Protein AF-A0A9P6KMW4-F1 (afdb_monomer)

Sequence (472 aa):
MKAAFVLGNSFALSAVSATVRAKSVDNGTENAATQVLRESMGWTDMYYDAEVGYLYNLDSKALLNDTRSSAWYAAGLLARNEGNDAEEAAKIVKNIIVGQHKNVKFKAVGYGTMQLALTYLPTSGTGTTRSTRKNPRYRVGGVNDDILYPSYSIPAIMRAFMSGWVGRKLNDSNMTSSGEAYAKDIVTLFDRADILSEFNSGTYAGVSLYALTLWAKYLPPSSLMGQHGADMIGKTWATLGRLSIAHLKNVAGPWDRSYVYDMERYLSIFALHIWTLVGKTDAPINAKPWTMGHKDDFAIGPRIAILAPFHNTLVPKDTLSALRAFPGPHANLTIGAETFSENVIGGPAKNPSSFNPPVVQWSRKDASVGWLTLYAQTEELRAVASDGILALEYPQGNETSTFTFLVGQTRAAGRGTLRAGAMSRASKSVSGSRDICNLLTCCCDFEFWNFTYGMPEGSGGIPQISLSFELE

Secondary structure (DSSP, 8-state):
---------------------------TTS-HHHHHHHHHHHHHGGGEETTTTEEE-TT-SS--EEHHHHHHHHHHHHHH--TTHHHHHHHHHHHHHHTB---TTSTT--TTPBPP------S------------TTT--TTSTT----TTSHHHHHHHHHHHHHHHHHTT-HHHHHHHHHHHHHHHHHHTTTTS-SS-B-HHHHHHHHHHHHHHHHHS-TTSHHHHHHHHHHHHHHHHHHHHEEGGGTEE---BSB-S-S-TTTB--HHHHHHHHHH-TTTSS--SSGGGSBTGGGGGGHHHHHHHHHHHGGGS-HHHHHHHHS--SS-TTEEEEE--EE-SSSSTTTT-GGG-BSEEEEEE-TTSPEEEEEE----SEEEEEEETTEEEEE-TT--TT-EEEEEEE--SSS-----EEEEE-SSEEE---------TTS-SSSS-EEEEEEEPPTT--SPPEEEEEEE--

Solvent-accessi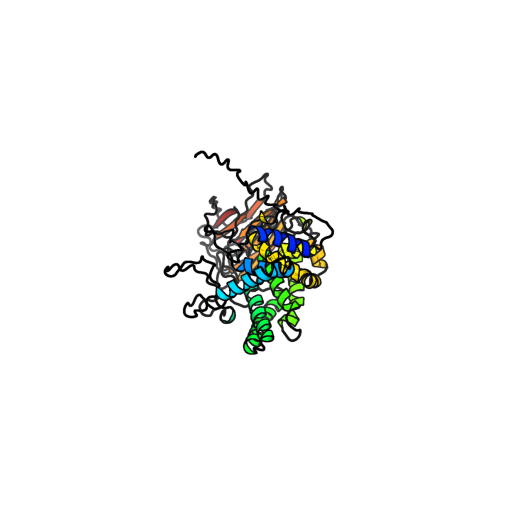ble surface area (backbone atoms only — not comparable to full-atom values): 25986 Å² total; per-residue (Å²): 130,89,85,88,84,86,83,84,79,82,83,77,82,78,79,77,78,78,74,76,71,79,74,86,74,88,58,97,80,61,56,38,28,56,49,41,27,52,55,24,47,63,56,48,61,77,46,49,37,78,89,82,39,34,25,55,33,90,88,47,95,53,100,36,37,30,68,68,47,26,59,29,40,29,55,30,27,57,70,67,58,52,96,61,24,56,58,52,22,50,44,26,55,51,50,52,64,68,36,37,41,81,57,72,85,44,94,53,33,23,51,80,14,53,55,70,57,68,73,97,66,75,88,87,75,96,74,83,79,87,59,76,40,57,22,66,91,76,49,38,47,74,51,94,82,30,63,54,31,57,50,28,38,56,70,34,48,44,42,16,44,55,29,30,50,50,11,58,77,68,72,35,64,67,36,25,52,52,8,47,56,46,37,50,53,36,49,59,52,21,72,74,71,61,35,67,69,45,50,46,26,52,44,53,40,24,51,39,50,53,40,33,42,50,20,39,72,72,38,53,75,90,34,66,42,21,62,43,18,49,58,54,45,24,40,43,41,49,54,53,23,73,36,28,34,21,90,67,24,35,65,56,47,35,18,42,35,42,62,74,85,40,32,56,52,26,50,27,48,29,28,55,57,43,15,47,74,65,25,61,88,57,19,25,51,42,99,56,52,79,80,24,46,61,31,72,56,44,33,45,28,24,60,52,26,74,43,35,82,63,51,59,74,44,52,47,71,69,27,58,49,18,48,73,41,54,88,65,94,63,80,56,53,47,68,19,44,48,62,50,78,52,97,54,52,16,50,65,75,61,34,35,74,29,19,26,43,34,23,36,39,30,68,34,84,79,67,46,64,41,40,38,30,40,56,59,86,54,40,41,37,47,38,47,55,53,93,52,32,43,39,40,34,26,82,86,42,43,49,87,38,68,52,36,33,42,32,56,65,79,95,71,78,74,88,63,56,72,50,70,47,71,66,50,85,48,51,82,50,82,60,84,59,84,64,72,83,65,90,87,79,74,65,43,100,63,58,49,44,54,44,46,38,36,44,36,90,90,42,89,56,70,37,56,44,33,39,38,55,48,86,116

Mean predicted aligned error: 11.12 Å

pLDDT: mean 77.43, std 23.34, range [25.94, 98.56]

Nearest PDB structures (foldseek):
  6f04-assembly1_A-2  TM=3.813E-01  e=1.594E-01  Nostoc sp. KVJ10
  7xkx-assembly1_A  TM=4.480E-01  e=4.338E+00  Kitasatospora sp. CB02891

Organism: NCBI:txid565426

Foldseek 3Di:
DDDDDDDDDDPDPPPPPPPPPPPPPPDVPDQLLVVLLVQLLVVQVVQQDLVQLFGFDPPDPDRWGDLPLSLLNLLSLVVVVPDCSPVSSVSSVVQQVVQFDPDPPPLQHAGVQGDRPDDPDPDDDPDDDDDGDHDLVPQDPPPSPHLPDLLVPLSLLQSLLVQLLVCVVVVNPVSNVSSLVSLVRQVVCCVVPVARSWQAAQQSLLSNLLSLLSLCPRPDCVGSSVVCSLSSLQSSLVVQLLQQLQLLLGGFDDGLFDQAGRLLQAPGSNLLLLCSLPNDVRGSAHPNNCRHHVSSCSSNSNSSSVSNVVSVVSYDPSSSVSSNHPPDDCSFKDKAADWAAAPAPRHSVSDLLGRFRIKMWGQDPVSTIKIKTWRIDDNGKDWDDDDQKIKIFDQPDFQADKTKMKIFDDPDDDDQDWDKDKPDQWDWDADFDQPPPDPDDHGHPTGIGITMTGHDPPDGDTDMIMIGTDGD

Radius of gyration: 25.57 Å; Cα contacts (8 Å, |Δi|>4): 883; chains: 1; bounding box: 63×80×102 Å

Structure (mmCIF, N/CA/C/O backbone):
data_AF-A0A9P6KMW4-F1
#
_entry.id   AF-A0A9P6KMW4-F1
#
loop_
_atom_site.group_PDB
_atom_site.id
_atom_site.type_symbol
_atom_site.label_atom_id
_atom_site.label_alt_id
_atom_site.label_comp_id
_atom_site.label_asym_id
_atom_site.label_entity_id
_atom_site.label_seq_id
_atom_site.pdbx_PDB_ins_code
_atom_site.Cartn_x
_atom_site.Cartn_y
_atom_site.Cartn_z
_atom_site.occupancy
_atom_site.B_iso_or_equiv
_atom_site.auth_seq_id
_atom_site.auth_comp_id
_atom_site.auth_asym_id
_atom_site.auth_atom_id
_atom_site.pdbx_PDB_model_num
ATOM 1 N N . MET A 1 1 ? -0.736 58.648 64.908 1.00 30.64 1 MET A N 1
ATOM 2 C CA . MET A 1 1 ? 0.083 59.329 63.880 1.00 30.64 1 MET A CA 1
ATOM 3 C C . MET A 1 1 ? 1.060 58.313 63.304 1.00 30.64 1 MET A C 1
ATOM 5 O O . MET A 1 1 ? 1.631 57.589 64.100 1.00 30.64 1 MET A O 1
ATOM 9 N N . LYS A 1 2 ? 1.134 58.246 61.961 1.00 28.66 2 LYS A N 1
ATOM 10 C CA . LYS A 1 2 ? 2.174 57.713 61.039 1.00 28.66 2 LYS A CA 1
ATOM 11 C C . LYS A 1 2 ? 3.318 56.880 61.674 1.00 28.66 2 LYS A C 1
ATOM 13 O O . LYS A 1 2 ? 3.938 57.342 62.614 1.00 28.66 2 LYS A O 1
ATOM 18 N N . ALA A 1 3 ? 3.723 55.719 61.158 1.00 26.27 3 ALA A N 1
ATOM 19 C CA . ALA A 1 3 ? 4.037 55.450 59.756 1.00 26.27 3 ALA A CA 1
ATOM 20 C C . ALA A 1 3 ? 4.096 53.940 59.437 1.00 26.27 3 ALA A C 1
ATOM 22 O O . ALA A 1 3 ? 4.269 53.098 60.313 1.00 26.27 3 ALA A O 1
ATOM 23 N N . ALA A 1 4 ? 3.955 53.658 58.144 1.00 28.06 4 ALA A N 1
ATOM 24 C CA . ALA A 1 4 ? 3.987 52.362 57.486 1.00 28.06 4 ALA A CA 1
ATOM 25 C C . ALA A 1 4 ? 5.407 51.797 57.308 1.00 28.06 4 ALA A C 1
ATOM 27 O O . ALA A 1 4 ? 6.342 52.568 57.124 1.00 28.06 4 ALA A O 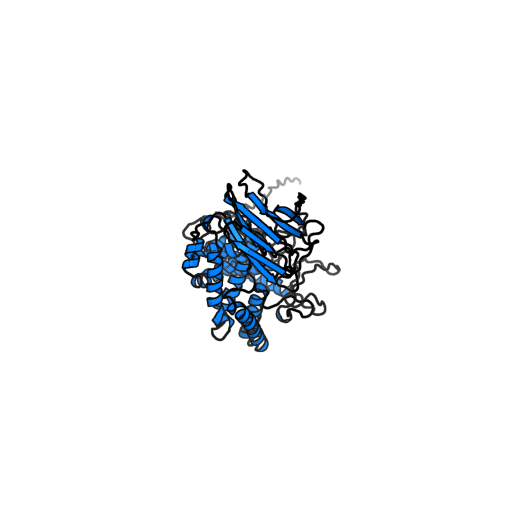1
ATOM 28 N N . PHE A 1 5 ? 5.522 50.467 57.219 1.00 25.94 5 PHE A N 1
ATOM 29 C CA . PHE A 1 5 ? 6.333 49.783 56.202 1.00 25.94 5 PHE A CA 1
ATOM 30 C C . PHE A 1 5 ? 5.788 48.358 56.016 1.00 25.94 5 PHE A C 1
ATOM 32 O O . PHE A 1 5 ? 5.862 47.521 56.912 1.00 25.94 5 PHE A O 1
ATOM 39 N N . VAL A 1 6 ? 5.183 48.115 54.854 1.00 28.28 6 VAL A N 1
ATOM 40 C CA . VAL A 1 6 ? 4.753 46.796 54.380 1.00 28.28 6 VAL A CA 1
ATOM 41 C C . VAL A 1 6 ? 5.935 46.200 53.621 1.00 28.28 6 VAL A C 1
ATOM 43 O O . VAL A 1 6 ? 6.356 46.757 52.610 1.00 28.28 6 VAL A O 1
ATOM 46 N N . LEU A 1 7 ? 6.479 45.088 54.113 1.00 30.48 7 LEU A N 1
ATOM 47 C CA . LEU A 1 7 ? 7.414 44.248 53.369 1.00 30.48 7 LEU A CA 1
ATOM 48 C C . LEU A 1 7 ? 6.604 43.165 52.656 1.00 30.48 7 LEU A C 1
ATOM 50 O O . LEU A 1 7 ? 5.991 42.307 53.290 1.00 30.48 7 LEU A O 1
ATOM 54 N N . GLY A 1 8 ? 6.564 43.263 51.328 1.00 26.56 8 GLY A N 1
ATOM 55 C CA . GLY A 1 8 ? 5.969 42.262 50.457 1.00 26.56 8 GLY A CA 1
ATOM 56 C C . GLY A 1 8 ? 6.810 40.991 50.444 1.00 26.56 8 GLY A C 1
ATOM 57 O O . GLY A 1 8 ? 8.002 41.040 50.156 1.00 26.56 8 GLY A O 1
ATOM 58 N N . ASN A 1 9 ? 6.168 39.857 50.720 1.00 27.56 9 ASN A N 1
ATOM 59 C CA . ASN A 1 9 ? 6.711 38.546 50.400 1.00 27.56 9 ASN A CA 1
ATOM 60 C C . ASN A 1 9 ? 6.092 38.068 49.089 1.00 27.56 9 ASN A C 1
ATOM 62 O O . ASN A 1 9 ? 4.891 37.814 48.989 1.00 27.56 9 ASN A O 1
ATOM 66 N N . SER A 1 10 ? 6.953 37.973 48.084 1.00 26.66 10 SER A N 1
ATOM 67 C CA . SER A 1 10 ? 6.712 37.381 46.780 1.00 26.66 10 SER A CA 1
ATOM 68 C C . SER A 1 10 ? 6.276 35.920 46.926 1.00 26.66 10 SER A C 1
ATOM 70 O O . SER A 1 10 ? 7.068 35.068 47.323 1.00 26.66 10 SER A O 1
ATOM 72 N N . PHE A 1 11 ? 5.033 35.609 46.560 1.00 27.05 11 PHE A N 1
ATOM 73 C CA . PHE A 1 11 ? 4.635 34.237 46.255 1.00 27.05 11 PHE A CA 1
ATOM 74 C C . PHE A 1 11 ? 5.161 33.883 44.861 1.00 27.05 11 PHE A C 1
ATOM 76 O O . PHE A 1 11 ? 4.534 34.176 43.846 1.00 27.05 11 PHE A O 1
ATOM 83 N N . ALA A 1 12 ? 6.337 33.263 44.811 1.00 28.28 12 ALA A N 1
ATOM 84 C CA . ALA A 1 12 ? 6.758 32.504 43.645 1.00 28.28 12 ALA A CA 1
ATOM 85 C C . ALA A 1 12 ? 5.994 31.170 43.651 1.00 28.28 12 ALA A C 1
ATOM 87 O O . ALA A 1 12 ? 6.329 30.261 44.409 1.00 28.28 12 ALA A O 1
ATOM 88 N N . LEU A 1 13 ? 4.951 31.054 42.822 1.00 26.80 13 LEU A N 1
ATOM 89 C CA . LEU A 1 13 ? 4.417 29.751 42.426 1.00 26.80 13 LEU A CA 1
ATOM 90 C C . LEU A 1 13 ? 5.457 29.079 41.521 1.00 26.80 13 LEU A C 1
ATOM 92 O O . LEU A 1 13 ? 5.509 29.326 40.318 1.00 26.80 13 LEU A O 1
ATOM 96 N N . SER A 1 14 ? 6.291 28.215 42.091 1.00 26.83 14 SER A N 1
ATOM 97 C CA . SER A 1 14 ? 7.007 27.206 41.319 1.00 26.83 14 SER A CA 1
ATOM 98 C C . SER A 1 14 ? 6.031 26.075 40.984 1.00 26.83 14 SER A C 1
ATOM 100 O O . SER A 1 14 ? 5.888 25.097 41.714 1.00 26.83 14 SER A O 1
ATOM 102 N N . ALA A 1 15 ? 5.336 26.206 39.854 1.00 29.23 15 ALA A N 1
ATOM 103 C CA . ALA A 1 15 ? 4.707 25.064 39.208 1.00 29.23 15 ALA A CA 1
ATOM 104 C C . ALA A 1 15 ? 5.827 24.144 38.703 1.00 29.23 15 ALA A C 1
ATOM 106 O O . ALA A 1 15 ? 6.406 24.358 37.637 1.00 29.23 15 ALA A O 1
ATOM 107 N N . VAL A 1 16 ? 6.174 23.133 39.500 1.00 28.47 16 VAL A N 1
ATOM 108 C CA . VAL A 1 16 ? 6.976 22.005 39.030 1.00 28.47 16 VAL A CA 1
ATOM 109 C C . VAL A 1 16 ? 6.096 21.243 38.045 1.00 28.47 16 VAL A C 1
ATOM 111 O O . VAL A 1 16 ? 5.277 20.412 38.427 1.00 28.47 16 VAL A O 1
ATOM 114 N N . SER A 1 17 ? 6.234 21.582 36.764 1.00 28.92 17 SER A N 1
ATOM 115 C CA . SER A 1 17 ? 5.723 20.779 35.663 1.00 28.92 17 SER A CA 1
ATOM 116 C C . SER A 1 17 ? 6.480 19.455 35.690 1.00 28.92 17 SER A C 1
ATOM 118 O O . SER A 1 17 ? 7.605 19.346 35.198 1.00 28.92 17 SER A O 1
ATOM 120 N N . ALA A 1 18 ? 5.899 18.459 36.358 1.00 27.41 18 ALA A N 1
ATOM 121 C CA . ALA A 1 18 ? 6.355 17.087 36.279 1.00 27.41 18 ALA A CA 1
ATOM 122 C C . ALA A 1 18 ? 6.052 16.595 34.862 1.00 27.41 18 ALA A C 1
ATOM 124 O O . ALA A 1 18 ? 5.001 16.028 34.577 1.00 27.41 18 ALA A O 1
ATOM 125 N N . THR A 1 19 ? 6.991 16.845 33.954 1.00 28.80 19 THR A N 1
ATOM 126 C CA . THR A 1 19 ? 7.083 16.124 32.693 1.00 28.80 19 THR A CA 1
ATOM 127 C C . THR A 1 19 ? 7.304 14.665 33.068 1.00 28.80 19 THR A C 1
ATOM 129 O O . THR A 1 19 ? 8.416 14.254 33.408 1.00 28.80 19 THR A O 1
ATOM 132 N N . VAL A 1 20 ? 6.234 13.870 33.049 1.00 28.95 20 VAL A N 1
ATOM 133 C CA . VAL A 1 20 ? 6.358 12.416 33.021 1.00 28.95 20 VAL A CA 1
ATOM 134 C C . VAL A 1 20 ? 7.000 12.096 31.681 1.00 28.95 20 VAL A C 1
ATOM 136 O O . VAL A 1 20 ? 6.352 11.965 30.649 1.00 28.95 20 VAL A O 1
ATOM 139 N N . ARG A 1 21 ? 8.331 12.049 31.692 1.00 30.12 21 ARG A N 1
ATOM 140 C CA . ARG A 1 21 ? 9.130 11.460 30.630 1.00 30.12 21 ARG A CA 1
ATOM 141 C C . ARG A 1 21 ? 8.654 10.016 30.535 1.00 30.12 21 ARG A C 1
ATOM 143 O O . ARG A 1 21 ? 8.953 9.221 31.428 1.00 30.12 21 ARG A O 1
ATOM 150 N N . ALA A 1 22 ? 7.882 9.696 29.500 1.00 29.67 22 ALA A N 1
ATOM 151 C CA . ALA A 1 22 ? 7.559 8.321 29.165 1.00 29.67 22 ALA A CA 1
ATOM 152 C C . ALA A 1 22 ? 8.890 7.569 29.030 1.00 29.67 22 ALA A C 1
ATOM 154 O O . ALA A 1 22 ? 9.663 7.788 28.096 1.00 29.67 22 ALA A O 1
ATOM 155 N N . LYS A 1 23 ? 9.219 6.750 30.032 1.00 27.92 23 LYS A N 1
ATOM 156 C CA . LYS A 1 23 ? 10.321 5.802 29.929 1.00 27.92 23 LYS A CA 1
ATOM 157 C C . LYS A 1 23 ? 9.926 4.837 28.819 1.00 27.92 23 LYS A C 1
ATOM 159 O O . LYS A 1 23 ? 8.975 4.080 28.984 1.00 27.92 23 LYS A O 1
ATOM 164 N N . SER A 1 24 ? 10.656 4.857 27.707 1.00 37.69 24 SER A N 1
ATOM 165 C CA . SER A 1 24 ? 10.640 3.774 26.729 1.00 37.69 24 SER A CA 1
ATOM 166 C C . SER A 1 24 ? 11.233 2.534 27.400 1.00 37.69 24 SER A C 1
ATOM 168 O O . SER A 1 24 ? 12.443 2.306 27.363 1.00 37.69 24 SER A O 1
ATOM 170 N N . VAL A 1 25 ? 10.392 1.786 28.109 1.00 35.03 25 VAL A N 1
ATOM 171 C CA . VAL A 1 25 ? 10.736 0.455 28.596 1.00 35.03 25 VAL A CA 1
ATOM 172 C C . VAL A 1 25 ? 10.444 -0.493 27.445 1.00 35.03 25 VAL A C 1
ATOM 174 O O . VAL A 1 25 ? 9.295 -0.849 27.193 1.00 35.03 25 VAL A O 1
ATOM 177 N N . ASP A 1 26 ? 11.494 -0.853 26.716 1.00 43.72 26 ASP A N 1
ATOM 178 C CA . ASP A 1 26 ? 11.479 -2.009 25.829 1.00 43.72 26 ASP A CA 1
ATOM 179 C C . ASP A 1 26 ? 11.418 -3.263 26.711 1.00 43.72 26 ASP A C 1
ATOM 181 O O . ASP A 1 26 ? 12.433 -3.813 27.135 1.00 43.72 26 ASP A O 1
ATOM 185 N N . ASN A 1 27 ? 10.205 -3.633 27.121 1.00 33.88 27 ASN A N 1
ATOM 186 C CA . ASN A 1 27 ? 9.952 -4.883 27.818 1.00 33.88 27 ASN A CA 1
ATOM 187 C C . ASN A 1 27 ? 9.633 -5.921 26.742 1.00 33.88 27 ASN A C 1
ATOM 189 O O . ASN A 1 27 ? 8.539 -5.907 26.178 1.00 33.88 27 ASN A O 1
ATOM 193 N N . GLY A 1 28 ? 10.569 -6.835 26.479 1.00 43.84 28 GLY A N 1
ATOM 194 C CA . GLY A 1 28 ? 10.431 -7.955 25.533 1.00 43.84 28 GLY A CA 1
ATOM 195 C C . GLY A 1 28 ? 9.335 -8.985 25.870 1.00 43.84 28 GLY A C 1
ATOM 196 O O . GLY A 1 28 ? 9.446 -10.143 25.486 1.00 43.84 28 GLY A O 1
ATOM 197 N N . THR A 1 29 ? 8.299 -8.588 26.613 1.00 41.97 29 THR A N 1
ATOM 198 C CA . THR A 1 29 ? 7.107 -9.361 26.991 1.00 41.97 29 THR A CA 1
ATOM 199 C C . THR A 1 29 ? 5.818 -8.833 26.352 1.00 41.97 29 THR A C 1
ATOM 201 O O . THR A 1 29 ? 4.765 -9.456 26.483 1.00 41.97 29 THR A O 1
ATOM 204 N N . GLU A 1 30 ? 5.865 -7.692 25.666 1.00 58.84 30 GLU A N 1
ATOM 205 C CA . GLU A 1 30 ? 4.703 -7.099 25.011 1.00 58.84 30 GLU A CA 1
ATOM 206 C C . GLU A 1 30 ? 4.433 -7.764 23.652 1.00 58.84 30 GLU A C 1
ATOM 208 O O . GLU A 1 30 ? 5.337 -7.925 22.833 1.00 58.84 30 GLU A O 1
ATOM 213 N N . ASN A 1 31 ? 3.178 -8.152 23.392 1.00 84.38 31 ASN A N 1
ATOM 214 C CA . ASN A 1 31 ? 2.774 -8.627 22.067 1.00 84.38 31 ASN A CA 1
ATOM 215 C C . ASN A 1 31 ? 3.076 -7.526 21.033 1.00 84.38 31 ASN A C 1
ATOM 217 O O . ASN A 1 31 ? 2.735 -6.364 21.255 1.00 84.38 31 ASN A O 1
ATOM 221 N N . ALA A 1 32 ? 3.688 -7.884 19.901 1.00 94.00 32 ALA A N 1
ATOM 222 C CA . ALA A 1 32 ? 4.092 -6.951 18.852 1.00 94.00 32 ALA A CA 1
ATOM 223 C C . ALA A 1 32 ? 2.969 -5.993 18.406 1.00 94.00 32 ALA A C 1
ATOM 225 O O . ALA A 1 32 ? 3.234 -4.828 18.124 1.00 94.00 32 ALA A O 1
ATOM 226 N N . ALA A 1 33 ? 1.707 -6.440 18.404 1.00 95.25 33 ALA A N 1
ATOM 227 C CA . ALA A 1 33 ? 0.564 -5.565 18.132 1.00 95.25 33 ALA A CA 1
ATOM 228 C C . ALA A 1 33 ? 0.405 -4.450 19.187 1.00 95.25 33 ALA A C 1
ATOM 230 O O . ALA A 1 33 ? 0.195 -3.291 18.834 1.00 95.25 33 ALA A O 1
ATOM 231 N N . THR A 1 34 ? 0.553 -4.770 20.475 1.00 94.88 34 THR A N 1
ATOM 232 C CA . THR A 1 34 ? 0.513 -3.780 21.562 1.00 94.88 34 THR A CA 1
ATOM 233 C C . THR A 1 34 ? 1.694 -2.812 21.462 1.00 94.88 34 THR A C 1
ATOM 235 O O . THR A 1 34 ? 1.503 -1.610 21.629 1.00 94.88 34 THR A O 1
ATOM 238 N N . GLN A 1 35 ? 2.879 -3.296 21.068 1.00 95.62 35 GLN A N 1
ATOM 239 C CA . GLN A 1 35 ? 4.042 -2.438 20.824 1.00 95.62 35 GLN A CA 1
ATOM 240 C C . GLN A 1 35 ? 3.777 -1.426 19.693 1.00 95.62 35 GLN A C 1
ATOM 242 O O . GLN A 1 35 ? 4.048 -0.238 19.869 1.00 95.62 35 GLN A O 1
ATOM 247 N N . VAL A 1 36 ? 3.181 -1.863 18.571 1.00 96.81 36 VAL A N 1
ATOM 248 C CA . VAL A 1 36 ? 2.745 -0.969 17.478 1.00 96.81 36 VAL A CA 1
ATOM 249 C C . VAL A 1 36 ? 1.760 0.080 17.994 1.00 96.81 36 VAL A C 1
ATOM 251 O O . VAL A 1 36 ? 1.940 1.266 17.714 1.00 96.81 36 VAL A O 1
ATOM 254 N N . LEU A 1 37 ? 0.734 -0.329 18.753 1.00 96.94 37 LEU A N 1
ATOM 255 C CA . LEU A 1 37 ? -0.250 0.593 19.329 1.00 96.94 37 LEU A CA 1
ATOM 256 C C . LEU A 1 37 ? 0.436 1.637 20.214 1.00 96.94 37 LEU A C 1
ATOM 258 O O . LEU A 1 37 ? 0.268 2.830 19.988 1.00 96.94 37 LEU A O 1
ATOM 262 N N . ARG A 1 38 ? 1.240 1.200 21.184 1.00 96.00 38 ARG A N 1
ATOM 263 C CA . ARG A 1 38 ? 1.891 2.086 22.149 1.00 96.00 38 ARG A CA 1
ATOM 264 C C . ARG A 1 38 ? 2.843 3.070 21.478 1.00 96.00 38 ARG A C 1
ATOM 266 O O . ARG A 1 38 ? 2.806 4.255 21.790 1.00 96.00 38 ARG A O 1
ATOM 273 N N . GLU A 1 39 ? 3.704 2.597 20.578 1.00 96.25 39 GLU A N 1
ATOM 274 C CA . GLU A 1 39 ? 4.689 3.464 19.926 1.00 96.25 39 GLU A CA 1
ATOM 275 C C . GLU A 1 39 ? 4.051 4.447 18.942 1.00 96.25 39 GLU A C 1
ATOM 277 O O . GLU A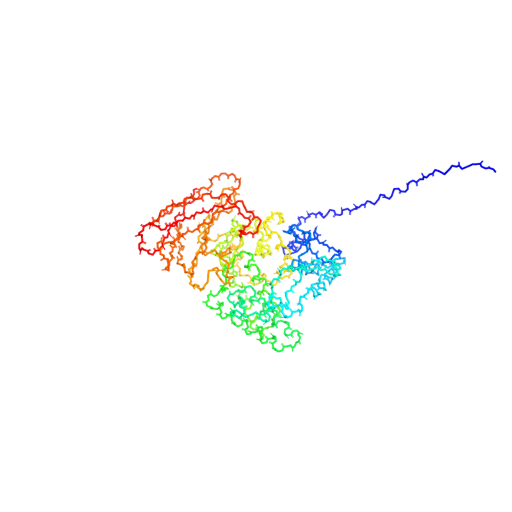 1 39 ? 4.451 5.611 18.906 1.00 96.25 39 GLU A O 1
ATOM 282 N N . SER A 1 40 ? 3.043 4.011 18.177 1.00 96.88 40 SER A N 1
ATOM 283 C CA . SER A 1 40 ? 2.310 4.917 17.283 1.00 96.88 40 SER A CA 1
ATOM 284 C C . SER A 1 40 ? 1.524 5.966 18.065 1.00 96.88 40 SER A C 1
ATOM 286 O O . SER A 1 40 ? 1.619 7.144 17.728 1.00 96.88 40 SER A O 1
ATOM 288 N N . MET A 1 41 ? 0.841 5.567 19.145 1.00 97.12 41 MET A N 1
ATOM 289 C CA . MET A 1 41 ? 0.123 6.489 20.030 1.00 97.12 41 MET A CA 1
ATOM 290 C C . MET A 1 41 ? 1.063 7.498 20.682 1.00 97.12 41 MET A C 1
ATOM 292 O O . MET A 1 41 ? 0.836 8.699 20.563 1.00 97.12 41 MET A O 1
ATOM 296 N N . GLY A 1 42 ? 2.165 7.029 21.276 1.00 96.25 42 GLY A N 1
ATOM 297 C CA . GLY A 1 42 ? 3.157 7.907 21.896 1.00 96.25 42 GLY A CA 1
ATOM 298 C C . GLY A 1 42 ? 3.774 8.901 20.910 1.00 96.25 42 GLY A C 1
ATOM 299 O O . GLY A 1 42 ? 4.136 10.006 21.303 1.00 96.25 42 GLY A O 1
ATOM 300 N N . TRP A 1 43 ? 3.860 8.547 19.623 1.00 95.12 43 TRP A N 1
ATOM 301 C CA . TRP A 1 43 ? 4.279 9.481 18.585 1.00 95.12 43 TRP A CA 1
ATOM 302 C C . TRP A 1 43 ? 3.196 10.516 18.249 1.00 95.12 43 TRP A C 1
ATOM 304 O O . TRP A 1 43 ? 3.490 11.711 18.219 1.00 95.12 43 TRP A O 1
ATOM 314 N N . THR A 1 44 ? 1.953 10.081 18.019 1.00 96.25 44 THR A N 1
ATOM 315 C CA . THR A 1 44 ? 0.820 10.970 17.699 1.00 96.25 44 THR A CA 1
ATOM 316 C C . THR A 1 44 ? 0.453 11.920 18.837 1.00 96.25 44 THR A C 1
ATOM 318 O O . THR A 1 44 ? 0.084 13.061 18.570 1.00 96.25 44 THR A O 1
ATOM 321 N N . ASP A 1 45 ? 0.635 11.505 20.094 1.00 96.62 45 ASP A N 1
ATOM 322 C CA . ASP A 1 45 ? 0.402 12.352 21.270 1.00 96.62 45 ASP A CA 1
ATOM 323 C C . ASP A 1 45 ? 1.269 13.630 21.233 1.00 96.62 45 ASP A C 1
ATOM 325 O O . ASP A 1 45 ? 0.846 14.682 21.706 1.00 96.62 45 ASP A O 1
ATOM 329 N N . MET A 1 46 ? 2.472 13.575 20.639 1.00 94.44 46 MET A N 1
ATOM 330 C CA . MET A 1 46 ? 3.416 14.707 20.627 1.00 94.44 46 MET A CA 1
ATOM 331 C C . MET A 1 46 ? 2.955 15.900 19.783 1.00 94.44 46 MET A C 1
ATOM 333 O O . MET A 1 46 ? 3.506 16.990 19.924 1.00 94.44 46 MET A O 1
ATOM 337 N N . TYR A 1 47 ? 2.003 15.697 18.874 1.00 93.75 47 TYR A N 1
ATOM 338 C CA . TYR A 1 47 ? 1.515 16.736 17.964 1.00 93.75 47 TYR A CA 1
ATOM 339 C C . TYR A 1 47 ? -0.014 16.745 17.861 1.00 93.75 47 TYR A C 1
ATOM 341 O O . TYR A 1 47 ? -0.582 17.222 16.875 1.00 93.75 47 TYR A O 1
ATOM 349 N N . TYR A 1 48 ? -0.684 16.235 18.893 1.00 95.94 48 TYR A N 1
ATOM 350 C CA . TYR A 1 48 ? -2.116 16.398 19.065 1.00 95.94 48 TYR A CA 1
ATOM 351 C C . TYR A 1 48 ? -2.446 17.782 19.626 1.00 95.94 48 TYR A C 1
ATOM 353 O O . TYR A 1 48 ? -1.983 18.163 20.699 1.00 95.94 48 TYR A O 1
ATOM 361 N N . ASP A 1 49 ? -3.274 18.528 18.900 1.00 94.50 49 ASP A N 1
ATOM 362 C CA . ASP A 1 49 ? -3.862 19.774 19.367 1.00 94.50 49 ASP A CA 1
ATOM 363 C C . ASP A 1 49 ? -5.157 19.452 20.121 1.00 94.50 49 ASP A C 1
ATOM 365 O O . ASP A 1 49 ? -6.222 19.278 19.520 1.00 94.50 49 ASP A O 1
ATOM 369 N N . ALA A 1 50 ? -5.064 19.343 21.448 1.00 93.75 50 ALA A N 1
ATOM 370 C CA . ALA A 1 50 ? -6.214 19.065 22.304 1.00 93.75 50 ALA A CA 1
ATOM 371 C C . ALA A 1 50 ? -7.213 20.231 22.357 1.00 93.75 50 ALA A C 1
ATOM 373 O O . ALA A 1 50 ? -8.381 20.005 22.664 1.00 93.75 50 ALA A O 1
ATOM 374 N N . GLU A 1 51 ? -6.817 21.468 22.035 1.00 91.69 51 GLU A N 1
ATOM 375 C CA . GLU A 1 51 ? -7.741 22.606 21.973 1.00 91.69 51 GLU A CA 1
ATOM 376 C C . GLU A 1 51 ? -8.651 22.467 20.748 1.00 91.69 51 GLU A C 1
ATOM 378 O O . GLU A 1 51 ? -9.881 22.508 20.866 1.00 91.69 51 GLU A O 1
ATOM 383 N N . VAL A 1 52 ? -8.054 22.187 19.591 1.00 89.75 52 VAL A N 1
ATOM 384 C CA . VAL A 1 52 ? -8.757 22.062 18.308 1.00 89.75 52 VAL A CA 1
ATOM 385 C C . VAL A 1 52 ? -9.393 20.679 18.125 1.00 89.75 52 VAL A C 1
ATOM 387 O O . VAL A 1 52 ? -10.426 20.550 17.467 1.00 89.75 52 VAL A O 1
ATOM 390 N N . GLY A 1 53 ? -8.846 19.637 18.747 1.00 93.94 53 GLY A N 1
ATOM 391 C CA . GLY A 1 53 ? -9.298 18.256 18.595 1.00 93.94 53 GLY A CA 1
ATOM 392 C C . GLY A 1 53 ? -8.864 17.630 17.270 1.00 93.94 53 GLY A C 1
ATOM 393 O O . GLY A 1 53 ? -9.678 16.985 16.608 1.00 93.94 53 GLY A O 1
ATOM 394 N N . TYR A 1 54 ? -7.617 17.876 16.858 1.00 93.12 54 TYR A N 1
ATOM 395 C CA . TYR A 1 54 ? -6.982 17.285 15.677 1.00 93.12 54 TYR A CA 1
ATOM 396 C C . TYR A 1 54 ? -5.459 17.194 15.862 1.00 93.12 54 TYR A C 1
ATOM 398 O O . TYR A 1 54 ? -4.849 17.998 16.553 1.00 93.12 54 TYR A O 1
ATOM 406 N N . LEU A 1 55 ? -4.814 16.261 15.172 1.00 92.94 55 LEU A N 1
ATOM 407 C CA . LEU A 1 55 ? -3.367 16.261 14.969 1.00 92.94 55 LEU A CA 1
ATOM 408 C C . LEU A 1 55 ? -2.935 17.426 14.064 1.00 92.94 55 LEU A C 1
ATOM 410 O O . LEU A 1 55 ? -3.632 17.761 13.099 1.00 92.94 55 LEU A O 1
ATOM 414 N N . TYR A 1 56 ? -1.768 18.010 14.334 1.00 89.75 56 TYR A N 1
ATOM 415 C CA . TYR A 1 56 ? -1.088 18.896 13.385 1.00 89.75 56 TYR A CA 1
ATOM 416 C C . TYR A 1 56 ? -0.640 18.133 12.129 1.00 89.75 56 TYR A C 1
ATOM 418 O O . TYR A 1 56 ? -0.263 16.965 12.184 1.00 89.75 56 TYR A O 1
ATOM 426 N N . ASN A 1 57 ? -0.666 18.812 10.985 1.00 84.56 57 ASN A N 1
ATOM 427 C CA . ASN A 1 57 ? -0.092 18.339 9.734 1.00 84.56 57 ASN A CA 1
ATOM 428 C C . ASN A 1 57 ? 1.403 18.678 9.720 1.00 84.56 57 ASN A C 1
ATOM 430 O O . ASN A 1 57 ? 1.775 19.849 9.624 1.00 84.56 57 ASN A O 1
ATOM 434 N N . LEU A 1 58 ? 2.247 17.652 9.804 1.00 81.44 58 LEU A N 1
ATOM 435 C CA . LEU A 1 58 ? 3.694 17.810 9.939 1.00 81.44 58 LEU A CA 1
ATOM 436 C C . LEU A 1 58 ? 4.387 18.249 8.640 1.00 81.44 58 LEU A C 1
ATOM 438 O O . LEU A 1 58 ? 5.518 18.728 8.696 1.00 81.44 58 LEU A O 1
ATOM 442 N N . ASP A 1 59 ? 3.712 18.128 7.497 1.00 72.50 59 ASP A N 1
ATOM 443 C CA . ASP A 1 59 ? 4.230 18.523 6.182 1.00 72.50 59 ASP A CA 1
ATOM 444 C C . ASP A 1 59 ? 3.751 19.927 5.765 1.00 72.50 59 ASP A C 1
ATOM 446 O O . ASP A 1 59 ? 4.142 20.470 4.726 1.00 72.50 59 ASP A O 1
ATOM 450 N N . SER A 1 60 ? 2.882 20.545 6.568 1.00 70.44 60 SER A N 1
ATOM 451 C CA . SER A 1 60 ? 2.314 21.849 6.258 1.00 70.44 60 SER A CA 1
ATOM 452 C C . SER A 1 60 ? 3.234 22.995 6.688 1.00 70.44 60 SER A C 1
ATOM 454 O O . SER A 1 60 ? 3.660 23.091 7.835 1.00 70.44 60 SER A O 1
ATOM 456 N N . LYS A 1 61 ? 3.486 23.939 5.768 1.00 62.53 61 LYS A N 1
ATOM 457 C CA . LYS A 1 61 ? 4.239 25.180 6.055 1.00 62.53 61 LYS A CA 1
ATOM 458 C C . LYS A 1 61 ? 3.481 26.162 6.952 1.00 62.53 61 LYS A C 1
ATOM 460 O O . LYS A 1 61 ? 4.092 27.023 7.574 1.00 62.53 61 LYS A O 1
ATOM 465 N N . ALA A 1 62 ? 2.156 26.065 6.970 1.00 62.22 62 ALA A N 1
ATOM 466 C CA . ALA A 1 62 ? 1.302 26.731 7.946 1.00 62.22 62 ALA A CA 1
ATOM 467 C C . ALA A 1 62 ? 0.906 25.697 9.009 1.00 62.22 62 ALA A C 1
ATOM 469 O O . ALA A 1 62 ? 0.761 24.531 8.660 1.00 62.22 62 ALA A O 1
ATOM 470 N N . LEU A 1 63 ? 0.714 26.082 10.271 1.00 63.94 63 LEU A N 1
ATOM 471 C CA . LEU A 1 63 ? 0.251 25.184 11.344 1.00 63.94 63 LEU A CA 1
ATOM 472 C C . LEU A 1 63 ? -1.199 24.721 11.090 1.00 63.94 63 LEU A C 1
ATOM 474 O O . LEU A 1 63 ? -2.137 25.181 11.732 1.00 63.94 63 LEU A O 1
ATOM 478 N N . LEU A 1 64 ? -1.389 23.867 10.087 1.00 80.31 64 LEU A N 1
ATOM 479 C CA . LEU A 1 64 ? -2.666 23.277 9.707 1.00 80.31 64 LEU A CA 1
ATOM 480 C C . LEU A 1 64 ? -2.831 21.942 10.421 1.00 80.31 64 LEU A C 1
ATOM 482 O O . LEU A 1 64 ? -1.848 21.290 10.763 1.00 80.31 64 LEU A O 1
ATOM 486 N N . ASN A 1 65 ? -4.073 21.508 10.589 1.00 84.88 65 ASN A N 1
ATOM 487 C CA . ASN A 1 65 ? -4.396 20.201 11.145 1.00 84.88 65 ASN A CA 1
ATOM 488 C C . ASN A 1 65 ? -4.718 19.178 10.039 1.00 84.88 65 ASN A C 1
ATOM 490 O O . ASN A 1 65 ? -5.179 19.546 8.953 1.00 84.88 65 ASN A O 1
ATOM 494 N N . ASP A 1 66 ? -4.510 17.886 10.317 1.00 84.19 66 ASP A N 1
ATOM 495 C CA . ASP A 1 66 ? -4.803 16.792 9.381 1.00 84.19 66 ASP A CA 1
ATOM 496 C C . ASP A 1 66 ? -5.998 15.936 9.823 1.00 84.19 66 ASP A C 1
ATOM 498 O O . ASP A 1 66 ? -5.991 15.279 10.866 1.00 84.19 66 ASP A O 1
ATOM 502 N N . THR A 1 67 ? -7.035 15.883 8.988 1.00 85.69 67 THR A N 1
ATOM 503 C CA . THR A 1 67 ? -8.257 15.119 9.271 1.00 85.69 67 THR A CA 1
ATOM 504 C C . THR A 1 67 ? -8.037 13.609 9.250 1.00 85.69 67 THR A C 1
ATOM 506 O O . THR A 1 67 ? -8.643 12.881 10.038 1.00 85.69 67 THR A O 1
ATOM 509 N N . ARG A 1 68 ? -7.206 13.115 8.326 1.00 86.50 68 ARG A N 1
ATOM 510 C CA . ARG A 1 68 ? -7.051 11.679 8.070 1.00 86.50 68 ARG A CA 1
ATOM 5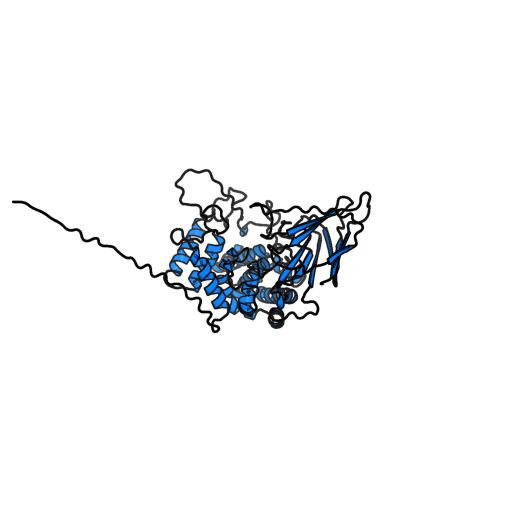11 C C . ARG A 1 68 ? -6.377 10.990 9.252 1.00 86.50 68 ARG A C 1
ATOM 513 O O . ARG A 1 68 ? -6.954 10.062 9.812 1.00 86.50 68 ARG A O 1
ATOM 520 N N . SER A 1 69 ? -5.196 11.456 9.627 1.00 91.38 69 SER A N 1
ATOM 521 C CA . SER A 1 69 ? -4.416 10.943 10.745 1.00 91.38 69 SER A CA 1
ATOM 522 C C . SER A 1 69 ? -5.161 11.143 12.060 1.00 91.38 69 SER A C 1
ATOM 524 O O . SER A 1 69 ? -5.158 10.240 12.889 1.00 91.38 69 SER A O 1
ATOM 526 N N . SER A 1 70 ? -5.910 12.242 12.224 1.00 94.69 70 SER A N 1
ATOM 527 C CA . SER A 1 70 ? -6.756 12.437 13.413 1.00 94.69 70 SER A CA 1
ATOM 528 C C . SER A 1 70 ? -7.850 11.378 13.536 1.00 94.69 70 SER A C 1
ATOM 530 O O . SER A 1 70 ? -8.074 10.849 14.620 1.00 94.69 70 SER A O 1
ATOM 532 N N . ALA A 1 71 ? -8.498 10.995 12.429 1.00 93.69 71 ALA A N 1
ATOM 533 C CA . ALA A 1 71 ? -9.470 9.901 12.445 1.00 93.69 71 ALA A CA 1
ATOM 534 C C . ALA A 1 71 ? -8.837 8.565 12.873 1.00 93.69 71 ALA A C 1
ATOM 536 O O . ALA A 1 71 ? -9.499 7.721 13.474 1.00 93.69 71 ALA A O 1
ATOM 537 N N . TRP A 1 72 ? -7.563 8.350 12.538 1.00 95.62 72 TRP A N 1
ATOM 538 C CA . TRP A 1 72 ? -6.833 7.134 12.896 1.00 95.62 72 TRP A CA 1
ATOM 539 C C . TRP A 1 72 ? -6.411 7.154 14.363 1.00 95.62 72 TRP A C 1
ATOM 541 O O . TRP A 1 72 ? -6.600 6.161 15.063 1.00 95.62 72 TRP A O 1
ATOM 551 N N . TYR A 1 73 ? -5.952 8.311 14.832 1.00 97.50 73 TYR A N 1
ATOM 552 C CA . TYR A 1 73 ? -5.630 8.573 16.227 1.00 97.50 73 TYR A CA 1
ATOM 553 C C . TYR A 1 73 ? -6.846 8.415 17.142 1.00 97.50 73 TYR A C 1
ATOM 555 O O . TYR A 1 73 ? -6.736 7.762 18.171 1.00 97.50 73 TYR A O 1
ATOM 563 N N . ALA A 1 74 ? -8.037 8.866 16.731 1.00 98.19 74 ALA A N 1
ATOM 564 C CA . ALA A 1 74 ? -9.272 8.645 17.489 1.00 98.19 74 ALA A CA 1
ATOM 565 C C . ALA A 1 74 ? -9.563 7.154 17.748 1.00 98.19 74 ALA A C 1
ATOM 567 O O . ALA A 1 74 ? -10.030 6.793 18.825 1.00 98.19 74 ALA A O 1
ATOM 568 N N . ALA A 1 75 ? -9.258 6.267 16.792 1.00 97.31 75 ALA A N 1
ATOM 569 C CA . ALA A 1 75 ? -9.381 4.826 17.015 1.00 97.31 75 ALA A CA 1
ATOM 570 C C . ALA A 1 75 ? -8.351 4.310 18.032 1.00 97.31 75 ALA A C 1
ATOM 572 O O . ALA A 1 75 ? -8.656 3.404 18.804 1.00 97.31 75 ALA A O 1
ATOM 573 N N . GLY A 1 76 ? -7.149 4.888 18.042 1.00 97.88 76 GLY A N 1
ATOM 574 C CA . GLY A 1 76 ? -6.113 4.560 19.013 1.00 97.88 76 GLY A CA 1
ATOM 575 C C . GLY A 1 76 ? -6.405 5.070 20.418 1.00 97.88 76 GLY A C 1
ATOM 576 O O . GLY A 1 76 ? -6.230 4.309 21.362 1.00 97.88 76 GLY A O 1
ATOM 577 N N . LEU A 1 77 ? -6.954 6.280 20.552 1.00 98.56 77 LEU A N 1
ATOM 578 C CA . LEU A 1 77 ? -7.488 6.802 21.811 1.00 98.56 77 LEU A CA 1
ATOM 579 C C . LEU A 1 77 ? -8.538 5.844 22.391 1.00 98.56 77 LEU A C 1
ATOM 581 O O . LEU A 1 77 ? -8.433 5.434 23.537 1.00 98.56 77 LEU A O 1
ATOM 585 N N . LEU A 1 78 ? -9.504 5.390 21.585 1.00 98.38 78 LEU A N 1
ATOM 586 C CA . LEU A 1 78 ? -10.505 4.416 22.045 1.00 98.38 78 LEU A CA 1
ATOM 587 C C . LEU A 1 78 ? -9.912 3.050 22.416 1.00 98.38 78 LEU A C 1
ATOM 589 O O . LEU A 1 78 ? -10.481 2.351 23.248 1.00 98.38 78 LEU A O 1
ATOM 593 N N . ALA A 1 79 ? -8.811 2.642 21.784 1.00 96.75 79 ALA A N 1
ATOM 594 C CA . ALA A 1 79 ? -8.146 1.379 22.095 1.00 96.75 79 ALA A CA 1
ATOM 595 C C . ALA A 1 79 ? -7.263 1.464 23.347 1.00 96.75 79 ALA A C 1
ATOM 597 O O . ALA A 1 79 ? -7.192 0.488 24.090 1.00 96.75 79 ALA A O 1
ATOM 598 N N . ARG A 1 80 ? -6.607 2.609 23.576 1.00 97.31 80 ARG A N 1
ATOM 599 C CA . ARG A 1 80 ? -5.846 2.898 24.797 1.00 97.31 80 ARG A CA 1
ATOM 600 C C . ARG A 1 80 ? -6.796 3.093 25.980 1.00 97.31 80 ARG A C 1
ATOM 602 O O . ARG A 1 80 ? -6.633 2.434 26.999 1.00 97.31 80 ARG A O 1
ATOM 609 N N . ASN A 1 81 ? -7.844 3.894 25.790 1.00 97.38 81 ASN A N 1
ATOM 610 C CA . ASN A 1 81 ? -8.939 4.124 26.732 1.00 97.38 81 ASN A CA 1
ATOM 611 C C . ASN A 1 81 ? -8.461 4.548 28.134 1.00 97.38 81 ASN A C 1
ATOM 613 O O . ASN A 1 81 ? -8.971 4.071 29.150 1.00 97.38 81 ASN A O 1
ATOM 617 N N . GLU A 1 82 ? -7.474 5.441 28.188 1.00 96.38 82 GLU A N 1
ATOM 618 C CA . GLU A 1 82 ? -6.918 5.983 29.427 1.00 96.38 82 GLU A CA 1
ATOM 619 C C . GLU A 1 82 ? -7.349 7.444 29.623 1.00 96.38 82 GLU A C 1
ATOM 621 O O . GLU A 1 82 ? -7.473 8.208 28.669 1.00 96.38 82 GLU A O 1
ATOM 626 N N . GLY A 1 83 ? -7.578 7.861 30.873 1.00 96.81 83 GLY A N 1
ATOM 627 C CA . GLY A 1 83 ? -7.893 9.258 31.195 1.00 96.81 83 GLY A CA 1
ATOM 628 C C . GLY A 1 83 ? -9.079 9.816 30.396 1.00 96.81 83 GLY A C 1
ATOM 629 O O . GLY A 1 83 ? -10.196 9.313 30.505 1.00 96.81 83 GLY A O 1
ATOM 630 N N . ASN A 1 84 ? -8.831 10.867 29.609 1.00 97.19 84 ASN A N 1
ATOM 631 C CA . ASN A 1 84 ? -9.818 11.534 28.756 1.00 97.19 84 ASN A CA 1
ATOM 632 C C . ASN A 1 84 ? -9.804 11.047 27.293 1.00 97.19 84 ASN A C 1
ATOM 634 O O . ASN A 1 84 ? -10.442 11.670 26.445 1.00 97.19 84 ASN A O 1
ATOM 638 N N . ASP A 1 85 ? -9.126 9.938 26.975 1.00 98.38 85 ASP A N 1
ATOM 639 C CA . ASP A 1 85 ? -9.002 9.433 25.602 1.00 98.38 85 ASP A CA 1
ATOM 640 C C . ASP A 1 85 ? -10.364 9.276 24.902 1.00 98.38 85 ASP A C 1
ATOM 642 O O . ASP A 1 85 ? -10.524 9.658 23.742 1.00 98.38 85 ASP A O 1
ATOM 646 N N . ALA A 1 86 ? -11.373 8.742 25.599 1.00 98.31 86 ALA A N 1
ATOM 647 C CA . ALA A 1 86 ? -12.712 8.563 25.036 1.00 98.31 86 ALA A CA 1
ATOM 648 C C . ALA A 1 86 ? -13.398 9.903 24.706 1.00 98.31 86 ALA A C 1
ATOM 650 O O . ALA A 1 86 ? -14.114 10.010 23.704 1.00 98.31 86 ALA A O 1
ATOM 651 N N . GLU A 1 87 ? -13.168 10.932 25.522 1.00 98.50 87 GLU A N 1
ATOM 652 C CA . GLU A 1 87 ? -13.707 12.277 25.311 1.00 98.50 87 GLU A CA 1
ATOM 653 C C . GLU A 1 87 ? -13.025 12.955 24.118 1.00 98.50 87 GLU A C 1
ATOM 655 O O . GLU A 1 87 ? -13.709 13.487 23.239 1.00 98.50 87 GLU A O 1
ATOM 660 N N . GLU A 1 88 ? -11.697 12.857 24.029 1.00 98.25 88 GLU A N 1
ATOM 661 C CA . GLU A 1 88 ? -10.907 13.387 22.914 1.00 98.25 88 GLU A CA 1
ATOM 662 C C . GLU A 1 88 ? -11.218 12.658 21.599 1.00 98.25 88 GLU A C 1
ATOM 664 O O . GLU A 1 88 ? -11.424 13.290 20.561 1.00 98.25 88 GLU A O 1
ATOM 669 N N . ALA A 1 89 ? -11.383 11.333 21.631 1.00 98.38 89 ALA A N 1
ATOM 670 C CA . ALA A 1 89 ? -11.824 10.568 20.469 1.00 98.38 89 ALA A CA 1
ATOM 671 C C . ALA A 1 89 ? -13.210 11.022 19.991 1.00 98.38 89 ALA A C 1
ATOM 673 O O . ALA A 1 89 ? -13.425 11.245 18.795 1.00 98.38 89 ALA A O 1
ATOM 674 N N . ALA A 1 90 ? -14.156 11.204 20.918 1.00 98.00 90 ALA A N 1
ATOM 675 C CA . ALA A 1 90 ? -15.485 11.709 20.595 1.00 98.00 90 ALA A CA 1
ATOM 676 C C . ALA A 1 90 ? -15.433 13.139 20.036 1.00 98.00 90 ALA A C 1
ATOM 678 O O . ALA A 1 90 ? -16.184 13.455 19.108 1.00 98.00 90 ALA A O 1
ATOM 679 N N . LYS A 1 91 ? -14.548 13.994 20.564 1.00 97.44 91 LYS A N 1
ATOM 680 C CA . LYS A 1 91 ? -14.300 15.350 20.059 1.00 97.44 91 LYS A CA 1
ATOM 681 C C . LYS A 1 91 ? -13.805 15.320 18.614 1.00 97.44 91 LYS A C 1
ATOM 683 O O . LYS A 1 91 ? -14.435 15.948 17.763 1.00 97.44 91 LYS A O 1
ATOM 688 N N . ILE A 1 92 ? -12.772 14.531 18.312 1.00 96.06 92 ILE A N 1
ATOM 689 C CA . ILE A 1 92 ? -12.250 14.360 16.947 1.00 96.06 92 ILE A CA 1
ATOM 690 C C . ILE A 1 92 ? -13.366 13.897 16.002 1.00 96.06 92 ILE A C 1
ATOM 692 O O . ILE A 1 92 ? -13.605 14.516 14.966 1.00 96.06 92 ILE A O 1
ATOM 696 N N . VAL A 1 93 ? -14.101 12.836 16.357 1.00 94.81 93 VAL A N 1
ATOM 697 C CA . VAL A 1 93 ? -15.164 12.283 15.498 1.00 94.81 93 VAL A CA 1
ATOM 698 C C . VAL A 1 93 ? -16.262 13.316 15.227 1.00 94.81 93 VAL A C 1
ATOM 700 O O . VAL A 1 93 ? -16.678 13.478 14.077 1.00 94.81 93 VAL A O 1
ATOM 703 N N . LYS A 1 94 ? -16.708 14.058 16.250 1.00 93.62 94 LYS A N 1
ATOM 704 C CA . LYS A 1 94 ? -17.688 15.146 16.088 1.00 93.62 94 LYS A CA 1
ATOM 705 C C . LYS A 1 94 ? -17.160 16.232 15.155 1.00 93.62 94 LYS A C 1
ATOM 707 O O . LYS A 1 94 ? -17.874 16.637 14.238 1.00 93.62 94 LYS A O 1
ATOM 712 N N . ASN A 1 95 ? -15.915 16.657 15.346 1.00 89.50 95 ASN A N 1
ATOM 713 C CA . ASN A 1 95 ? -15.290 17.680 14.518 1.00 89.50 95 ASN A CA 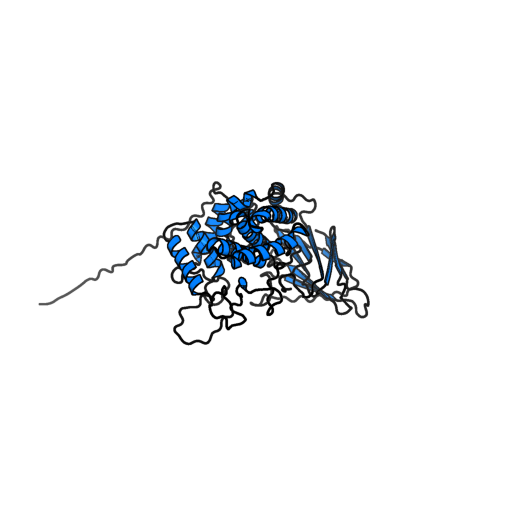1
ATOM 714 C C . ASN A 1 95 ? -15.193 17.252 13.049 1.00 89.50 95 ASN A C 1
ATOM 716 O O . ASN A 1 95 ? -15.455 18.063 12.161 1.00 89.50 95 ASN A O 1
ATOM 720 N N . ILE A 1 96 ? -14.872 15.984 12.778 1.00 87.00 96 ILE A N 1
ATOM 721 C CA . ILE A 1 96 ? -14.809 15.441 11.413 1.00 87.00 96 ILE A CA 1
ATOM 722 C C . ILE A 1 96 ? -16.191 15.460 10.756 1.00 87.00 96 ILE A C 1
ATOM 724 O O . ILE A 1 96 ? -16.327 15.880 9.608 1.00 87.00 96 ILE A O 1
ATOM 728 N N . ILE A 1 97 ? -17.231 15.045 11.484 1.00 84.31 97 ILE A N 1
ATOM 729 C CA . ILE A 1 97 ? -18.613 15.056 10.985 1.00 84.31 97 ILE A CA 1
ATOM 730 C C . ILE A 1 97 ? -19.076 16.489 10.685 1.00 84.31 97 ILE A C 1
ATOM 732 O O . ILE A 1 97 ? -19.717 16.734 9.659 1.00 84.31 97 ILE A O 1
ATOM 736 N N . VAL A 1 98 ? -18.753 17.447 11.560 1.00 82.50 98 VAL A N 1
ATOM 737 C CA . VAL A 1 98 ? -19.079 18.870 11.366 1.00 82.50 98 VAL A CA 1
ATOM 738 C C . VAL A 1 98 ? -18.325 19.455 10.171 1.00 82.50 98 VAL A C 1
ATOM 740 O O . VAL A 1 98 ? -18.930 20.169 9.373 1.00 82.50 98 VAL A O 1
ATOM 743 N N . GLY A 1 99 ? -17.044 19.109 10.012 1.00 75.12 99 GLY A N 1
ATOM 744 C CA . GLY A 1 99 ? -16.178 19.568 8.923 1.00 75.12 99 GLY A CA 1
ATOM 745 C C . GLY A 1 99 ? -16.486 18.958 7.552 1.00 75.12 99 GLY A C 1
ATOM 746 O O . GLY A 1 99 ? -15.848 19.315 6.561 1.00 75.12 99 GLY A O 1
ATOM 747 N N . GLN A 1 100 ? -17.453 18.045 7.453 1.00 68.69 100 GLN A N 1
ATOM 748 C CA . GLN A 1 100 ? -17.847 17.455 6.181 1.00 68.69 100 GLN A CA 1
ATOM 749 C C . GLN A 1 100 ? -18.540 18.484 5.281 1.00 68.69 100 GLN A C 1
ATOM 751 O O . GLN A 1 100 ? -19.553 19.083 5.651 1.00 68.69 100 GLN A O 1
ATOM 756 N N . HIS A 1 101 ? -18.061 18.635 4.046 1.00 63.09 101 HIS A N 1
ATOM 757 C CA . HIS A 1 101 ? -18.735 19.467 3.058 1.00 63.09 101 HIS A CA 1
ATOM 758 C C . HIS A 1 101 ? -20.099 18.868 2.680 1.00 63.09 101 HIS A C 1
ATOM 760 O O . HIS A 1 101 ? -20.220 17.690 2.333 1.00 63.09 101 HIS A O 1
ATOM 766 N N . LYS A 1 102 ? -21.139 19.707 2.730 1.00 58.75 102 LYS A N 1
ATOM 767 C CA . LYS A 1 102 ? -22.541 19.323 2.464 1.00 58.75 102 LYS A CA 1
ATOM 768 C C . LYS A 1 102 ? -23.083 19.870 1.137 1.00 58.75 102 LYS A C 1
ATOM 770 O O . LYS A 1 102 ? -24.196 19.536 0.746 1.00 58.75 102 LYS A O 1
ATOM 775 N N . ASN A 1 103 ? -22.327 20.727 0.445 1.00 48.03 103 ASN A N 1
ATOM 776 C CA . ASN A 1 103 ? -22.807 21.436 -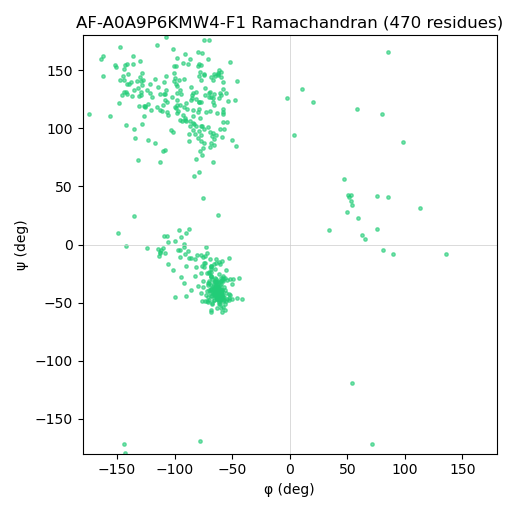0.740 1.00 48.03 103 ASN A CA 1
ATOM 777 C C . ASN A 1 103 ? -22.529 20.661 -2.038 1.00 48.03 103 ASN A C 1
ATOM 779 O O . ASN A 1 103 ? -21.403 20.623 -2.518 1.00 48.03 103 ASN A O 1
ATOM 783 N N . VAL A 1 104 ? -23.592 20.125 -2.638 1.00 46.44 104 VAL A N 1
ATOM 784 C CA . VAL A 1 104 ? -23.572 19.354 -3.894 1.00 46.44 104 VAL A CA 1
ATOM 785 C C . VAL A 1 104 ? -23.347 20.187 -5.168 1.00 46.44 104 VAL A C 1
ATOM 787 O O . VAL A 1 104 ? -23.141 19.611 -6.233 1.00 46.44 104 VAL A O 1
ATOM 790 N N . LYS A 1 105 ? -23.386 21.530 -5.107 1.00 40.81 105 LYS A N 1
ATOM 791 C CA . LYS A 1 105 ? -23.215 22.394 -6.297 1.00 40.81 105 LYS A CA 1
ATOM 792 C C . LYS A 1 105 ? -21.764 22.509 -6.765 1.00 40.81 105 LYS A C 1
ATOM 794 O O . LYS A 1 105 ? -21.518 22.865 -7.916 1.00 40.81 105 LYS A O 1
ATOM 799 N N . PHE A 1 106 ? -20.799 22.181 -5.912 1.00 40.00 106 PHE A N 1
ATOM 800 C CA . PHE A 1 106 ? -19.409 22.067 -6.325 1.00 40.00 106 PHE A CA 1
ATOM 801 C C . PHE A 1 106 ? -19.195 20.674 -6.921 1.00 40.00 106 PHE A C 1
ATOM 803 O O . PHE A 1 106 ? -19.054 19.697 -6.194 1.00 40.00 106 PHE A O 1
ATOM 810 N N . LYS A 1 107 ? -19.115 20.577 -8.256 1.00 39.72 107 LYS A N 1
ATOM 811 C CA . LYS A 1 107 ? -18.857 19.320 -8.997 1.00 39.72 107 LYS A CA 1
ATOM 812 C C . LYS A 1 107 ? -17.593 18.551 -8.533 1.00 39.72 107 LYS A C 1
ATOM 814 O O . LYS A 1 107 ? -17.413 17.394 -8.903 1.00 39.72 107 LYS A O 1
ATOM 819 N N . ALA A 1 108 ? -16.741 19.169 -7.708 1.00 37.00 108 ALA A N 1
ATOM 820 C CA . ALA A 1 108 ? -15.508 18.616 -7.142 1.00 37.00 108 ALA A CA 1
ATOM 821 C C . ALA A 1 108 ? -15.545 18.332 -5.617 1.00 37.00 108 ALA A C 1
ATOM 823 O O . ALA A 1 108 ? -14.562 17.819 -5.084 1.00 37.00 108 ALA A O 1
ATOM 824 N N . VAL A 1 109 ? -16.641 18.646 -4.913 1.00 38.47 109 VAL A N 1
ATOM 825 C CA . VAL A 1 109 ? -16.753 18.557 -3.445 1.00 38.47 109 VAL A CA 1
ATOM 826 C C . VAL A 1 109 ? -18.095 17.904 -3.106 1.00 38.47 109 VAL A C 1
ATOM 828 O O . VAL A 1 109 ? -19.144 18.534 -3.174 1.00 38.47 109 VAL A O 1
ATOM 831 N N . GLY A 1 110 ? -18.076 16.607 -2.809 1.00 31.67 110 GLY A N 1
ATOM 832 C CA . GLY A 1 110 ? -19.270 15.852 -2.410 1.00 31.67 110 GLY A CA 1
ATOM 833 C C . GLY A 1 110 ? -19.246 15.522 -0.916 1.00 31.67 110 GLY A C 1
ATOM 834 O O . GLY A 1 110 ? -18.271 15.807 -0.229 1.00 31.67 110 GLY A O 1
ATOM 835 N N . TYR A 1 111 ? -20.288 14.853 -0.408 1.00 33.19 111 TYR A N 1
ATOM 836 C CA . TYR A 1 111 ? -20.241 14.187 0.907 1.00 33.19 111 TYR A CA 1
ATOM 837 C C . TYR A 1 111 ? -18.937 13.379 1.059 1.00 33.19 111 TYR A C 1
ATOM 839 O O . TYR A 1 111 ? -18.509 12.763 0.103 1.00 33.19 111 TYR A O 1
ATOM 847 N N . GLY A 1 112 ? -18.281 13.353 2.216 1.00 41.66 112 GLY A N 1
ATOM 848 C CA . GLY A 1 112 ? -16.995 12.658 2.379 1.00 41.66 112 GLY A CA 1
ATOM 849 C C . GLY A 1 112 ? -15.770 13.443 1.888 1.00 41.66 112 GLY A C 1
ATOM 850 O O . GLY A 1 112 ? -14.647 13.007 2.135 1.00 41.66 112 GLY A O 1
ATOM 851 N N . THR A 1 113 ? -15.954 14.621 1.279 1.00 45.56 113 THR A N 1
ATOM 852 C CA . THR A 1 113 ? -14.918 15.657 1.283 1.00 45.56 113 THR A CA 1
ATOM 853 C C . THR A 1 113 ? -14.961 16.367 2.636 1.00 45.56 113 THR A C 1
ATOM 855 O O . THR A 1 113 ? -16.006 16.896 3.017 1.00 45.56 113 THR A O 1
ATOM 858 N N . MET A 1 114 ? -13.845 16.378 3.361 1.00 47.47 114 MET A N 1
ATOM 859 C CA . MET A 1 114 ? -13.715 17.096 4.632 1.00 47.47 114 MET A CA 1
ATOM 860 C C . MET A 1 114 ? -12.972 18.408 4.397 1.00 47.47 114 MET A C 1
ATOM 862 O O . MET A 1 114 ? -12.015 18.437 3.612 1.00 47.47 114 MET A O 1
ATOM 866 N N . GLN A 1 115 ? -13.410 19.473 5.065 1.00 50.25 115 GLN A N 1
ATOM 867 C CA . GLN A 1 115 ? -12.656 20.714 5.146 1.00 50.25 115 GLN A CA 1
ATOM 868 C C . GLN A 1 115 ? -11.312 20.390 5.814 1.00 50.25 115 GLN A C 1
ATOM 870 O O . GLN A 1 115 ? -11.289 19.726 6.851 1.00 50.25 115 GLN A O 1
ATOM 875 N N . LEU A 1 116 ? -10.191 20.831 5.225 1.00 46.94 116 LEU A N 1
ATOM 876 C CA . LEU A 1 116 ? -8.952 20.963 5.999 1.00 46.94 116 LEU A CA 1
ATOM 877 C C . LEU A 1 116 ? -9.320 21.825 7.199 1.00 46.94 116 LEU A C 1
ATOM 879 O O . LEU A 1 116 ? -9.874 22.902 6.979 1.00 46.94 116 LEU A O 1
ATOM 883 N N . ALA A 1 117 ? -9.098 21.338 8.419 1.00 39.03 117 ALA A N 1
ATOM 884 C CA . ALA A 1 117 ? -9.391 22.095 9.626 1.00 39.03 117 ALA A CA 1
ATOM 885 C C . ALA A 1 117 ? -8.571 23.393 9.578 1.00 39.03 117 ALA A C 1
ATOM 887 O O . ALA A 1 117 ? -7.387 23.436 9.895 1.00 39.03 117 ALA A O 1
ATOM 888 N N . LEU A 1 118 ? -9.200 24.435 9.048 1.00 40.62 118 LEU A N 1
ATOM 889 C CA . LEU A 1 118 ? -8.722 25.794 9.054 1.00 40.62 118 LEU A CA 1
ATOM 890 C C . LEU A 1 118 ? -9.472 26.444 10.192 1.00 40.62 118 LEU A C 1
ATOM 892 O O . LEU A 1 118 ? -10.705 26.444 10.199 1.00 40.62 118 LEU A O 1
ATOM 896 N N . THR A 1 119 ? -8.670 26.884 11.158 1.00 34.78 119 THR A N 1
ATOM 897 C CA . THR A 1 119 ? -8.835 28.108 11.933 1.00 34.78 119 THR A CA 1
ATOM 898 C C . THR A 1 119 ? -10.246 28.667 11.937 1.00 34.78 119 THR A C 1
ATOM 900 O O . THR A 1 119 ? -10.797 29.048 10.906 1.00 34.78 119 THR A O 1
ATOM 903 N N . TYR A 1 120 ? -10.776 28.810 13.147 1.00 30.97 120 TYR A N 1
ATOM 904 C CA . TYR A 1 120 ? -11.825 29.758 13.483 1.00 30.97 120 TYR A CA 1
ATOM 905 C C . TYR A 1 120 ? -11.488 31.140 12.886 1.00 30.97 120 TYR A C 1
ATOM 907 O O . TYR A 1 120 ? -10.861 31.982 13.520 1.00 30.97 120 TYR A O 1
ATOM 915 N N . LEU A 1 121 ? -11.838 31.360 11.621 1.00 27.11 121 LEU A N 1
ATOM 916 C CA . LEU A 1 121 ? -11.853 32.658 10.979 1.00 27.11 121 LEU A CA 1
ATOM 917 C C . LEU A 1 121 ? -13.305 33.121 11.068 1.00 27.11 121 LEU A C 1
ATOM 919 O O . LEU A 1 121 ? -14.184 32.474 10.484 1.00 27.11 121 LEU A O 1
ATOM 923 N N . PRO A 1 122 ? -13.590 34.204 11.813 1.00 28.69 122 PRO A N 1
ATOM 924 C CA . PRO A 1 122 ? -14.896 34.818 11.748 1.00 28.69 122 PRO A CA 1
ATOM 925 C C . PRO A 1 122 ? -15.154 35.228 10.297 1.00 28.69 122 PRO A C 1
ATOM 927 O O . PRO A 1 122 ? -14.256 35.672 9.587 1.00 28.69 122 PRO A O 1
ATOM 930 N N . THR A 1 123 ? -16.393 35.007 9.875 1.00 37.84 123 THR A N 1
ATOM 931 C CA . THR A 1 123 ? -17.066 35.544 8.687 1.00 37.84 123 THR A CA 1
ATOM 932 C C . THR A 1 123 ? -16.265 36.540 7.836 1.00 37.84 123 THR A C 1
ATOM 934 O O . THR A 1 123 ? -15.908 37.611 8.318 1.00 37.84 123 THR A O 1
ATOM 937 N N . SER A 1 124 ? -16.164 36.230 6.536 1.00 34.25 124 SER A N 1
ATOM 938 C CA . SER A 1 124 ? -15.616 37.018 5.410 1.00 34.25 124 SER A CA 1
ATOM 939 C C . SER A 1 124 ? -14.170 36.688 5.000 1.00 34.25 124 SER A C 1
ATOM 941 O O . SER A 1 124 ? -13.198 37.301 5.417 1.00 34.25 124 SER A O 1
ATOM 943 N N . GLY A 1 125 ? -14.026 35.712 4.100 1.00 28.12 125 GLY A N 1
ATOM 944 C CA . GLY A 1 125 ? -12.758 35.444 3.424 1.00 28.12 125 GLY A CA 1
ATOM 945 C C . GLY A 1 125 ? -12.915 34.378 2.346 1.00 28.12 125 GLY A C 1
ATOM 946 O O . GLY A 1 125 ? -13.171 33.216 2.639 1.00 28.12 125 GLY A O 1
ATOM 947 N N . THR A 1 126 ? -12.775 34.768 1.084 1.00 29.45 126 THR A N 1
ATOM 948 C CA . THR A 1 126 ? -12.918 33.944 -0.130 1.00 29.45 126 THR A CA 1
ATOM 949 C C . THR A 1 126 ? -11.724 33.005 -0.377 1.00 29.45 126 THR A C 1
ATOM 951 O O . THR A 1 126 ? -11.277 32.834 -1.509 1.00 29.45 126 THR A O 1
ATOM 954 N N . GLY A 1 127 ? -11.175 32.394 0.675 1.00 26.91 127 GLY A N 1
ATOM 955 C CA . GLY A 1 127 ? -10.041 31.475 0.583 1.00 26.91 127 GLY A CA 1
ATOM 956 C C . GLY A 1 127 ? -10.491 30.039 0.323 1.00 26.91 127 GLY A C 1
ATOM 957 O O . GLY A 1 127 ? -10.709 29.274 1.256 1.00 26.91 127 GLY A O 1
ATOM 958 N N . THR A 1 128 ? -10.634 29.647 -0.941 1.00 26.55 128 THR A N 1
ATOM 959 C CA . THR A 1 128 ? -10.867 28.245 -1.321 1.00 26.55 128 THR A CA 1
ATOM 960 C C . THR A 1 128 ? -9.584 27.426 -1.176 1.00 26.55 128 THR A C 1
ATOM 962 O O . THR A 1 128 ? -8.750 27.425 -2.081 1.00 26.55 128 THR A O 1
ATOM 965 N N . THR A 1 129 ? -9.428 26.677 -0.082 1.00 31.91 129 THR A N 1
ATOM 966 C CA . THR A 1 129 ? -8.468 25.566 -0.024 1.00 31.91 129 THR A CA 1
ATOM 967 C C . THR A 1 129 ? -9.116 24.312 -0.616 1.00 31.91 129 THR A C 1
ATOM 969 O O . THR A 1 129 ? -10.150 23.817 -0.168 1.00 31.91 129 THR A O 1
ATOM 972 N N . ARG A 1 130 ? -8.548 23.845 -1.731 1.00 31.91 130 ARG A N 1
ATOM 973 C CA . ARG A 1 130 ? -9.080 22.766 -2.570 1.00 31.91 130 ARG A CA 1
ATOM 974 C C . ARG A 1 130 ? -8.708 21.409 -1.957 1.00 31.91 130 ARG A C 1
ATOM 976 O O . ARG A 1 130 ? -7.590 20.941 -2.118 1.00 31.91 130 ARG A O 1
ATOM 983 N N . SER A 1 131 ? -9.654 20.757 -1.289 1.00 37.50 131 SER A N 1
ATOM 984 C CA . SER A 1 131 ? -9.621 19.312 -1.031 1.00 37.50 131 SER A CA 1
ATOM 985 C C . SER A 1 131 ? -10.643 18.678 -1.968 1.00 37.50 131 SER A C 1
ATOM 987 O O . SER A 1 131 ? -11.833 18.946 -1.853 1.00 37.50 131 SER A O 1
ATOM 989 N N . THR A 1 132 ? -10.208 17.906 -2.963 1.00 32.38 132 THR A N 1
ATOM 990 C CA . THR A 1 132 ? -11.110 17.262 -3.935 1.00 32.38 132 THR A CA 1
ATOM 991 C C . THR A 1 132 ? -11.156 15.761 -3.682 1.00 32.38 132 THR A C 1
ATOM 993 O O . THR A 1 132 ? -10.467 14.988 -4.342 1.00 32.38 132 THR A O 1
ATOM 996 N N . ARG A 1 133 ? -11.964 15.318 -2.714 1.00 43.03 133 ARG A N 1
ATOM 997 C CA . ARG A 1 133 ? -12.310 13.892 -2.555 1.00 43.03 133 ARG A CA 1
ATOM 998 C C . ARG A 1 133 ? -13.825 13.718 -2.602 1.00 43.03 133 ARG A C 1
ATOM 1000 O O . ARG A 1 133 ? -14.487 13.819 -1.577 1.00 43.03 133 ARG A O 1
ATOM 1007 N N . LYS A 1 134 ? -14.372 13.499 -3.805 1.00 41.78 134 LYS A N 1
ATOM 1008 C CA . LYS A 1 134 ? -15.809 13.282 -4.082 1.00 41.78 134 LYS A CA 1
ATOM 1009 C C . LYS A 1 134 ? -16.425 12.174 -3.202 1.00 41.78 134 LYS A C 1
ATOM 1011 O O . LYS A 1 134 ? -15.732 11.252 -2.776 1.00 41.78 134 LYS A O 1
ATOM 1016 N N . ASN A 1 135 ? -17.749 12.223 -3.018 1.00 42.62 135 ASN A N 1
ATOM 1017 C CA . ASN A 1 135 ? -18.522 11.210 -2.286 1.00 42.62 135 ASN A CA 1
ATOM 1018 C C . ASN A 1 135 ? -18.376 9.812 -2.870 1.00 42.62 135 ASN A C 1
ATOM 1020 O O . ASN A 1 135 ? -18.903 9.609 -3.965 1.00 42.62 135 ASN A O 1
ATOM 1024 N N . PRO A 1 136 ? -17.806 8.837 -2.128 1.00 43.91 136 PRO A N 1
ATOM 1025 C CA . PRO A 1 136 ? -17.628 7.469 -2.603 1.00 43.91 136 PRO A CA 1
ATOM 1026 C C . PRO A 1 136 ? -18.894 6.848 -3.203 1.00 43.91 136 PRO A C 1
ATOM 1028 O O . PRO A 1 136 ? -18.779 6.048 -4.123 1.00 43.91 136 PRO A O 1
ATOM 1031 N N . ARG A 1 137 ? -20.103 7.230 -2.754 1.00 43.62 137 ARG A N 1
ATOM 1032 C CA . ARG A 1 137 ? -21.359 6.703 -3.322 1.00 43.62 137 ARG A CA 1
ATOM 1033 C C . ARG A 1 137 ? -21.578 7.079 -4.790 1.00 43.62 137 ARG A C 1
ATOM 1035 O O . ARG A 1 137 ? -22.103 6.255 -5.526 1.00 43.62 137 ARG A O 1
ATOM 1042 N N . TYR A 1 138 ? -21.150 8.267 -5.220 1.00 53.59 138 TYR A N 1
ATOM 1043 C CA . TYR A 1 138 ? -21.370 8.787 -6.581 1.00 53.59 138 TYR A CA 1
ATOM 1044 C C . TYR A 1 138 ? -20.117 8.756 -7.460 1.00 53.59 138 TYR A C 1
ATOM 1046 O O . TYR A 1 138 ? -20.145 9.220 -8.597 1.00 53.59 138 TYR A O 1
ATOM 1054 N N . ARG A 1 139 ? -19.006 8.235 -6.936 1.00 61.00 139 ARG A N 1
ATOM 1055 C CA . ARG A 1 139 ? -17.783 8.050 -7.711 1.00 61.00 139 ARG A CA 1
ATOM 1056 C C . ARG A 1 139 ? -17.946 6.813 -8.584 1.00 61.00 139 ARG A C 1
ATOM 1058 O O . ARG A 1 139 ? -17.984 5.699 -8.075 1.00 61.00 139 ARG A O 1
ATOM 1065 N N . VAL A 1 140 ? -18.086 6.998 -9.885 1.00 67.06 140 VAL A N 1
ATOM 1066 C CA . VAL A 1 140 ? -18.156 5.903 -10.856 1.00 67.06 140 VAL A CA 1
ATOM 1067 C C . VAL A 1 140 ? -17.082 6.178 -11.886 1.00 67.06 140 VAL A C 1
ATOM 1069 O O . VAL A 1 140 ? -17.120 7.232 -12.517 1.00 67.06 140 VAL A O 1
ATOM 1072 N N . GLY A 1 141 ? -16.115 5.269 -12.014 1.00 71.75 141 GLY A N 1
ATOM 1073 C CA . GLY A 1 141 ? -15.055 5.386 -13.005 1.00 71.75 141 GLY A CA 1
ATOM 1074 C C . GLY A 1 141 ? -15.618 5.731 -14.388 1.00 71.75 141 GLY A C 1
ATOM 1075 O O . GLY A 1 141 ? -16.523 5.059 -14.876 1.00 71.75 141 GLY A O 1
ATOM 1076 N N . GLY A 1 142 ? -15.128 6.821 -14.979 1.00 70.19 142 GLY A N 1
ATOM 1077 C CA . GLY A 1 142 ? -15.531 7.283 -16.312 1.00 70.19 142 GLY A CA 1
ATOM 1078 C C . GLY A 1 142 ? -16.728 8.236 -16.324 1.00 70.19 142 GLY A C 1
ATOM 1079 O O . GLY A 1 142 ? -17.002 8.853 -17.348 1.00 70.19 142 GLY A O 1
ATOM 1080 N N . VAL A 1 143 ? -17.407 8.437 -15.191 1.00 71.50 143 VAL A N 1
ATOM 1081 C CA . VAL A 1 143 ? -18.496 9.415 -15.054 1.00 71.50 143 VAL A CA 1
ATOM 1082 C C . VAL A 1 143 ? -17.960 10.703 -14.431 1.00 71.50 143 VAL A C 1
ATOM 1084 O O . VAL A 1 143 ? -17.419 10.688 -13.323 1.00 71.50 143 VAL A O 1
ATOM 1087 N N . ASN A 1 144 ? -18.154 11.843 -15.105 1.00 68.75 144 ASN A N 1
ATOM 1088 C CA . ASN A 1 144 ? -17.677 13.163 -14.657 1.00 68.75 144 ASN A CA 1
ATOM 1089 C C . ASN A 1 144 ? -16.179 13.164 -14.282 1.00 68.75 144 ASN A C 1
ATOM 1091 O O . ASN A 1 144 ? -15.809 13.689 -13.223 1.00 68.75 144 ASN A O 1
ATOM 1095 N N . ASP A 1 145 ? -15.357 12.503 -15.101 1.00 67.62 145 ASP A N 1
ATOM 1096 C CA . ASP A 1 145 ? -13.906 12.356 -14.924 1.00 67.62 145 ASP A CA 1
ATOM 1097 C C . ASP A 1 145 ? -13.488 11.677 -13.608 1.00 67.62 145 ASP A C 1
ATOM 1099 O O . ASP A 1 145 ? -12.380 11.876 -13.109 1.00 67.62 145 ASP A O 1
ATOM 1103 N N . ASP A 1 146 ? -14.372 10.888 -12.987 1.00 71.25 146 ASP A N 1
ATOM 1104 C CA . ASP A 1 146 ? -13.989 10.101 -11.820 1.00 71.25 146 ASP A CA 1
ATOM 1105 C C . ASP A 1 146 ? -13.134 8.888 -12.217 1.00 71.25 146 ASP A C 1
ATOM 1107 O O . ASP A 1 146 ? -13.322 8.272 -13.266 1.00 71.25 146 ASP A O 1
ATOM 1111 N N . ILE A 1 147 ? -12.191 8.540 -11.345 1.00 76.25 147 ILE A N 1
ATOM 1112 C CA . ILE A 1 147 ? -11.240 7.440 -11.527 1.00 76.25 147 ILE A CA 1
ATOM 1113 C C . ILE A 1 147 ? -11.511 6.253 -10.595 1.00 76.25 147 ILE A C 1
ATOM 1115 O O . ILE A 1 147 ? -10.688 5.352 -10.511 1.00 76.25 147 ILE A O 1
ATOM 1119 N N . LEU A 1 148 ? -12.621 6.240 -9.846 1.00 80.94 148 LEU A N 1
ATOM 1120 C CA . LEU A 1 148 ? -12.970 5.116 -8.974 1.00 80.94 148 LEU A CA 1
ATOM 1121 C C . LEU A 1 148 ? -13.512 3.936 -9.787 1.00 80.94 148 LEU A C 1
ATOM 1123 O O . LEU A 1 148 ? -14.720 3.702 -9.850 1.00 80.94 148 LEU A O 1
ATOM 1127 N N . TYR A 1 149 ? -12.590 3.223 -10.419 1.00 85.56 149 TYR A N 1
ATOM 1128 C CA . TYR A 1 149 ? -12.826 1.926 -11.034 1.00 85.56 149 TYR A CA 1
ATOM 1129 C C . TYR A 1 149 ? -12.600 0.809 -10.007 1.00 85.56 149 TYR A C 1
ATOM 1131 O O . TYR A 1 149 ? -11.822 1.001 -9.068 1.00 85.56 149 TYR A O 1
ATOM 1139 N N . PRO A 1 150 ? -13.218 -0.373 -10.174 1.00 88.38 150 PRO A N 1
ATOM 1140 C CA . PRO A 1 150 ? -12.887 -1.550 -9.370 1.00 88.38 150 PRO A CA 1
ATOM 1141 C C . PRO A 1 150 ? -11.398 -1.921 -9.436 1.00 88.38 150 PRO A C 1
ATOM 1143 O O . PRO A 1 150 ? -10.862 -2.416 -8.451 1.00 88.38 150 PRO A O 1
ATOM 1146 N N . SER A 1 151 ? -10.726 -1.602 -10.554 1.00 87.38 151 SER A N 1
ATOM 1147 C CA . SER A 1 151 ? -9.284 -1.797 -10.727 1.00 87.38 151 SER A CA 1
ATOM 1148 C C . SER A 1 151 ? -8.423 -0.882 -9.851 1.00 87.38 151 SER A C 1
ATOM 1150 O O . SER A 1 151 ? -7.299 -1.248 -9.528 1.00 87.38 151 SER A O 1
ATOM 1152 N N . TYR A 1 152 ? -8.946 0.270 -9.414 1.00 87.19 152 TYR A N 1
ATOM 1153 C CA . TYR A 1 152 ? -8.295 1.132 -8.427 1.00 87.19 152 TYR A CA 1
ATOM 1154 C C . TYR A 1 152 ? -8.582 0.583 -7.018 1.00 87.19 152 TYR A C 1
ATOM 1156 O O . TYR A 1 152 ? -9.418 1.100 -6.264 1.00 87.19 152 TYR A O 1
ATOM 1164 N N . SER A 1 153 ? -7.903 -0.524 -6.717 1.00 87.00 153 SER A N 1
ATOM 1165 C CA . SER A 1 153 ? -8.183 -1.508 -5.671 1.00 87.00 153 SER A CA 1
ATOM 1166 C C . SER A 1 153 ? -8.428 -0.916 -4.279 1.00 87.00 153 SER A C 1
ATOM 1168 O O . SER A 1 153 ? -9.420 -1.252 -3.637 1.00 87.00 153 SER A O 1
ATOM 1170 N N . ILE A 1 154 ? -7.598 0.011 -3.791 1.00 86.81 154 ILE A N 1
ATOM 1171 C CA . ILE A 1 154 ? -7.703 0.474 -2.395 1.00 86.81 154 ILE A CA 1
ATOM 1172 C C . ILE A 1 154 ? -8.987 1.275 -2.138 1.00 86.81 154 ILE A C 1
ATOM 1174 O O . ILE A 1 154 ? -9.778 0.884 -1.268 1.00 86.81 154 ILE A O 1
ATOM 1178 N N . PRO A 1 155 ? -9.252 2.393 -2.850 1.00 85.38 155 PRO A N 1
ATOM 1179 C CA . PRO A 1 155 ? -10.523 3.093 -2.710 1.00 85.38 155 PRO A CA 1
ATOM 1180 C C . PRO A 1 155 ? -11.718 2.207 -3.057 1.00 85.38 155 PRO A C 1
ATOM 1182 O O . PRO A 1 155 ? -12.793 2.387 -2.483 1.00 85.38 155 PRO A O 1
ATOM 1185 N N . ALA A 1 156 ? -11.530 1.260 -3.978 1.00 88.06 156 ALA A N 1
ATOM 1186 C CA . ALA A 1 156 ? -12.547 0.318 -4.393 1.00 88.06 156 ALA A CA 1
ATOM 1187 C C . ALA A 1 156 ? -12.999 -0.603 -3.240 1.00 88.06 156 ALA A C 1
ATOM 1189 O O . ALA A 1 156 ? -14.184 -0.618 -2.890 1.00 88.06 156 ALA A O 1
ATOM 1190 N N . ILE A 1 157 ? -12.059 -1.295 -2.590 1.00 93.62 157 ILE A N 1
ATOM 1191 C CA . ILE A 1 157 ? -12.320 -2.195 -1.454 1.00 93.62 157 ILE A CA 1
ATOM 1192 C C . ILE A 1 157 ? -12.977 -1.428 -0.303 1.00 93.62 157 ILE A C 1
ATOM 1194 O O . ILE A 1 157 ? -13.974 -1.872 0.278 1.00 93.62 157 ILE A O 1
ATOM 1198 N N . MET A 1 158 ? -12.467 -0.227 -0.011 1.00 91.94 158 MET A N 1
ATOM 1199 C CA . MET A 1 158 ? -13.032 0.641 1.022 1.00 91.94 158 MET A CA 1
ATOM 1200 C C . MET A 1 158 ? -14.456 1.099 0.698 1.00 91.94 158 MET A C 1
ATOM 1202 O O . MET A 1 158 ? -15.297 1.151 1.595 1.00 91.94 158 MET A O 1
ATOM 1206 N N . ARG A 1 159 ? -14.770 1.413 -0.566 1.00 87.25 159 ARG A N 1
ATOM 1207 C CA . ARG A 1 159 ? -16.131 1.797 -0.973 1.00 87.25 159 ARG A CA 1
ATOM 1208 C C . ARG A 1 159 ? -17.120 0.657 -0.758 1.00 87.25 159 ARG A C 1
ATOM 1210 O O . ARG A 1 159 ? -18.208 0.912 -0.229 1.00 87.25 159 ARG A O 1
ATOM 1217 N N . ALA A 1 160 ? -16.761 -0.559 -1.171 1.00 93.12 160 ALA A N 1
ATOM 1218 C CA . ALA A 1 160 ? -17.618 -1.726 -0.992 1.00 93.12 160 ALA A CA 1
ATOM 1219 C C . ALA A 1 160 ? -17.892 -1.962 0.499 1.00 93.12 160 ALA A C 1
ATOM 1221 O O . ALA A 1 160 ? -19.055 -2.046 0.898 1.00 93.12 160 ALA A O 1
ATOM 1222 N N . PHE A 1 161 ? -16.832 -1.927 1.322 1.00 95.88 161 PHE A N 1
ATOM 1223 C CA . PHE A 1 161 ? -16.934 -2.067 2.774 1.00 95.88 161 PHE A CA 1
ATOM 1224 C C . PHE A 1 161 ? -17.871 -1.019 3.372 1.00 95.88 161 PHE A C 1
ATOM 1226 O O . PHE A 1 161 ? -18.860 -1.360 4.015 1.00 95.88 161 PHE A O 1
ATOM 1233 N N . MET A 1 162 ? -17.587 0.264 3.129 1.00 91.31 162 MET A N 1
ATOM 1234 C CA . MET A 1 162 ? -18.355 1.365 3.706 1.00 91.31 162 MET A CA 1
ATOM 1235 C C . MET A 1 162 ? -19.829 1.294 3.308 1.00 91.31 162 MET A C 1
ATOM 1237 O O . MET A 1 162 ? -20.697 1.507 4.148 1.00 91.31 162 MET A O 1
ATOM 1241 N N . SER A 1 163 ? -20.127 0.983 2.045 1.00 88.56 163 SER A N 1
ATOM 1242 C CA . SER A 1 163 ? -21.511 0.910 1.563 1.00 88.56 163 SER A CA 1
ATOM 1243 C C . SER A 1 163 ? -22.232 -0.308 2.139 1.00 88.56 163 SER A C 1
ATOM 1245 O O . SER A 1 163 ? -23.308 -0.165 2.716 1.00 88.56 163 SER A O 1
ATOM 1247 N N . GLY A 1 164 ? -21.619 -1.491 2.062 1.00 91.50 164 GLY A N 1
ATOM 1248 C CA . GLY A 1 164 ? -22.255 -2.731 2.494 1.00 91.50 164 GLY A CA 1
ATOM 1249 C C . GLY A 1 164 ? -22.325 -2.910 4.011 1.00 91.50 164 GLY A C 1
ATOM 1250 O O . GLY A 1 164 ? -23.281 -3.513 4.496 1.00 91.50 164 GLY A O 1
ATOM 1251 N N . TRP A 1 165 ? -21.364 -2.384 4.776 1.00 95.44 165 TRP A N 1
ATOM 1252 C CA . TRP A 1 165 ? -21.396 -2.428 6.241 1.00 95.44 165 TRP A CA 1
ATOM 1253 C C . TRP A 1 165 ? -22.382 -1.405 6.811 1.00 95.44 165 TRP A C 1
ATOM 1255 O O . TRP A 1 165 ? -23.243 -1.770 7.612 1.00 95.44 165 TRP A O 1
ATOM 1265 N N . VAL A 1 166 ? -22.324 -0.142 6.360 1.00 91.56 166 VAL A N 1
ATOM 1266 C CA . VAL A 1 166 ? -23.267 0.897 6.817 1.00 91.56 166 VAL A CA 1
ATOM 1267 C C . VAL A 1 166 ? -24.691 0.563 6.384 1.00 91.56 166 VAL A C 1
ATOM 1269 O O . VAL A 1 166 ? -25.603 0.697 7.195 1.00 91.56 166 VAL A O 1
ATOM 1272 N N . GLY A 1 167 ? -24.882 0.075 5.153 1.00 90.31 167 GLY A N 1
ATOM 1273 C CA . GLY A 1 167 ? -26.193 -0.349 4.664 1.00 90.31 167 GLY A CA 1
ATOM 1274 C C . GLY A 1 167 ? -26.842 -1.375 5.587 1.00 90.31 167 GLY A C 1
ATOM 1275 O O . GLY A 1 167 ? -27.969 -1.184 6.029 1.00 90.31 167 GLY A O 1
ATOM 1276 N N . ARG A 1 168 ? -26.090 -2.398 6.003 1.00 95.31 168 ARG A N 1
ATOM 1277 C CA . ARG A 1 168 ? -26.575 -3.398 6.966 1.00 95.31 168 ARG A CA 1
ATOM 1278 C C . ARG A 1 168 ? -26.852 -2.813 8.346 1.00 95.31 168 ARG A C 1
ATOM 1280 O O . ARG A 1 168 ? -27.864 -3.148 8.950 1.00 95.31 168 ARG A O 1
ATOM 1287 N N . LYS A 1 169 ? -25.978 -1.938 8.853 1.00 96.06 169 LYS A N 1
ATOM 1288 C CA . LYS A 1 169 ? -26.155 -1.308 10.174 1.00 96.06 169 LYS A CA 1
ATOM 1289 C C . LYS A 1 169 ? -27.374 -0.393 10.247 1.00 96.06 169 LYS A C 1
ATOM 1291 O O . LYS A 1 169 ? -27.967 -0.286 11.313 1.00 96.06 169 LYS A O 1
ATOM 1296 N N . LEU A 1 170 ? -27.737 0.244 9.137 1.00 94.44 170 LEU A N 1
ATOM 1297 C CA . LEU A 1 170 ? -28.882 1.151 9.045 1.00 94.44 170 LEU A CA 1
ATOM 1298 C C . LEU A 1 170 ? -30.129 0.501 8.429 1.00 94.44 170 LEU A C 1
ATOM 1300 O O . LEU A 1 170 ? -31.131 1.187 8.250 1.00 94.44 170 LEU A O 1
ATOM 1304 N N . ASN A 1 171 ? -30.076 -0.793 8.100 1.00 95.50 171 ASN A N 1
ATOM 1305 C CA . ASN A 1 171 ? -31.121 -1.496 7.354 1.00 95.50 171 ASN A CA 1
ATOM 1306 C C . ASN A 1 171 ? -31.499 -0.802 6.020 1.00 95.50 171 ASN A C 1
ATOM 1308 O O . ASN A 1 171 ? -32.662 -0.762 5.625 1.00 95.50 171 ASN A O 1
ATOM 1312 N N . ASP A 1 172 ? -30.507 -0.237 5.325 1.00 91.94 172 ASP A N 1
ATOM 1313 C CA . ASP A 1 172 ? -30.639 0.391 4.008 1.00 91.94 172 ASP A CA 1
ATOM 1314 C C . ASP A 1 172 ? -30.284 -0.631 2.914 1.00 91.94 172 ASP A C 1
ATOM 1316 O O . ASP A 1 172 ? -29.116 -0.996 2.707 1.00 91.94 172 ASP A O 1
ATOM 1320 N N . SER A 1 173 ? -31.313 -1.109 2.209 1.00 92.25 173 SER A N 1
ATOM 1321 C CA . SER A 1 173 ? -31.176 -2.112 1.149 1.00 92.25 173 SER A CA 1
ATOM 1322 C C . SER A 1 173 ? -30.370 -1.596 -0.041 1.00 92.25 173 SER A C 1
ATOM 1324 O O . SER A 1 173 ? -29.561 -2.338 -0.589 1.00 92.25 173 SER A O 1
ATOM 1326 N N . ASN A 1 174 ? -30.519 -0.322 -0.411 1.00 83.19 174 ASN A N 1
ATOM 1327 C CA . ASN A 1 174 ? -29.833 0.260 -1.566 1.00 83.19 174 ASN A CA 1
ATOM 1328 C C . ASN A 1 174 ? -28.327 0.358 -1.319 1.00 83.19 174 ASN A C 1
ATOM 1330 O O . ASN A 1 174 ? -27.523 -0.010 -2.176 1.00 83.19 174 ASN A O 1
ATOM 1334 N N . MET A 1 175 ? -27.929 0.814 -0.130 1.00 84.75 175 MET A N 1
ATOM 1335 C CA . MET A 1 175 ? -26.523 0.828 0.273 1.00 84.75 175 MET A CA 1
ATOM 1336 C C . MET A 1 175 ? -25.929 -0.573 0.349 1.00 84.75 175 MET A C 1
ATOM 1338 O O . MET A 1 175 ? -24.805 -0.790 -0.109 1.00 84.75 175 MET A O 1
ATOM 1342 N N . THR A 1 176 ? -26.692 -1.512 0.910 1.00 89.81 176 THR A N 1
ATOM 1343 C CA . THR A 1 176 ? -26.274 -2.908 1.030 1.00 89.81 176 THR A CA 1
ATOM 1344 C C . THR A 1 176 ? -26.012 -3.498 -0.353 1.00 89.81 176 THR A C 1
ATOM 1346 O O . THR A 1 176 ? -24.894 -3.932 -0.622 1.00 89.81 176 THR A O 1
ATOM 1349 N N . SER A 1 177 ? -26.988 -3.418 -1.263 1.00 89.06 177 SER A N 1
ATOM 1350 C CA . SER A 1 177 ? -26.859 -3.907 -2.639 1.00 89.06 177 SER A CA 1
ATOM 1351 C C . SER A 1 177 ? -25.749 -3.199 -3.416 1.00 89.06 177 SER A C 1
ATOM 1353 O O . SER A 1 177 ? -25.023 -3.854 -4.157 1.00 89.06 177 SER A O 1
ATOM 1355 N N . SER A 1 178 ? -25.558 -1.889 -3.225 1.00 86.69 178 SER A N 1
ATOM 1356 C CA . SER A 1 178 ? -24.458 -1.156 -3.864 1.00 86.69 178 SER A CA 1
ATOM 1357 C C . SER A 1 178 ? -23.083 -1.628 -3.386 1.00 86.69 178 SER A C 1
ATOM 1359 O O . SER A 1 178 ? -22.164 -1.714 -4.199 1.00 86.69 178 SER A O 1
ATOM 1361 N N . GLY A 1 179 ? -22.931 -1.932 -2.093 1.00 89.00 179 GLY A N 1
ATOM 1362 C CA . GLY A 1 179 ? -21.695 -2.498 -1.553 1.00 89.00 179 GLY A CA 1
ATOM 1363 C C . GLY A 1 179 ? -21.400 -3.887 -2.117 1.00 89.00 179 GLY A C 1
ATOM 1364 O O . GLY A 1 179 ? -20.274 -4.139 -2.535 1.00 89.00 179 GLY A O 1
ATOM 1365 N N . GLU A 1 180 ? -22.414 -4.754 -2.193 1.00 97.00 180 GLU A N 1
ATOM 1366 C CA . GLU A 1 180 ? -22.277 -6.106 -2.757 1.00 97.00 180 GLU A CA 1
ATOM 1367 C C . GLU A 1 180 ? -21.967 -6.097 -4.256 1.00 97.00 180 GLU A C 1
ATOM 1369 O O . GLU A 1 180 ? -21.110 -6.852 -4.704 1.00 97.00 180 GLU A O 1
ATOM 1374 N N . ALA A 1 181 ? -22.616 -5.226 -5.034 1.00 90.81 181 ALA A N 1
ATOM 1375 C CA . ALA A 1 181 ? -22.336 -5.097 -6.463 1.00 90.81 181 ALA A CA 1
ATOM 1376 C C . ALA A 1 181 ? -20.873 -4.704 -6.707 1.00 90.81 181 ALA A C 1
ATOM 1378 O O . ALA A 1 181 ? -20.189 -5.307 -7.525 1.00 90.81 181 ALA A O 1
ATOM 1379 N N . TYR A 1 182 ? -20.367 -3.747 -5.929 1.00 88.62 182 TYR A N 1
ATOM 1380 C CA . TYR A 1 182 ? -18.985 -3.306 -6.060 1.00 88.62 182 TYR A CA 1
ATOM 1381 C C . TYR A 1 182 ? -17.983 -4.365 -5.564 1.00 88.62 182 TYR A C 1
ATOM 1383 O O . TYR A 1 182 ? -16.919 -4.536 -6.153 1.00 88.62 182 TYR A O 1
ATOM 1391 N N . ALA A 1 183 ? -18.332 -5.119 -4.514 1.00 96.19 183 ALA A N 1
ATOM 1392 C CA . ALA A 1 183 ? -17.545 -6.270 -4.073 1.00 96.19 183 ALA A CA 1
ATOM 1393 C C . ALA A 1 183 ? -17.459 -7.352 -5.159 1.00 96.19 183 ALA A C 1
ATOM 1395 O O . ALA A 1 183 ? -16.381 -7.894 -5.382 1.00 96.19 183 ALA A O 1
ATOM 1396 N N . LYS A 1 184 ? -18.560 -7.618 -5.876 1.00 97.50 184 LYS A N 1
ATOM 1397 C CA . LYS A 1 184 ? -18.589 -8.572 -6.991 1.00 97.50 184 LYS A CA 1
ATOM 1398 C C . LYS A 1 184 ? -17.597 -8.200 -8.092 1.00 97.50 184 LYS A C 1
ATOM 1400 O O . LYS A 1 184 ? -16.876 -9.078 -8.559 1.00 97.50 184 LYS A O 1
ATOM 1405 N N . ASP A 1 185 ? -17.531 -6.929 -8.484 1.00 95.06 185 ASP A N 1
ATOM 1406 C CA . ASP A 1 185 ? -16.591 -6.477 -9.519 1.00 95.06 185 ASP A CA 1
ATOM 1407 C C . ASP A 1 185 ? -15.130 -6.651 -9.073 1.00 95.06 185 ASP A C 1
ATOM 1409 O O . ASP A 1 185 ? -14.288 -7.090 -9.854 1.00 95.06 185 ASP A O 1
ATOM 1413 N N . ILE A 1 186 ? -14.834 -6.363 -7.801 1.00 95.69 186 ILE A N 1
ATOM 1414 C CA . ILE A 1 186 ? -13.493 -6.543 -7.221 1.00 95.69 186 ILE A CA 1
ATOM 1415 C C . ILE A 1 186 ? -13.111 -8.025 -7.175 1.00 95.69 186 ILE A C 1
ATOM 1417 O O . ILE A 1 186 ? -12.015 -8.376 -7.600 1.00 95.69 186 ILE A O 1
ATOM 1421 N N . VAL A 1 187 ? -14.005 -8.891 -6.687 1.00 97.81 187 VAL A N 1
ATOM 1422 C CA . VAL A 1 187 ? -13.778 -10.346 -6.634 1.00 97.81 187 VAL A CA 1
ATOM 1423 C C . VAL A 1 187 ? -13.584 -10.905 -8.042 1.00 97.81 187 VAL A C 1
ATOM 1425 O O . VAL A 1 187 ? -12.636 -11.639 -8.281 1.00 97.81 187 VAL A O 1
ATOM 1428 N N . THR A 1 188 ? -14.395 -10.464 -9.008 1.00 96.94 188 THR A N 1
ATOM 1429 C CA . THR A 1 188 ? -14.256 -10.873 -10.415 1.00 96.94 188 THR A CA 1
ATOM 1430 C C . THR A 1 188 ? -12.883 -10.509 -10.980 1.00 96.94 188 THR A C 1
ATOM 1432 O O . THR A 1 188 ? -12.304 -11.290 -11.729 1.00 96.94 188 THR A O 1
ATOM 1435 N N . LEU A 1 189 ? -12.344 -9.331 -10.646 1.00 94.94 189 LEU A N 1
ATOM 1436 C CA . LEU A 1 189 ? -10.988 -8.954 -11.051 1.00 94.94 189 LEU A CA 1
ATOM 1437 C C . LEU A 1 189 ? -9.924 -9.787 -10.339 1.00 94.94 189 LEU A C 1
ATOM 1439 O O . LEU A 1 189 ? -8.967 -10.205 -10.984 1.00 94.94 189 LEU A O 1
ATOM 1443 N N . PHE A 1 190 ? -10.105 -10.027 -9.042 1.00 95.88 190 PHE A N 1
ATOM 1444 C CA . PHE A 1 190 ? -9.173 -10.789 -8.222 1.00 95.88 190 PHE A CA 1
ATOM 1445 C C . PHE A 1 190 ? -9.029 -12.236 -8.705 1.00 95.88 190 PHE A C 1
ATOM 1447 O O . PHE A 1 190 ? -7.916 -12.713 -8.920 1.00 95.88 190 PHE A O 1
ATOM 1454 N N . ASP A 1 191 ? -10.153 -12.904 -8.969 1.00 95.75 191 ASP A N 1
ATOM 1455 C CA . ASP A 1 191 ? -10.211 -14.313 -9.375 1.00 95.75 191 ASP A CA 1
ATOM 1456 C C . ASP A 1 191 ? -9.545 -14.582 -10.738 1.00 95.75 191 ASP A C 1
ATOM 1458 O O . ASP A 1 191 ? -9.287 -15.731 -11.090 1.00 95.75 191 ASP A O 1
ATOM 1462 N N . ARG A 1 192 ? -9.218 -13.540 -11.519 1.00 94.19 192 ARG A N 1
ATOM 1463 C CA . ARG A 1 192 ? -8.474 -13.693 -12.781 1.00 94.19 192 ARG A CA 1
ATOM 1464 C C . ARG A 1 192 ? -7.033 -14.149 -12.571 1.00 94.19 192 ARG A C 1
ATOM 1466 O O . ARG A 1 192 ? -6.465 -14.745 -13.483 1.00 94.19 192 ARG A O 1
ATOM 1473 N N . ALA A 1 193 ? -6.431 -13.796 -11.438 1.00 90.44 193 ALA A N 1
ATOM 1474 C CA . ALA A 1 193 ? -5.002 -13.994 -11.199 1.00 90.44 193 ALA A CA 1
ATOM 1475 C C . ALA A 1 193 ? -4.645 -14.246 -9.721 1.00 90.44 193 ALA A C 1
ATOM 1477 O O . ALA A 1 193 ? -3.465 -14.241 -9.377 1.00 90.44 193 ALA A O 1
ATOM 1478 N N . ASP A 1 194 ? -5.640 -14.454 -8.851 1.00 93.19 194 ASP A N 1
ATOM 1479 C CA . ASP A 1 194 ? -5.467 -14.620 -7.401 1.00 93.19 194 ASP A CA 1
ATOM 1480 C C . ASP A 1 194 ? -4.691 -13.465 -6.741 1.00 93.19 194 ASP A C 1
ATOM 1482 O O . ASP A 1 194 ? -3.938 -13.640 -5.779 1.00 93.19 194 ASP A O 1
ATOM 1486 N N . ILE A 1 195 ? -4.876 -12.255 -7.270 1.00 89.81 195 ILE A N 1
ATOM 1487 C CA . ILE A 1 195 ? -4.198 -11.044 -6.816 1.00 89.81 195 ILE A CA 1
ATOM 1488 C C . ILE A 1 195 ? -5.063 -9.811 -7.064 1.00 89.81 195 ILE A C 1
ATOM 1490 O O . ILE A 1 195 ? -5.903 -9.780 -7.962 1.00 89.81 195 ILE A O 1
ATOM 1494 N N . LEU A 1 196 ? -4.863 -8.775 -6.248 1.00 91.44 196 LEU A N 1
ATOM 1495 C CA . LEU A 1 196 ? -5.487 -7.477 -6.472 1.00 91.44 196 LEU A CA 1
ATOM 1496 C C . LEU A 1 196 ? -5.075 -6.902 -7.830 1.00 91.44 196 LEU A C 1
ATOM 1498 O O . LEU A 1 196 ? -3.957 -7.095 -8.294 1.00 91.44 196 LEU A O 1
ATOM 1502 N N . SER A 1 197 ? -5.986 -6.142 -8.429 1.00 87.12 197 SER A N 1
ATOM 1503 C CA . SER A 1 197 ? -5.791 -5.487 -9.724 1.00 87.12 197 SER A CA 1
ATOM 1504 C C . SER A 1 197 ? -4.716 -4.402 -9.739 1.00 87.12 197 SER A C 1
ATOM 1506 O O . SER A 1 197 ? -4.330 -3.989 -10.821 1.00 87.12 197 SER A O 1
ATOM 1508 N N . GLU A 1 198 ? -4.304 -3.906 -8.568 1.00 87.12 198 GLU A N 1
ATOM 1509 C CA . GLU A 1 198 ? -3.092 -3.100 -8.421 1.00 87.12 198 GLU A CA 1
ATOM 1510 C C . GLU A 1 198 ? -2.036 -3.938 -7.700 1.00 87.12 198 GLU A C 1
ATOM 1512 O O . GLU A 1 198 ? -2.242 -4.375 -6.557 1.00 87.12 198 GLU A O 1
ATOM 1517 N N . PHE A 1 199 ? -0.875 -4.083 -8.323 1.00 83.88 199 PHE A N 1
ATOM 1518 C CA . PHE A 1 199 ? 0.325 -4.598 -7.698 1.00 83.88 199 PHE A CA 1
ATOM 1519 C C . PHE A 1 199 ? 0.964 -3.502 -6.836 1.00 83.88 199 PHE A C 1
ATOM 1521 O O . PHE A 1 199 ? 1.860 -2.756 -7.224 1.00 83.88 199 PHE A O 1
ATOM 1528 N N . ASN A 1 200 ? 0.412 -3.333 -5.642 1.00 80.31 200 ASN A N 1
ATOM 1529 C CA . ASN A 1 200 ? 0.721 -2.217 -4.758 1.00 80.31 200 ASN A CA 1
ATOM 1530 C C . ASN A 1 200 ? 2.071 -2.365 -4.029 1.00 80.31 200 ASN A C 1
ATOM 1532 O O . ASN A 1 200 ? 2.381 -3.436 -3.507 1.00 80.31 200 ASN A O 1
ATOM 1536 N N . SER A 1 201 ? 2.819 -1.263 -3.873 1.00 84.00 201 SER A N 1
ATOM 1537 C CA . SER A 1 201 ? 4.004 -1.230 -3.000 1.00 84.00 201 SER A CA 1
ATOM 1538 C C . SER A 1 201 ? 3.641 -1.204 -1.513 1.00 84.00 201 SER A C 1
ATOM 1540 O O . SER A 1 201 ? 2.466 -1.117 -1.149 1.00 84.00 201 SER A O 1
ATOM 1542 N N . GLY A 1 202 ? 4.644 -1.251 -0.627 1.00 88.19 202 GLY A N 1
ATOM 1543 C CA . GLY A 1 202 ? 4.472 -1.437 0.819 1.00 88.19 202 GLY A CA 1
ATOM 1544 C C . GLY A 1 202 ? 3.373 -0.586 1.477 1.00 88.19 202 GLY A C 1
ATOM 1545 O O . GLY A 1 202 ? 2.540 -1.111 2.211 1.00 88.19 202 GLY A O 1
ATOM 1546 N N . THR A 1 203 ? 3.270 0.713 1.198 1.00 89.38 203 THR A N 1
ATOM 1547 C CA . THR A 1 203 ? 2.190 1.517 1.807 1.00 89.38 203 THR A CA 1
ATOM 1548 C C . THR A 1 203 ? 0.811 1.092 1.337 1.00 89.38 203 THR A C 1
ATOM 1550 O O . THR A 1 203 ? -0.094 0.866 2.140 1.00 89.38 203 THR A O 1
ATOM 1553 N N . TYR A 1 204 ? 0.645 0.928 0.036 1.00 90.06 204 TYR A N 1
ATOM 1554 C CA . TYR A 1 204 ? -0.643 0.643 -0.575 1.00 90.06 204 TYR A CA 1
ATOM 1555 C C . TYR A 1 204 ? -1.083 -0.812 -0.347 1.00 90.06 204 TYR A C 1
ATOM 1557 O O . TYR A 1 204 ? -2.253 -1.067 -0.046 1.00 90.06 204 TYR A O 1
ATOM 1565 N N . ALA A 1 205 ? -0.144 -1.759 -0.352 1.00 92.88 205 ALA A N 1
ATOM 1566 C CA . ALA A 1 205 ? -0.380 -3.139 0.051 1.00 92.88 205 ALA A CA 1
ATOM 1567 C C . ALA A 1 205 ? -0.874 -3.202 1.504 1.00 92.88 205 ALA A C 1
ATOM 1569 O O . ALA A 1 205 ? -1.881 -3.849 1.794 1.00 92.88 205 ALA A O 1
ATOM 1570 N N . GLY A 1 206 ? -0.249 -2.437 2.407 1.00 94.88 206 GLY A N 1
ATOM 1571 C CA . GLY A 1 206 ? -0.673 -2.339 3.803 1.00 94.88 206 GLY A CA 1
ATOM 1572 C C . GLY A 1 206 ? -2.095 -1.793 3.979 1.00 94.88 206 GLY A C 1
ATOM 1573 O O . GLY A 1 206 ? -2.862 -2.315 4.795 1.00 94.88 206 GLY A O 1
ATOM 1574 N N . VAL A 1 207 ? -2.492 -0.782 3.196 1.00 93.94 207 VAL A N 1
ATOM 1575 C CA . VAL A 1 207 ? -3.876 -0.269 3.218 1.00 93.94 207 VAL A CA 1
ATOM 1576 C C . VAL A 1 207 ? -4.860 -1.286 2.641 1.00 93.94 207 VAL A C 1
ATOM 1578 O O . VAL A 1 207 ? -5.952 -1.441 3.189 1.00 93.94 207 VAL A O 1
ATOM 1581 N N . SER A 1 208 ? -4.485 -1.994 1.574 1.00 95.31 208 SER A N 1
ATOM 1582 C CA . SER A 1 208 ? -5.317 -3.041 0.965 1.00 95.31 208 SER A CA 1
ATOM 1583 C C . SER A 1 208 ? -5.603 -4.167 1.956 1.00 95.31 208 SER A C 1
ATOM 1585 O O . SER A 1 208 ? -6.760 -4.526 2.166 1.00 95.31 208 SER A O 1
ATOM 1587 N N . LEU A 1 209 ? -4.565 -4.656 2.642 1.00 97.44 209 LEU A N 1
ATOM 1588 C CA . LEU A 1 209 ? -4.689 -5.668 3.691 1.00 97.44 209 LEU A CA 1
ATOM 1589 C C . LEU A 1 209 ? -5.578 -5.183 4.837 1.00 97.44 209 LEU A C 1
ATOM 1591 O O . LEU A 1 209 ? -6.472 -5.911 5.267 1.00 97.44 209 LEU A O 1
ATOM 1595 N N . TYR A 1 210 ? -5.407 -3.937 5.291 1.00 97.69 210 TYR A N 1
ATOM 1596 C CA . TYR A 1 210 ? -6.301 -3.339 6.286 1.00 97.69 210 TYR A CA 1
ATOM 1597 C C . TYR A 1 210 ? -7.763 -3.341 5.806 1.00 97.69 210 TYR A C 1
ATOM 1599 O O . TYR A 1 210 ? -8.644 -3.797 6.532 1.00 97.69 210 TYR A O 1
ATOM 1607 N N . ALA A 1 211 ? -8.027 -2.901 4.57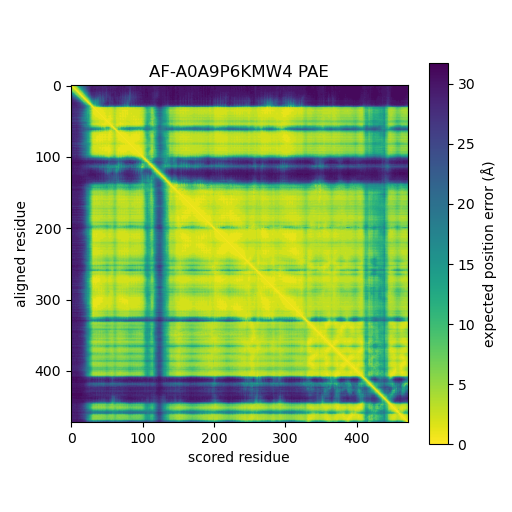3 1.00 96.31 211 ALA A N 1
ATOM 1608 C CA . ALA A 1 211 ? -9.374 -2.827 4.010 1.00 96.31 211 ALA A CA 1
ATOM 1609 C C . ALA A 1 211 ? -10.035 -4.210 3.855 1.00 96.31 211 ALA A C 1
ATOM 1611 O O . ALA A 1 211 ? -11.189 -4.386 4.249 1.00 96.31 211 ALA A O 1
ATOM 1612 N N . LEU A 1 212 ? -9.301 -5.211 3.360 1.00 98.31 212 LEU A N 1
ATOM 1613 C CA . LEU A 1 212 ? -9.787 -6.592 3.270 1.00 98.31 212 LEU A CA 1
ATOM 1614 C C . LEU A 1 212 ? -10.024 -7.205 4.656 1.00 98.31 212 LEU A C 1
ATOM 1616 O O . LEU A 1 212 ? -10.953 -7.986 4.845 1.00 98.31 212 LEU A O 1
ATOM 1620 N N . THR A 1 213 ? -9.244 -6.813 5.666 1.00 98.56 213 THR A N 1
ATOM 1621 C CA . THR A 1 213 ? -9.486 -7.260 7.050 1.00 98.56 213 THR A CA 1
ATOM 1622 C C . THR A 1 213 ? -10.838 -6.791 7.553 1.00 98.56 213 THR A C 1
ATOM 1624 O O . THR A 1 213 ? -11.524 -7.527 8.260 1.00 98.56 213 THR A O 1
ATOM 1627 N N . LEU A 1 214 ? -11.252 -5.580 7.172 1.00 98.25 214 LEU A N 1
ATOM 1628 C CA . LEU A 1 214 ? -12.579 -5.076 7.505 1.00 98.25 214 LEU A CA 1
ATOM 1629 C C . LEU A 1 214 ? -13.675 -5.924 6.848 1.00 98.25 214 LEU A C 1
ATOM 1631 O O . LEU A 1 214 ? -14.673 -6.219 7.505 1.00 98.25 214 LEU A O 1
ATOM 1635 N N . TRP A 1 215 ? -13.474 -6.363 5.599 1.00 98.38 215 TRP A N 1
ATOM 1636 C CA . TRP A 1 215 ? -14.376 -7.303 4.924 1.00 98.38 215 TRP A CA 1
ATOM 1637 C C . TRP A 1 215 ? -14.491 -8.608 5.711 1.00 98.38 215 TRP A C 1
ATOM 1639 O O . TRP A 1 215 ? -15.578 -8.955 6.168 1.00 98.38 215 TRP A O 1
ATOM 1649 N N . ALA A 1 216 ? -13.361 -9.279 5.933 1.00 98.56 216 ALA A N 1
ATOM 1650 C CA . ALA A 1 216 ? -13.313 -10.589 6.572 1.00 98.56 216 ALA A CA 1
ATOM 1651 C C . ALA A 1 216 ? -13.837 -10.576 8.019 1.00 98.56 216 ALA A C 1
ATOM 1653 O O . ALA A 1 216 ? -14.453 -11.540 8.465 1.00 98.56 216 ALA A O 1
ATOM 1654 N N . LYS A 1 217 ? -13.591 -9.494 8.769 1.00 97.94 217 LYS A N 1
ATOM 1655 C CA . LYS A 1 217 ? -13.948 -9.415 10.192 1.00 97.94 217 LYS A CA 1
ATOM 1656 C C . LYS A 1 217 ? -15.382 -8.960 10.439 1.00 97.94 217 LYS A C 1
ATOM 1658 O O . LYS A 1 217 ? -16.001 -9.413 11.399 1.00 97.94 217 LYS A O 1
ATOM 1663 N N . TYR A 1 218 ? -15.875 -7.998 9.658 1.00 97.88 218 TYR A N 1
ATOM 1664 C CA . TYR A 1 218 ? -17.092 -7.259 10.010 1.00 97.88 218 TYR A CA 1
ATOM 1665 C C . TYR A 1 218 ? -18.278 -7.495 9.078 1.00 97.88 218 TYR A C 1
ATOM 1667 O O . TYR A 1 218 ? -19.381 -7.052 9.414 1.00 97.88 218 TYR A O 1
ATOM 1675 N N . LEU A 1 219 ? -18.095 -8.156 7.931 1.00 98.31 219 LEU A N 1
ATOM 1676 C CA . LEU A 1 219 ? -19.208 -8.519 7.056 1.00 98.31 219 LEU A CA 1
ATOM 1677 C C . LEU A 1 219 ? -19.649 -9.963 7.331 1.00 98.31 219 LEU A C 1
ATOM 1679 O O . LEU A 1 219 ? -18.812 -10.825 7.593 1.00 98.31 219 LEU A O 1
ATOM 1683 N N . PRO A 1 220 ? -20.965 -10.244 7.303 1.00 97.62 220 PRO A N 1
ATOM 1684 C CA . PRO A 1 220 ? -21.473 -11.580 7.587 1.00 97.62 220 PRO A CA 1
ATOM 1685 C C . PRO A 1 220 ? -21.132 -12.558 6.449 1.00 97.62 220 PRO A C 1
ATOM 1687 O O . PRO A 1 220 ? -20.992 -12.120 5.307 1.00 97.62 220 PRO A O 1
ATOM 1690 N N . PRO A 1 221 ? -21.135 -13.882 6.698 1.00 97.31 221 PRO A N 1
ATOM 1691 C CA . PRO A 1 221 ? -20.932 -14.899 5.657 1.00 97.31 221 PRO A CA 1
ATOM 1692 C C . PRO A 1 221 ? -21.955 -14.866 4.506 1.00 97.31 221 PRO A C 1
ATOM 1694 O O . PRO A 1 221 ? -21.744 -15.477 3.465 1.00 97.31 221 PRO A O 1
ATOM 1697 N N . SER A 1 222 ? -23.078 -14.161 4.663 1.00 96.75 222 SER A N 1
ATOM 1698 C CA . SER A 1 222 ? -24.048 -13.922 3.585 1.00 96.75 222 SER A CA 1
ATOM 1699 C C . SER A 1 222 ? -23.655 -12.783 2.630 1.00 96.75 222 SER A C 1
ATOM 1701 O O . SER A 1 222 ? -24.327 -12.576 1.626 1.00 96.75 222 SER A O 1
ATOM 1703 N N . SER A 1 223 ? -22.608 -12.016 2.944 1.00 98.38 223 SER A N 1
ATOM 1704 C CA . SER A 1 223 ? -22.015 -10.989 2.079 1.00 98.38 223 SER A CA 1
ATOM 1705 C C . SER A 1 223 ? -20.892 -11.591 1.241 1.00 98.38 223 SER A C 1
ATOM 1707 O O . SER A 1 223 ? -20.084 -12.344 1.783 1.00 98.38 223 SER A O 1
ATOM 1709 N N . LEU A 1 224 ? -20.750 -11.176 -0.021 1.00 98.19 224 LEU A N 1
ATOM 1710 C CA . LEU A 1 224 ? -19.588 -11.530 -0.845 1.00 98.19 224 LEU A CA 1
ATOM 1711 C C . LEU A 1 224 ? -18.281 -11.110 -0.164 1.00 98.19 224 LEU A C 1
ATOM 1713 O O . LEU A 1 224 ? -17.307 -11.853 -0.143 1.00 98.19 224 LEU A O 1
ATOM 1717 N N . MET A 1 225 ? -18.271 -9.946 0.483 1.00 98.44 225 MET A N 1
ATOM 1718 C CA . MET A 1 225 ? -17.098 -9.472 1.218 1.00 98.44 225 MET A CA 1
ATOM 1719 C C . MET A 1 225 ? -16.734 -10.398 2.387 1.00 98.44 225 MET A C 1
ATOM 1721 O O . MET A 1 225 ? -15.557 -10.676 2.604 1.00 98.44 225 MET A O 1
ATOM 1725 N N . GLY A 1 226 ? -17.735 -10.899 3.119 1.00 98.31 226 GLY A N 1
ATOM 1726 C CA . GLY A 1 226 ? -17.526 -11.855 4.210 1.00 98.31 226 GLY A CA 1
ATOM 1727 C C . GLY A 1 226 ? -17.099 -13.242 3.717 1.00 98.31 226 GLY A C 1
ATOM 1728 O O . GLY A 1 226 ? -16.335 -13.917 4.398 1.00 98.31 226 GLY A O 1
ATOM 1729 N N . GLN A 1 227 ? -17.546 -13.648 2.524 1.00 98.50 227 GLN A N 1
ATOM 1730 C CA . GLN A 1 227 ? -17.173 -14.921 1.891 1.00 98.50 227 GLN A CA 1
ATOM 1731 C C . GLN A 1 227 ? -15.731 -14.914 1.372 1.00 98.50 227 GLN A C 1
ATOM 1733 O O . GLN A 1 227 ? -15.006 -15.884 1.571 1.00 98.50 227 GLN A O 1
ATOM 1738 N N . HIS A 1 228 ? -15.310 -13.821 0.732 1.00 98.56 228 HIS A N 1
ATOM 1739 C CA . HIS A 1 228 ? -14.039 -13.764 0.003 1.00 98.56 228 HIS A CA 1
ATOM 1740 C C . HIS A 1 228 ? -12.910 -13.061 0.764 1.00 98.56 228 HIS A C 1
ATOM 1742 O O . HIS A 1 228 ? -11.741 -13.306 0.480 1.00 98.56 228 HIS A O 1
ATOM 1748 N N . GLY A 1 229 ? -13.219 -12.204 1.746 1.00 98.25 229 GLY A N 1
ATOM 1749 C CA . GLY A 1 229 ? -12.216 -11.355 2.395 1.00 98.25 229 GLY A CA 1
ATOM 1750 C C . GLY A 1 229 ? -11.035 -12.130 2.988 1.00 98.25 229 GLY A C 1
ATOM 1751 O O . GLY A 1 229 ? -9.893 -11.713 2.825 1.00 98.25 229 GLY A O 1
ATOM 1752 N N . ALA A 1 230 ? -11.291 -13.271 3.637 1.00 98.50 230 ALA A N 1
ATOM 1753 C CA . ALA A 1 230 ? -10.238 -14.095 4.233 1.00 98.50 230 ALA A CA 1
ATOM 1754 C C . ALA A 1 230 ? -9.323 -14.750 3.181 1.00 98.50 230 ALA A C 1
ATOM 1756 O O . ALA A 1 230 ? -8.102 -14.702 3.323 1.00 98.50 230 ALA A O 1
ATOM 1757 N N . ASP A 1 231 ? -9.903 -15.306 2.113 1.00 98.19 231 ASP A N 1
ATOM 1758 C CA . ASP A 1 231 ? -9.156 -15.920 1.006 1.00 98.19 231 ASP A CA 1
ATOM 1759 C C . ASP A 1 231 ? -8.288 -14.885 0.277 1.00 98.19 231 ASP A C 1
ATOM 1761 O O . ASP A 1 231 ? -7.085 -15.083 0.091 1.00 98.19 231 ASP A O 1
ATOM 1765 N N . MET A 1 232 ? -8.865 -13.719 -0.032 1.00 98.19 232 MET A N 1
ATOM 1766 C CA . MET A 1 232 ? -8.147 -12.621 -0.680 1.00 98.19 232 MET A CA 1
ATOM 1767 C C . MET A 1 232 ? -6.966 -12.118 0.162 1.00 98.19 232 MET A C 1
ATOM 1769 O O . MET A 1 232 ? -5.908 -11.815 -0.394 1.00 98.19 232 MET A O 1
ATOM 1773 N N . ILE A 1 233 ? -7.106 -12.049 1.495 1.00 98.06 233 ILE A N 1
ATOM 1774 C CA . ILE A 1 233 ? -5.993 -11.719 2.406 1.00 98.06 233 ILE A CA 1
ATOM 1775 C C . ILE A 1 233 ? -4.890 -12.770 2.297 1.00 98.06 233 ILE A C 1
ATOM 1777 O O . ILE A 1 233 ? -3.732 -12.403 2.094 1.00 98.06 233 ILE A O 1
ATOM 1781 N N . GLY A 1 234 ? -5.238 -14.056 2.405 1.00 97.75 234 GLY A N 1
ATOM 1782 C CA . GLY A 1 234 ? -4.271 -15.154 2.369 1.00 97.75 234 GLY A CA 1
ATOM 1783 C C . GLY A 1 234 ? -3.463 -15.181 1.070 1.00 97.75 234 GLY A C 1
ATOM 1784 O O . GLY A 1 234 ? -2.234 -15.243 1.104 1.00 97.75 234 GLY A O 1
ATOM 1785 N N . LYS A 1 235 ? -4.137 -15.046 -0.076 1.00 97.00 235 LYS A N 1
ATOM 1786 C CA . LYS A 1 235 ? -3.507 -14.998 -1.405 1.00 97.00 235 LYS A CA 1
ATOM 1787 C C . LYS A 1 235 ? -2.661 -13.738 -1.620 1.00 97.00 235 LYS A C 1
ATOM 1789 O O . LYS A 1 235 ? -1.534 -13.834 -2.104 1.00 97.00 235 LYS A O 1
ATOM 1794 N N . THR A 1 236 ? -3.134 -12.572 -1.170 1.00 95.38 236 THR A N 1
ATOM 1795 C CA . THR A 1 236 ? -2.344 -11.325 -1.222 1.00 95.38 236 THR A CA 1
ATOM 1796 C C . THR A 1 236 ? -1.056 -11.457 -0.401 1.00 95.38 236 THR A C 1
ATOM 1798 O O . THR A 1 236 ? 0.024 -11.104 -0.875 1.00 95.38 236 THR A O 1
ATOM 1801 N N . TRP A 1 237 ? -1.134 -12.030 0.804 1.00 94.94 237 TRP A N 1
ATOM 1802 C CA . TRP A 1 237 ? 0.040 -12.329 1.628 1.00 94.94 237 TRP A CA 1
ATOM 1803 C C . TRP A 1 237 ? 0.969 -13.372 1.018 1.00 94.94 237 TRP A C 1
ATOM 1805 O O . TRP A 1 237 ? 2.184 -13.252 1.165 1.00 94.94 237 TRP A O 1
ATOM 1815 N N . ALA A 1 238 ? 0.434 -14.392 0.348 1.00 93.50 238 ALA A N 1
ATOM 1816 C CA . ALA A 1 238 ? 1.252 -15.377 -0.351 1.00 93.50 238 ALA A CA 1
ATOM 1817 C C . ALA A 1 238 ? 2.116 -14.703 -1.427 1.00 93.50 238 ALA A C 1
ATOM 1819 O O . ALA A 1 238 ? 3.310 -14.984 -1.518 1.00 93.50 238 ALA A O 1
ATOM 1820 N N . THR A 1 239 ? 1.551 -13.759 -2.184 1.00 90.75 239 THR A N 1
ATOM 1821 C CA . THR A 1 239 ? 2.315 -12.982 -3.167 1.00 90.75 239 THR A CA 1
ATOM 1822 C C . THR A 1 239 ? 3.329 -12.049 -2.508 1.00 90.75 239 THR A C 1
ATOM 1824 O O . THR A 1 239 ? 4.511 -12.118 -2.836 1.00 90.75 239 THR A O 1
ATOM 1827 N N . LEU A 1 240 ? 2.916 -11.228 -1.537 1.00 90.19 240 LEU A N 1
ATOM 1828 C CA . LEU A 1 240 ? 3.829 -10.297 -0.856 1.00 90.19 240 LEU A CA 1
ATOM 1829 C C . LEU A 1 240 ? 4.970 -11.025 -0.130 1.00 90.19 240 LEU A C 1
ATOM 1831 O O . LEU A 1 240 ? 6.099 -10.547 -0.125 1.00 90.19 240 LEU A O 1
ATOM 1835 N N . GLY A 1 241 ? 4.700 -12.206 0.433 1.00 90.00 241 GLY A N 1
ATOM 1836 C CA . GLY A 1 241 ? 5.711 -13.062 1.049 1.00 90.00 241 GLY A CA 1
ATOM 1837 C C . GLY A 1 241 ? 6.774 -13.538 0.060 1.00 90.00 241 GLY A C 1
ATOM 1838 O O . GLY A 1 241 ? 7.950 -13.548 0.404 1.00 90.00 241 GLY A O 1
ATOM 1839 N N . ARG A 1 242 ? 6.391 -13.865 -1.183 1.00 87.31 242 ARG A N 1
ATOM 1840 C CA . ARG A 1 242 ? 7.343 -14.245 -2.248 1.00 87.31 242 ARG A CA 1
ATOM 1841 C C . ARG A 1 242 ? 8.220 -13.081 -2.708 1.00 87.31 242 ARG A C 1
ATOM 1843 O O . ARG A 1 242 ? 9.335 -13.313 -3.158 1.00 87.31 242 ARG A O 1
ATOM 1850 N N . LEU A 1 243 ? 7.717 -11.853 -2.599 1.00 87.75 243 LEU A N 1
ATOM 1851 C CA . LEU A 1 243 ? 8.442 -10.628 -2.952 1.00 87.75 243 LEU A CA 1
ATOM 1852 C C . LEU A 1 243 ? 9.271 -10.079 -1.787 1.00 87.75 243 LEU A C 1
ATOM 1854 O O . LEU A 1 243 ? 10.065 -9.164 -1.981 1.00 87.75 243 LEU A O 1
ATOM 1858 N N . SER A 1 244 ? 9.070 -10.584 -0.570 1.00 88.81 244 SER A N 1
ATOM 1859 C CA . SER A 1 244 ? 9.774 -10.113 0.618 1.00 88.81 244 SER A CA 1
ATOM 1860 C C . SER A 1 244 ? 11.245 -10.513 0.573 1.00 88.81 244 SER A C 1
ATOM 1862 O O . SER A 1 244 ? 11.577 -11.681 0.395 1.00 88.81 244 SER A O 1
ATOM 1864 N N . ILE A 1 245 ? 12.129 -9.551 0.817 1.00 87.12 245 ILE A N 1
ATOM 1865 C CA . ILE A 1 245 ? 13.579 -9.709 0.900 1.00 87.12 245 ILE A CA 1
ATOM 1866 C C . ILE A 1 245 ? 13.981 -9.515 2.367 1.00 87.12 245 ILE A C 1
ATOM 1868 O O . ILE A 1 245 ? 14.402 -8.432 2.772 1.00 87.12 245 ILE A O 1
ATOM 1872 N N . ALA A 1 246 ? 13.819 -10.563 3.182 1.00 85.88 246 ALA A N 1
ATOM 1873 C CA . ALA A 1 246 ? 13.881 -10.470 4.648 1.00 85.88 246 ALA A CA 1
ATOM 1874 C C . ALA A 1 246 ? 15.151 -9.786 5.194 1.00 85.88 246 ALA A C 1
ATOM 1876 O O . ALA A 1 246 ? 15.060 -8.890 6.024 1.00 85.88 246 ALA A O 1
ATOM 1877 N N . HIS A 1 247 ? 16.338 -10.147 4.693 1.00 82.69 247 HIS A N 1
ATOM 1878 C CA . HIS A 1 247 ? 17.606 -9.575 5.173 1.00 82.69 247 HIS A CA 1
ATOM 1879 C C . HIS A 1 247 ? 17.816 -8.098 4.784 1.00 82.69 247 HIS A C 1
ATOM 1881 O O . HIS A 1 247 ? 18.540 -7.397 5.484 1.00 82.69 247 HIS A O 1
ATOM 1887 N N . LEU A 1 248 ? 17.184 -7.619 3.702 1.00 84.06 248 LEU A N 1
ATOM 1888 C CA . LEU A 1 248 ? 17.129 -6.190 3.359 1.00 84.06 248 LEU A CA 1
ATOM 1889 C C . LEU A 1 248 ? 15.947 -5.480 4.005 1.00 84.06 248 LEU A C 1
ATOM 1891 O O . LEU A 1 248 ? 15.825 -4.268 3.851 1.00 84.06 248 LEU A O 1
ATOM 1895 N N . LYS A 1 249 ? 15.065 -6.231 4.675 1.00 89.94 249 LYS A N 1
ATOM 1896 C CA . LYS A 1 249 ? 13.812 -5.732 5.228 1.00 89.94 249 LYS A CA 1
ATOM 1897 C C . LYS A 1 249 ? 13.070 -4.880 4.200 1.00 89.94 249 LYS A C 1
ATOM 1899 O O . LYS A 1 249 ? 12.778 -3.702 4.393 1.00 89.94 249 LYS A O 1
ATOM 1904 N N . ASN A 1 250 ? 12.810 -5.481 3.049 1.00 89.50 250 ASN A N 1
ATOM 1905 C CA . ASN A 1 250 ? 12.158 -4.785 1.955 1.00 89.50 250 ASN A CA 1
ATOM 1906 C C . ASN A 1 250 ? 11.281 -5.727 1.138 1.00 89.50 250 ASN A C 1
ATOM 1908 O O . ASN A 1 250 ? 11.341 -6.941 1.305 1.00 89.50 250 ASN A O 1
ATOM 1912 N N . VAL A 1 251 ? 10.476 -5.165 0.246 1.00 89.69 251 VAL A N 1
ATOM 1913 C CA . VAL A 1 251 ? 9.661 -5.918 -0.712 1.00 89.69 251 VAL A CA 1
ATOM 1914 C C . VAL A 1 251 ? 10.124 -5.563 -2.119 1.00 89.69 251 VAL A C 1
ATOM 1916 O O . VAL A 1 251 ? 10.479 -4.410 -2.368 1.00 89.69 251 VAL A O 1
ATOM 1919 N N . ALA A 1 252 ? 10.144 -6.552 -3.008 1.00 88.81 252 ALA A N 1
ATOM 1920 C CA . ALA A 1 252 ? 10.470 -6.397 -4.418 1.00 88.81 252 ALA A CA 1
ATOM 1921 C C . ALA A 1 252 ? 9.297 -5.810 -5.222 1.00 88.81 252 ALA A C 1
ATOM 1923 O O . ALA A 1 252 ? 8.128 -6.055 -4.903 1.00 88.81 252 ALA A O 1
ATOM 1924 N N . GLY A 1 253 ? 9.615 -5.045 -6.269 1.00 87.56 253 GLY A N 1
ATOM 1925 C CA . GLY A 1 253 ? 8.643 -4.620 -7.282 1.00 87.56 253 GLY A CA 1
ATOM 1926 C C . GLY A 1 253 ? 8.311 -5.713 -8.309 1.00 87.56 253 GLY A C 1
ATOM 1927 O O . GLY A 1 253 ? 8.704 -6.868 -8.116 1.00 87.56 253 GLY A O 1
ATOM 1928 N N . PRO A 1 254 ? 7.608 -5.391 -9.413 1.00 91.25 254 PRO A N 1
ATOM 1929 C CA . PRO A 1 254 ? 7.211 -4.055 -9.904 1.00 91.25 254 PRO A CA 1
ATOM 1930 C C . PRO A 1 254 ? 6.142 -3.402 -9.021 1.00 91.25 254 PRO A C 1
ATOM 1932 O O . PRO A 1 254 ? 5.708 -4.055 -8.085 1.00 91.25 254 PRO A O 1
ATOM 1935 N N . TRP A 1 255 ? 5.713 -2.156 -9.271 1.00 90.50 255 TRP A N 1
ATOM 1936 C CA . TRP A 1 255 ? 4.556 -1.586 -8.564 1.00 90.50 255 TRP A CA 1
ATOM 1937 C C . TRP A 1 255 ? 3.695 -0.642 -9.403 1.00 90.50 255 TRP A C 1
ATOM 1939 O O . TRP A 1 255 ? 4.158 0.416 -9.830 1.00 90.50 255 TRP A O 1
ATOM 1949 N N . ASP A 1 256 ? 2.388 -0.905 -9.420 1.00 88.81 256 ASP A N 1
ATOM 1950 C CA . ASP A 1 256 ? 1.368 0.020 -9.931 1.00 88.81 256 ASP A CA 1
ATOM 1951 C C . ASP A 1 256 ? 1.356 1.351 -9.172 1.00 88.81 256 ASP A C 1
ATOM 1953 O O . ASP A 1 256 ? 1.008 2.423 -9.682 1.00 88.81 256 ASP A O 1
ATOM 1957 N N . ARG A 1 257 ? 1.712 1.278 -7.888 1.00 86.19 257 ARG A N 1
ATOM 1958 C CA . ARG A 1 257 ? 1.780 2.452 -7.047 1.00 86.19 257 ARG A CA 1
ATOM 1959 C C . ARG A 1 257 ? 2.841 2.336 -5.983 1.00 86.19 257 ARG A C 1
ATOM 1961 O O . ARG A 1 257 ? 2.764 1.469 -5.114 1.00 86.19 257 ARG A O 1
ATOM 1968 N N . SER A 1 258 ? 3.767 3.286 -5.998 1.00 85.19 258 SER A N 1
ATOM 1969 C CA . SER A 1 258 ? 4.732 3.466 -4.931 1.00 85.19 258 SER A CA 1
ATOM 1970 C C . SER A 1 258 ? 5.001 4.925 -4.614 1.00 85.19 258 SER A C 1
ATOM 1972 O O . SER A 1 258 ? 4.974 5.786 -5.491 1.00 85.19 258 SER A O 1
ATOM 1974 N N . TYR A 1 259 ? 5.269 5.179 -3.335 1.00 73.50 259 TYR A N 1
ATOM 1975 C CA . TYR A 1 259 ? 5.895 6.414 -2.894 1.00 73.50 259 TYR A CA 1
ATOM 1976 C C . TYR A 1 259 ? 7.408 6.272 -2.773 1.00 73.50 259 TYR A C 1
ATOM 1978 O O . TYR A 1 259 ? 8.069 7.285 -2.876 1.00 73.50 259 TYR A O 1
ATOM 1986 N N . VAL A 1 260 ? 7.970 5.086 -2.505 1.00 74.44 260 VAL A N 1
ATOM 1987 C CA . VAL A 1 260 ? 9.402 4.899 -2.187 1.00 74.44 260 VAL A CA 1
ATOM 1988 C C . VAL A 1 260 ? 9.816 3.424 -2.374 1.00 74.44 260 VAL A C 1
ATOM 1990 O O . VAL A 1 260 ? 8.966 2.538 -2.400 1.00 74.44 260 VAL A O 1
ATOM 1993 N N . TYR A 1 261 ? 11.122 3.155 -2.483 1.00 83.56 261 TYR A N 1
ATOM 1994 C CA . TYR A 1 261 ? 11.726 1.857 -2.826 1.00 83.56 261 TYR A CA 1
ATOM 1995 C C . TYR A 1 261 ? 12.556 1.204 -1.688 1.00 83.56 261 TYR A C 1
ATOM 1997 O O . TYR A 1 261 ? 13.052 0.093 -1.868 1.00 83.56 261 TYR A O 1
ATOM 2005 N N . ASP A 1 262 ? 12.735 1.875 -0.541 1.00 86.19 262 ASP A N 1
ATOM 2006 C CA . ASP A 1 262 ? 13.494 1.420 0.642 1.00 86.19 262 ASP A CA 1
ATOM 2007 C C . ASP A 1 262 ? 12.632 1.548 1.913 1.00 86.19 262 ASP A C 1
ATOM 2009 O O . ASP A 1 262 ? 12.437 2.650 2.439 1.00 86.19 262 ASP A O 1
ATOM 2013 N N . MET A 1 263 ? 12.107 0.422 2.402 1.00 89.62 263 MET A N 1
ATOM 2014 C CA . MET A 1 263 ? 11.210 0.384 3.561 1.00 89.62 263 MET A CA 1
ATOM 2015 C C . MET A 1 263 ? 11.912 0.585 4.919 1.00 89.62 263 MET A C 1
ATOM 2017 O O . MET A 1 263 ? 11.229 0.850 5.899 1.00 89.62 263 MET A O 1
ATOM 2021 N N . GLU A 1 264 ? 13.247 0.569 5.004 1.00 85.69 264 GLU A N 1
ATOM 2022 C CA . GLU A 1 264 ? 13.971 0.902 6.248 1.00 85.69 264 GLU A CA 1
ATOM 2023 C C . GLU A 1 264 ? 14.118 2.421 6.448 1.00 85.69 264 GLU A C 1
ATOM 2025 O O . GLU A 1 264 ? 14.355 2.910 7.560 1.00 85.69 264 GLU A O 1
ATOM 2030 N N . ARG A 1 265 ? 13.965 3.198 5.369 1.00 84.38 265 ARG A N 1
ATOM 2031 C CA . ARG A 1 265 ? 14.039 4.669 5.382 1.00 84.38 265 ARG A CA 1
ATOM 2032 C C . ARG A 1 265 ? 12.685 5.345 5.244 1.00 84.38 265 ARG A C 1
ATOM 2034 O O . ARG A 1 265 ? 12.571 6.527 5.557 1.00 84.38 265 ARG A O 1
ATOM 2041 N N . TYR A 1 266 ? 11.679 4.611 4.789 1.00 86.50 266 TYR A N 1
ATOM 2042 C CA . TYR A 1 266 ? 10.326 5.090 4.552 1.00 86.50 266 TYR A CA 1
ATOM 2043 C C . TYR A 1 266 ? 9.313 4.260 5.324 1.00 86.50 266 TYR A C 1
ATOM 2045 O O . TYR A 1 266 ? 9.338 3.031 5.277 1.00 86.50 266 TYR A O 1
ATOM 2053 N N . LEU A 1 267 ? 8.388 4.929 6.006 1.00 90.50 267 LEU A N 1
ATOM 2054 C CA . LEU A 1 267 ? 7.374 4.234 6.772 1.00 90.50 267 LEU A CA 1
ATOM 2055 C C . LEU A 1 267 ? 6.284 3.684 5.849 1.00 90.50 267 LEU A C 1
ATOM 2057 O O . LEU A 1 267 ? 5.381 4.387 5.402 1.00 90.50 267 LEU A O 1
ATOM 2061 N N . SER A 1 268 ? 6.375 2.384 5.595 1.00 92.19 268 SER A N 1
ATOM 2062 C CA . SER A 1 268 ? 5.373 1.614 4.871 1.00 92.19 268 SER A CA 1
ATOM 2063 C C . SER A 1 268 ? 4.276 1.121 5.814 1.00 92.19 268 SER A C 1
ATOM 2065 O O . SER A 1 268 ? 4.546 0.561 6.873 1.00 92.19 268 SER A O 1
ATOM 2067 N N . ILE A 1 269 ? 3.009 1.239 5.416 1.00 95.31 269 ILE A N 1
ATOM 2068 C CA . ILE A 1 269 ? 1.897 0.661 6.195 1.00 95.31 269 ILE A CA 1
ATOM 2069 C C . ILE A 1 269 ? 2.008 -0.873 6.254 1.00 95.31 269 ILE A C 1
ATOM 2071 O O . ILE A 1 269 ? 1.656 -1.478 7.266 1.00 95.31 269 ILE A O 1
ATOM 2075 N N . PHE A 1 270 ? 2.541 -1.520 5.213 1.00 95.44 270 PHE A N 1
ATOM 2076 C CA . PHE A 1 270 ? 2.823 -2.958 5.240 1.00 95.44 270 PHE A CA 1
ATOM 2077 C C . PHE A 1 270 ? 3.890 -3.329 6.272 1.00 95.44 270 PHE A C 1
ATOM 2079 O O . PHE A 1 270 ? 3.781 -4.378 6.902 1.00 95.44 270 PHE A O 1
ATOM 2086 N N . ALA A 1 271 ? 4.856 -2.445 6.533 1.00 95.56 271 ALA A N 1
ATOM 2087 C CA . ALA A 1 271 ? 5.842 -2.652 7.587 1.00 95.56 271 ALA A CA 1
ATOM 2088 C C . ALA A 1 271 ? 5.201 -2.803 8.975 1.00 95.56 271 ALA A C 1
ATOM 2090 O O . ALA A 1 271 ? 5.664 -3.604 9.782 1.00 95.56 271 ALA A O 1
ATOM 2091 N N . LEU A 1 272 ? 4.094 -2.098 9.233 1.00 97.12 272 LEU A N 1
ATOM 2092 C CA . LEU A 1 272 ? 3.339 -2.224 10.482 1.00 97.12 272 LEU A CA 1
ATOM 2093 C C . LEU A 1 272 ? 2.651 -3.588 10.592 1.00 97.12 272 LEU A C 1
ATOM 2095 O O . LEU A 1 272 ? 2.641 -4.175 11.670 1.00 97.12 272 LEU A O 1
ATOM 2099 N N . HIS A 1 273 ? 2.124 -4.126 9.488 1.00 97.56 273 HIS A N 1
ATOM 2100 C CA . HIS A 1 273 ? 1.587 -5.492 9.466 1.00 97.56 273 HIS A CA 1
ATOM 2101 C C . HIS A 1 273 ? 2.683 -6.525 9.743 1.00 97.56 273 HIS A C 1
ATOM 2103 O O . HIS A 1 273 ? 2.501 -7.375 10.615 1.00 97.56 273 HIS A O 1
ATOM 2109 N N . ILE A 1 274 ? 3.838 -6.407 9.073 1.00 96.12 274 ILE A N 1
ATOM 2110 C CA . ILE A 1 274 ? 5.010 -7.266 9.311 1.00 96.12 274 ILE A CA 1
ATOM 2111 C C . ILE A 1 274 ? 5.450 -7.180 10.778 1.00 96.12 274 ILE A C 1
ATOM 2113 O O . ILE A 1 274 ? 5.642 -8.216 11.411 1.00 96.12 274 ILE A O 1
ATOM 2117 N N . TRP A 1 275 ? 5.525 -5.975 11.356 1.00 96.38 275 TRP A N 1
ATOM 2118 C CA . TRP A 1 275 ? 5.843 -5.775 12.773 1.00 96.38 275 TRP A CA 1
ATOM 2119 C C . TRP A 1 275 ? 4.930 -6.614 13.666 1.00 96.38 275 TRP A C 1
ATOM 2121 O O . TRP A 1 275 ? 5.434 -7.365 14.498 1.00 96.38 275 TRP A O 1
ATOM 2131 N N . THR A 1 276 ? 3.613 -6.615 13.451 1.00 96.62 276 THR A N 1
ATOM 2132 C CA . THR A 1 276 ? 2.714 -7.434 14.286 1.00 96.62 276 THR A CA 1
ATOM 2133 C C . THR A 1 276 ? 2.927 -8.953 14.176 1.00 96.62 276 THR A C 1
ATOM 2135 O O . THR A 1 276 ? 2.435 -9.686 15.033 1.00 96.62 276 THR A O 1
ATOM 2138 N N . LEU A 1 277 ? 3.639 -9.435 13.150 1.00 94.38 277 LEU A N 1
ATOM 2139 C CA . LEU A 1 277 ? 3.879 -10.858 12.879 1.00 94.38 277 LEU A CA 1
ATOM 2140 C C . LEU A 1 277 ? 5.257 -11.335 13.351 1.00 94.38 277 LEU A C 1
ATOM 2142 O O . LEU A 1 277 ? 5.374 -12.416 13.933 1.00 94.38 277 LEU A O 1
ATOM 2146 N N . VAL A 1 278 ? 6.305 -10.556 13.075 1.00 92.94 278 VAL A N 1
ATOM 2147 C CA . VAL A 1 278 ? 7.702 -10.946 13.347 1.00 92.94 278 VAL A CA 1
ATOM 2148 C C . VAL A 1 278 ? 8.370 -10.102 14.433 1.00 92.94 278 VAL A C 1
ATOM 2150 O O . VAL A 1 278 ? 9.456 -10.443 14.885 1.00 92.94 278 VAL A O 1
ATOM 2153 N N . GLY A 1 279 ? 7.703 -9.055 14.924 1.00 93.12 279 GLY A N 1
ATOM 2154 C CA . GLY A 1 279 ? 8.266 -8.113 15.890 1.00 93.12 279 GLY A CA 1
ATOM 2155 C C . GLY A 1 279 ? 9.059 -6.989 15.222 1.00 93.12 279 GLY A C 1
ATOM 2156 O O . GLY A 1 279 ? 9.390 -7.047 14.040 1.00 93.12 279 GLY A O 1
ATOM 2157 N N . LYS A 1 280 ? 9.355 -5.931 15.987 1.00 92.62 280 LYS A N 1
ATOM 2158 C CA . LYS A 1 280 ? 9.985 -4.705 15.464 1.00 92.62 280 LYS A CA 1
ATOM 2159 C C . LYS A 1 280 ? 11.357 -4.962 14.847 1.00 92.62 280 LYS A C 1
ATOM 2161 O O . LYS A 1 280 ? 11.680 -4.398 13.811 1.00 92.62 280 LYS A O 1
ATOM 2166 N N . THR A 1 281 ? 12.155 -5.806 15.500 1.00 90.19 281 THR A N 1
ATOM 2167 C CA . THR A 1 281 ? 13.548 -6.072 15.121 1.00 90.19 281 THR A CA 1
ATOM 2168 C C . THR A 1 281 ? 13.664 -6.685 13.734 1.00 90.19 281 THR A C 1
ATOM 2170 O O . THR A 1 281 ? 14.578 -6.312 13.005 1.00 90.19 281 THR A O 1
ATOM 2173 N N . ASP A 1 282 ? 12.730 -7.556 13.357 1.00 89.31 282 ASP A N 1
ATOM 2174 C CA . ASP A 1 282 ? 12.730 -8.240 12.058 1.00 89.31 282 ASP A CA 1
ATOM 2175 C C . ASP A 1 282 ? 11.851 -7.519 11.024 1.00 89.31 282 ASP A C 1
ATOM 2177 O O . ASP A 1 282 ? 11.909 -7.811 9.832 1.00 89.31 282 ASP A O 1
ATOM 2181 N N . ALA A 1 283 ? 11.049 -6.547 11.461 1.00 93.00 283 ALA A N 1
ATOM 2182 C CA . ALA A 1 283 ? 10.226 -5.740 10.581 1.00 93.00 283 ALA A CA 1
ATOM 2183 C C . ALA A 1 283 ? 11.029 -4.632 9.879 1.00 93.00 283 ALA A C 1
ATOM 2185 O O . ALA A 1 283 ? 12.047 -4.168 10.409 1.00 93.00 283 ALA A O 1
ATOM 2186 N N . PRO A 1 284 ? 10.538 -4.172 8.713 1.00 92.12 284 PRO A N 1
ATOM 2187 C CA . PRO A 1 284 ? 11.118 -3.076 7.951 1.00 92.12 284 PRO A CA 1
ATOM 2188 C C . PRO A 1 284 ? 10.744 -1.717 8.549 1.00 92.12 284 PRO A C 1
ATOM 2190 O O . PRO A 1 284 ? 9.976 -0.944 7.979 1.00 92.12 284 PRO A O 1
ATOM 2193 N N . ILE A 1 285 ? 11.188 -1.494 9.784 1.00 91.88 285 ILE A N 1
ATOM 2194 C CA . ILE A 1 285 ? 10.872 -0.339 10.617 1.00 91.88 285 ILE A CA 1
ATOM 2195 C C . ILE A 1 285 ? 12.154 0.134 11.295 1.00 91.88 285 ILE A C 1
ATOM 2197 O O . ILE A 1 285 ? 12.821 -0.611 12.016 1.00 91.88 285 ILE A O 1
ATOM 2201 N N . ASN A 1 286 ? 12.447 1.426 11.148 1.00 90.12 286 ASN A N 1
ATOM 2202 C CA . ASN A 1 286 ? 13.532 2.058 11.881 1.00 90.12 286 ASN A CA 1
ATOM 2203 C C . ASN A 1 286 ? 13.272 2.006 13.399 1.00 90.12 286 ASN A C 1
ATOM 2205 O O . ASN A 1 286 ? 12.141 2.179 13.857 1.00 90.12 286 ASN A O 1
ATOM 2209 N N . ALA A 1 287 ? 14.332 1.876 14.204 1.00 89.19 287 ALA A N 1
ATOM 2210 C CA . ALA A 1 287 ? 14.241 1.938 15.666 1.00 89.19 287 ALA A CA 1
ATOM 2211 C C . ALA A 1 287 ? 13.497 3.191 16.176 1.00 89.19 287 ALA A C 1
ATOM 2213 O O . ALA A 1 287 ? 12.845 3.134 17.221 1.00 89.19 287 ALA A O 1
ATOM 2214 N N . LYS A 1 288 ? 13.572 4.297 15.422 1.00 90.00 288 LYS A N 1
ATOM 2215 C CA . LYS A 1 288 ? 12.808 5.534 15.610 1.00 90.00 288 LYS A CA 1
ATOM 2216 C C . LYS A 1 288 ? 11.910 5.772 14.385 1.00 90.00 288 LYS A C 1
ATOM 2218 O O . LYS A 1 288 ? 12.319 6.487 13.472 1.00 90.00 288 LYS A O 1
ATOM 2223 N N . PRO A 1 289 ? 10.681 5.226 14.344 1.00 90.88 289 PRO A N 1
ATOM 2224 C CA . PRO A 1 289 ? 9.816 5.313 13.160 1.00 90.88 289 PRO A CA 1
ATOM 2225 C C . PRO A 1 289 ? 9.575 6.749 12.660 1.00 90.88 289 PRO A C 1
ATOM 2227 O O . PRO A 1 289 ? 9.459 6.998 11.466 1.00 90.88 289 PRO A O 1
ATOM 2230 N N . TRP A 1 290 ? 9.580 7.728 13.567 1.00 84.31 290 TRP A N 1
ATOM 2231 C CA . TRP A 1 290 ? 9.373 9.142 13.248 1.00 84.31 290 TRP A CA 1
ATOM 2232 C C . TRP A 1 290 ? 10.528 9.835 12.516 1.00 84.31 290 TRP A C 1
ATOM 2234 O O . TRP A 1 290 ? 10.376 10.989 12.124 1.00 84.31 290 TRP A O 1
ATOM 2244 N N . THR A 1 291 ? 11.683 9.186 12.346 1.00 86.19 291 THR A N 1
ATOM 2245 C CA . THR A 1 291 ? 12.780 9.716 11.515 1.00 86.19 291 THR A CA 1
ATOM 2246 C C . THR A 1 291 ? 12.714 9.233 10.067 1.00 86.19 291 THR A C 1
ATOM 2248 O O . THR A 1 291 ? 13.569 9.605 9.268 1.00 86.19 291 THR A O 1
ATOM 2251 N N . MET A 1 292 ? 11.744 8.379 9.735 1.00 87.69 292 MET A N 1
ATOM 2252 C CA . MET A 1 292 ? 11.545 7.848 8.388 1.00 87.69 292 MET A CA 1
ATOM 2253 C C . MET A 1 292 ? 10.814 8.868 7.497 1.00 87.69 292 MET A C 1
ATOM 2255 O O . MET A 1 292 ? 10.037 9.696 7.979 1.00 87.69 292 MET A O 1
ATOM 2259 N N . GLY A 1 293 ? 11.024 8.790 6.181 1.00 84.12 293 GLY A N 1
ATOM 2260 C CA . GLY A 1 293 ? 10.171 9.462 5.197 1.00 84.12 293 GLY A CA 1
ATOM 2261 C C . GLY A 1 293 ? 8.731 8.950 5.289 1.00 84.12 293 GLY A C 1
ATOM 2262 O O . GLY A 1 293 ? 8.511 7.805 5.688 1.00 84.12 293 GLY A O 1
ATOM 2263 N N . HIS A 1 294 ? 7.746 9.796 4.967 1.00 84.62 294 HIS A N 1
ATOM 2264 C CA . HIS A 1 294 ? 6.313 9.488 5.133 1.00 84.62 294 HIS A CA 1
ATOM 2265 C C . HIS A 1 294 ? 5.907 8.943 6.521 1.00 84.62 294 HIS A C 1
ATOM 2267 O O . HIS A 1 294 ? 4.902 8.246 6.667 1.00 84.62 294 HIS A O 1
ATOM 2273 N N . LYS A 1 295 ? 6.647 9.313 7.571 1.00 88.50 295 LYS A N 1
ATOM 2274 C CA . LYS A 1 295 ? 6.331 9.041 8.986 1.00 88.50 295 LYS A CA 1
ATOM 2275 C C . LYS A 1 295 ? 4.866 9.292 9.377 1.00 88.50 295 LYS A C 1
ATOM 2277 O O . LYS A 1 295 ? 4.371 8.626 10.276 1.00 88.50 295 LYS A O 1
ATOM 2282 N N . ASP A 1 296 ? 4.165 10.209 8.709 1.00 88.44 296 ASP A N 1
ATOM 2283 C CA . ASP A 1 296 ? 2.759 10.565 8.956 1.00 88.44 296 ASP A CA 1
ATOM 2284 C C . ASP A 1 296 ? 1.808 9.377 8.821 1.00 88.44 296 ASP A C 1
ATOM 2286 O O . ASP A 1 296 ? 0.789 9.316 9.514 1.00 88.44 296 ASP A O 1
ATOM 2290 N N . ASP A 1 297 ? 2.170 8.379 8.015 1.00 91.12 297 ASP A N 1
ATOM 2291 C CA . ASP A 1 297 ? 1.399 7.148 7.931 1.00 91.12 297 ASP A CA 1
ATOM 2292 C C . ASP A 1 297 ? 1.497 6.304 9.217 1.00 91.12 297 ASP A C 1
ATOM 2294 O O . ASP A 1 297 ? 0.645 5.446 9.425 1.00 91.12 297 ASP A O 1
ATOM 2298 N N . PHE A 1 298 ? 2.413 6.587 10.157 1.00 94.62 298 PHE A N 1
ATOM 2299 C CA . PHE A 1 298 ? 2.504 5.867 11.436 1.00 94.62 298 PHE A CA 1
ATOM 2300 C C . PHE A 1 298 ? 1.269 6.086 12.312 1.00 94.62 298 PHE A C 1
ATOM 2302 O O . PHE A 1 298 ? 0.929 5.225 13.123 1.00 94.62 298 PHE A O 1
ATOM 2309 N N . ALA A 1 299 ? 0.519 7.168 12.072 1.00 95.00 299 ALA A N 1
ATOM 2310 C CA . ALA A 1 299 ? -0.768 7.414 12.712 1.00 95.00 299 ALA A CA 1
ATOM 2311 C C . ALA A 1 299 ? -1.814 6.314 12.421 1.00 95.00 299 ALA A C 1
ATOM 2313 O O . ALA A 1 299 ? -2.805 6.212 13.140 1.00 95.00 299 ALA A O 1
ATOM 2314 N N . ILE A 1 300 ? -1.630 5.461 11.396 1.00 96.19 300 ILE A N 1
ATOM 2315 C CA . ILE A 1 300 ? -2.497 4.287 11.173 1.00 96.19 300 ILE A CA 1
ATOM 2316 C C . ILE A 1 300 ? -2.234 3.147 12.160 1.00 96.19 300 ILE A C 1
ATOM 2318 O O . ILE A 1 300 ? -3.111 2.295 12.321 1.00 96.19 300 ILE A O 1
ATOM 2322 N N . GLY A 1 301 ? -1.066 3.134 12.810 1.00 97.44 301 GLY A N 1
ATOM 2323 C CA . GLY A 1 301 ? -0.587 2.068 13.691 1.00 97.44 301 GLY A CA 1
ATOM 2324 C C . GLY A 1 301 ? -1.647 1.487 14.624 1.00 97.44 301 GLY A C 1
ATOM 2325 O O . GLY A 1 301 ? -1.819 0.264 14.610 1.00 97.44 301 GLY A O 1
ATOM 2326 N N . PRO A 1 302 ? -2.460 2.302 15.326 1.00 97.81 302 PRO A N 1
ATOM 2327 C CA . PRO A 1 302 ? -3.486 1.779 16.217 1.00 97.81 302 PRO A CA 1
ATOM 2328 C C . PRO A 1 302 ? -4.505 0.883 15.511 1.00 97.81 302 PRO A C 1
ATOM 2330 O O . PRO A 1 302 ? -4.897 -0.157 16.028 1.00 97.81 302 PRO A O 1
ATOM 2333 N N . ARG A 1 303 ? -4.907 1.231 14.286 1.00 97.44 303 ARG A N 1
ATOM 2334 C CA . ARG A 1 303 ? -5.899 0.459 13.523 1.00 97.44 303 ARG A CA 1
ATOM 2335 C C . ARG A 1 303 ? -5.344 -0.873 13.032 1.00 97.44 303 ARG A C 1
ATOM 2337 O O . ARG A 1 303 ? -6.099 -1.841 12.964 1.00 97.44 303 ARG A O 1
ATOM 2344 N N . ILE A 1 304 ? -4.048 -0.923 12.717 1.00 98.31 304 ILE A N 1
ATOM 2345 C CA . ILE A 1 304 ? -3.353 -2.177 12.407 1.00 98.31 304 ILE A CA 1
ATOM 2346 C C . ILE A 1 304 ? -3.280 -3.040 13.668 1.00 98.31 304 ILE A C 1
ATOM 2348 O O . ILE A 1 304 ? -3.727 -4.183 13.648 1.00 98.31 304 ILE A O 1
ATOM 2352 N N . ALA A 1 305 ? -2.828 -2.468 14.786 1.00 97.88 305 ALA A N 1
ATOM 2353 C CA . ALA A 1 305 ? -2.702 -3.163 16.063 1.00 97.88 305 ALA A CA 1
ATOM 2354 C C . ALA A 1 305 ? -4.027 -3.764 16.568 1.00 97.88 305 ALA A C 1
ATOM 2356 O O . ALA A 1 305 ? -4.063 -4.931 16.952 1.00 97.88 305 ALA A O 1
ATOM 2357 N N . ILE A 1 306 ? -5.131 -3.007 16.509 1.00 97.25 306 ILE A N 1
ATOM 2358 C CA . ILE A 1 306 ? -6.470 -3.463 16.932 1.00 97.25 306 ILE A CA 1
ATOM 2359 C C . ILE A 1 306 ? -6.929 -4.688 16.129 1.00 97.25 306 ILE A C 1
ATOM 2361 O O . ILE A 1 306 ? -7.587 -5.585 16.661 1.00 97.25 306 ILE A O 1
ATOM 2365 N N . LEU A 1 307 ? -6.625 -4.724 14.829 1.00 98.00 307 LEU A N 1
ATOM 2366 C CA . LEU A 1 307 ? -7.069 -5.796 13.941 1.00 98.00 307 LEU A CA 1
ATOM 2367 C C . LEU A 1 307 ? -6.090 -6.968 13.865 1.00 98.00 307 LEU A C 1
ATOM 2369 O O . LEU A 1 307 ? -6.516 -8.057 13.478 1.00 98.00 307 LEU A O 1
ATOM 2373 N N . ALA A 1 308 ? -4.831 -6.779 14.262 1.00 97.94 308 ALA A N 1
ATOM 2374 C CA . ALA A 1 308 ? -3.770 -7.775 14.155 1.00 97.94 308 ALA A CA 1
ATOM 2375 C C . ALA A 1 308 ? -4.129 -9.147 14.755 1.00 97.94 308 ALA A C 1
ATOM 2377 O O . ALA A 1 308 ? -3.921 -10.141 14.063 1.00 97.94 308 ALA A O 1
ATOM 2378 N N . PRO A 1 309 ? -4.762 -9.269 15.945 1.00 96.12 309 PRO A N 1
ATOM 2379 C CA . PRO A 1 309 ? -5.133 -10.583 16.482 1.00 96.12 309 PRO A CA 1
ATOM 2380 C C . PRO A 1 309 ? -6.053 -11.403 15.569 1.00 96.12 309 PRO A C 1
ATOM 2382 O O . PRO A 1 309 ? -6.014 -12.626 15.609 1.00 96.12 309 PRO A O 1
ATOM 2385 N N . PHE A 1 310 ? -6.885 -10.744 14.756 1.00 97.75 310 PHE A N 1
ATOM 2386 C CA . PHE A 1 310 ? -7.715 -11.410 13.751 1.00 97.75 310 PHE A CA 1
ATOM 2387 C C . PHE A 1 310 ? -6.993 -11.526 12.408 1.00 97.75 310 PHE A C 1
ATOM 2389 O O . PHE A 1 310 ? -7.025 -12.581 11.796 1.00 97.75 310 PHE A O 1
ATOM 2396 N N . HIS A 1 311 ? -6.334 -10.462 11.948 1.00 98.38 311 HIS A N 1
ATOM 2397 C CA . HIS A 1 311 ? -5.640 -10.459 10.662 1.00 98.38 311 HIS A CA 1
ATOM 2398 C C . HIS A 1 311 ? -4.558 -11.541 10.589 1.00 98.38 311 HIS A C 1
ATOM 2400 O O . HIS A 1 311 ? -4.455 -12.259 9.599 1.00 98.38 311 HIS A O 1
ATOM 2406 N N . ASN A 1 312 ? -3.788 -11.694 11.665 1.00 97.19 312 ASN A N 1
ATOM 2407 C CA . ASN A 1 312 ? -2.621 -12.567 11.698 1.00 97.19 312 ASN A CA 1
ATOM 2408 C C . ASN A 1 312 ? -2.999 -14.054 11.619 1.00 97.19 312 ASN A C 1
ATOM 2410 O O . ASN A 1 312 ? -2.162 -14.863 11.231 1.00 97.19 312 ASN A O 1
ATOM 2414 N N . THR A 1 313 ? -4.251 -14.429 11.918 1.00 97.00 313 THR A N 1
ATOM 2415 C CA . THR A 1 313 ? -4.730 -15.814 11.741 1.00 97.00 313 THR A CA 1
ATOM 2416 C C . THR A 1 313 ? -4.962 -16.179 10.275 1.00 97.00 313 THR A C 1
ATOM 2418 O O . THR A 1 313 ? -5.063 -17.359 9.951 1.00 97.00 313 THR A O 1
ATOM 2421 N N . LEU A 1 314 ? -5.034 -15.176 9.395 1.00 97.62 314 LEU A N 1
ATOM 2422 C CA . LEU A 1 314 ? -5.273 -15.326 7.960 1.00 97.62 314 LEU A CA 1
ATOM 2423 C C . LEU A 1 314 ? -3.970 -15.343 7.147 1.00 97.62 314 LEU A C 1
ATOM 2425 O O . LEU A 1 314 ? -4.006 -15.533 5.933 1.00 97.62 314 LEU A O 1
ATOM 2429 N N . VAL A 1 315 ? -2.819 -15.133 7.796 1.00 96.44 315 VAL A N 1
ATOM 2430 C CA . VAL A 1 315 ? -1.509 -15.130 7.137 1.00 96.44 315 VAL A CA 1
ATOM 2431 C C . VAL A 1 315 ? -1.023 -16.572 6.953 1.00 96.44 315 VAL A C 1
ATOM 2433 O O . VAL A 1 315 ? -0.921 -17.309 7.939 1.00 96.44 315 VAL A O 1
ATOM 2436 N N . PRO A 1 316 ? -0.683 -17.003 5.722 1.00 95.50 316 PRO A N 1
ATOM 2437 C CA . PRO A 1 316 ? -0.135 -18.334 5.488 1.00 95.50 316 PRO A CA 1
ATOM 2438 C C . PRO A 1 316 ? 1.169 -18.572 6.261 1.00 95.50 316 PRO A C 1
ATOM 2440 O O . PRO A 1 316 ? 2.015 -17.684 6.381 1.00 95.50 316 PRO A O 1
ATOM 2443 N N . LYS A 1 317 ? 1.375 -19.804 6.740 1.00 91.75 317 LYS A N 1
ATOM 2444 C CA . LYS A 1 317 ? 2.589 -20.179 7.491 1.00 91.75 317 LYS A CA 1
ATOM 2445 C C . LYS A 1 317 ? 3.867 -19.967 6.675 1.00 91.75 317 LYS A C 1
ATOM 2447 O O . LYS A 1 317 ? 4.846 -19.457 7.210 1.00 91.75 317 LYS A O 1
ATOM 2452 N N . ASP A 1 318 ? 3.833 -20.294 5.386 1.00 89.62 318 ASP A N 1
ATOM 2453 C CA . ASP A 1 318 ? 4.987 -20.136 4.495 1.00 89.62 318 ASP A CA 1
ATOM 2454 C C . ASP A 1 318 ? 5.340 -18.658 4.282 1.00 89.62 318 ASP A C 1
ATOM 2456 O O . ASP A 1 318 ? 6.518 -18.305 4.247 1.00 89.62 318 ASP A O 1
ATOM 2460 N N . THR A 1 319 ? 4.335 -17.775 4.234 1.00 91.88 319 THR A N 1
ATOM 2461 C CA . THR A 1 319 ? 4.549 -16.322 4.221 1.00 91.88 319 THR A CA 1
ATOM 2462 C C . THR A 1 319 ? 5.265 -15.868 5.488 1.00 91.88 319 THR A C 1
ATOM 2464 O O . THR A 1 319 ? 6.239 -15.127 5.397 1.00 91.88 319 THR A O 1
ATOM 2467 N N . LEU A 1 320 ? 4.835 -16.329 6.669 1.00 90.00 320 LEU A N 1
ATOM 2468 C CA . LEU A 1 320 ? 5.493 -15.973 7.930 1.00 90.00 320 LEU A CA 1
ATOM 2469 C C . LEU A 1 320 ? 6.968 -16.406 7.953 1.00 90.00 320 LEU A C 1
ATOM 2471 O O . LEU A 1 320 ? 7.820 -15.653 8.424 1.00 90.00 320 LEU A O 1
ATOM 2475 N N . SER A 1 321 ? 7.275 -17.588 7.416 1.00 89.69 321 SER A N 1
ATOM 2476 C CA . SER A 1 321 ? 8.653 -18.059 7.249 1.00 89.69 321 SER A CA 1
ATOM 2477 C C . SER A 1 321 ? 9.456 -17.157 6.302 1.00 89.69 321 SER A C 1
ATOM 2479 O O . SER A 1 321 ? 10.567 -16.757 6.647 1.00 89.69 321 SER A O 1
ATOM 2481 N N . ALA A 1 322 ? 8.881 -16.771 5.158 1.00 89.25 322 ALA A N 1
ATOM 2482 C CA . ALA A 1 322 ? 9.530 -15.909 4.164 1.00 89.25 322 ALA A CA 1
ATOM 2483 C C . ALA A 1 322 ? 9.817 -14.483 4.674 1.00 89.25 322 ALA A C 1
ATOM 2485 O O . ALA A 1 322 ? 10.783 -13.850 4.250 1.00 89.25 322 ALA A O 1
ATOM 2486 N N . LEU A 1 323 ? 9.011 -13.976 5.616 1.00 89.88 323 LEU A N 1
ATOM 2487 C CA . LEU A 1 323 ? 9.271 -12.690 6.276 1.00 89.88 323 LEU A CA 1
ATOM 2488 C C . LEU A 1 323 ? 10.510 -12.729 7.180 1.00 89.88 323 LEU A C 1
ATOM 2490 O O . LEU A 1 323 ? 11.134 -11.695 7.391 1.00 89.88 323 LEU A O 1
ATOM 2494 N N . ARG A 1 324 ? 10.871 -13.902 7.715 1.00 87.50 324 ARG A N 1
ATOM 2495 C CA . ARG A 1 324 ? 12.037 -14.072 8.599 1.00 87.50 324 ARG A CA 1
ATOM 2496 C C . ARG A 1 324 ? 13.305 -14.439 7.838 1.00 87.50 324 ARG A C 1
ATOM 2498 O O . ARG A 1 324 ? 14.396 -14.061 8.248 1.00 87.50 324 ARG A O 1
ATOM 2505 N N . ALA A 1 325 ? 13.172 -15.189 6.749 1.00 85.69 325 ALA A N 1
ATOM 2506 C CA . ALA A 1 325 ? 14.298 -15.642 5.947 1.00 85.69 325 ALA A CA 1
ATOM 2507 C C . ALA A 1 325 ? 13.928 -15.656 4.464 1.00 85.69 325 ALA A C 1
ATOM 2509 O O . ALA A 1 325 ? 12.902 -16.211 4.076 1.00 85.69 325 ALA A O 1
ATOM 2510 N N . PHE A 1 326 ? 14.791 -15.072 3.628 1.00 79.12 326 PHE A N 1
ATOM 2511 C CA . PHE A 1 326 ? 14.597 -15.087 2.182 1.00 79.12 326 PHE A CA 1
ATOM 2512 C C . PHE A 1 326 ? 14.735 -16.525 1.651 1.00 79.12 326 PHE A C 1
ATOM 2514 O O . PHE A 1 326 ? 15.759 -17.157 1.915 1.00 79.12 326 PHE A O 1
ATOM 2521 N N . PRO A 1 327 ? 13.746 -17.058 0.909 1.00 70.12 327 PRO A N 1
ATOM 2522 C CA . PRO A 1 327 ? 13.762 -18.459 0.490 1.00 70.12 327 PRO A CA 1
ATOM 2523 C C . PRO A 1 327 ? 14.618 -18.732 -0.761 1.00 70.12 327 PRO A C 1
ATOM 2525 O O . PRO A 1 327 ? 14.841 -19.895 -1.092 1.00 70.12 327 PRO A O 1
ATOM 2528 N N . GLY A 1 328 ? 15.056 -17.696 -1.489 1.00 70.12 328 GLY A N 1
ATOM 2529 C CA . GLY A 1 328 ? 15.697 -17.826 -2.803 1.00 70.12 328 GLY A CA 1
ATOM 2530 C C . GLY A 1 328 ? 17.232 -17.698 -2.815 1.00 70.12 328 GLY A C 1
ATOM 2531 O O . GLY A 1 328 ? 17.832 -17.241 -1.843 1.00 70.12 328 GLY A O 1
ATOM 2532 N N . PRO A 1 329 ? 17.881 -18.048 -3.944 1.00 64.06 329 PRO A N 1
ATOM 2533 C CA . PRO A 1 329 ? 19.344 -18.045 -4.084 1.00 64.06 329 PRO A CA 1
ATOM 2534 C C . PRO A 1 329 ? 19.973 -16.650 -4.280 1.00 64.06 329 PRO A C 1
ATOM 2536 O O . PRO A 1 329 ? 21.140 -16.462 -3.946 1.00 64.06 329 PRO A O 1
ATOM 2539 N N . HIS A 1 330 ? 19.222 -15.664 -4.787 1.00 63.94 330 HIS A N 1
ATOM 2540 C CA . HIS A 1 330 ? 19.730 -14.324 -5.129 1.00 63.94 330 HIS A CA 1
ATOM 2541 C C . HIS A 1 330 ? 19.138 -13.251 -4.216 1.00 63.94 330 HIS A C 1
ATOM 2543 O O . HIS A 1 330 ? 18.299 -12.454 -4.619 1.00 63.94 330 HIS A O 1
ATOM 2549 N N . ALA A 1 331 ? 19.561 -13.239 -2.955 1.00 70.50 331 ALA A N 1
ATOM 2550 C CA . ALA A 1 331 ? 19.020 -12.304 -1.970 1.00 70.50 331 ALA A CA 1
ATOM 2551 C C . ALA A 1 331 ? 19.417 -10.833 -2.272 1.00 70.50 331 ALA A C 1
ATOM 2553 O O . ALA A 1 331 ? 18.682 -9.899 -1.969 1.00 70.50 331 ALA A O 1
ATOM 2554 N N . ASN A 1 332 ? 20.553 -10.620 -2.938 1.00 81.44 332 ASN A N 1
ATOM 2555 C CA . ASN A 1 332 ? 21.178 -9.299 -3.040 1.00 81.44 332 ASN A CA 1
ATOM 2556 C C . ASN A 1 332 ? 20.745 -8.462 -4.261 1.00 81.44 332 ASN A C 1
ATOM 2558 O O . ASN A 1 332 ? 21.120 -7.292 -4.338 1.00 81.44 332 ASN A O 1
ATOM 2562 N N . LEU A 1 333 ? 19.992 -9.031 -5.211 1.00 84.75 333 LEU A N 1
ATOM 2563 C CA . LEU A 1 333 ? 19.463 -8.354 -6.404 1.00 84.75 333 LEU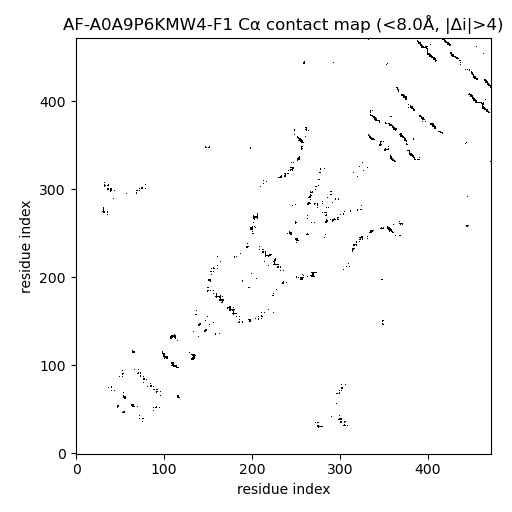 A CA 1
ATOM 2564 C C . LEU A 1 333 ? 18.060 -8.882 -6.703 1.00 84.75 333 LEU A C 1
ATOM 2566 O O . LEU A 1 333 ? 17.852 -10.088 -6.787 1.00 84.75 333 LEU A O 1
ATOM 2570 N N . THR A 1 334 ? 17.117 -7.976 -6.929 1.00 88.00 334 THR A N 1
ATOM 2571 C CA . THR A 1 334 ? 15.775 -8.301 -7.412 1.00 88.00 334 THR A CA 1
ATOM 2572 C C . THR A 1 334 ? 15.443 -7.444 -8.620 1.00 88.00 334 THR A C 1
ATOM 2574 O O . THR A 1 334 ? 15.757 -6.255 -8.655 1.00 88.00 334 THR A O 1
ATOM 2577 N N . ILE A 1 335 ? 14.834 -8.070 -9.623 1.00 89.12 335 ILE A N 1
ATOM 2578 C CA . ILE A 1 335 ? 14.351 -7.425 -10.842 1.00 89.12 335 ILE A CA 1
ATOM 2579 C C . ILE A 1 335 ? 12.884 -7.820 -10.969 1.00 89.12 335 ILE A C 1
ATOM 2581 O O . ILE A 1 335 ? 12.568 -8.986 -11.197 1.00 89.12 335 ILE A O 1
ATOM 2585 N N . GLY A 1 336 ? 11.998 -6.849 -10.784 1.00 91.44 336 GLY A N 1
ATOM 2586 C CA . GLY A 1 336 ? 10.568 -6.982 -11.014 1.00 91.44 336 GLY A CA 1
ATOM 2587 C C . GLY A 1 336 ? 10.158 -6.191 -12.246 1.00 91.44 336 GLY A C 1
ATOM 2588 O O . GLY A 1 336 ? 10.662 -5.091 -12.467 1.00 91.44 336 GLY A O 1
ATOM 2589 N N . ALA A 1 337 ? 9.260 -6.748 -13.052 1.00 93.12 337 ALA A N 1
ATOM 2590 C CA . ALA A 1 337 ? 8.764 -6.117 -14.265 1.00 93.12 337 ALA A CA 1
ATOM 2591 C C . ALA A 1 337 ? 7.310 -6.513 -14.533 1.00 93.12 337 ALA A C 1
ATOM 2593 O O . ALA A 1 337 ? 6.949 -7.676 -14.357 1.00 93.12 337 ALA A O 1
ATOM 2594 N N . GLU A 1 338 ? 6.507 -5.564 -15.005 1.00 92.00 338 GLU A N 1
ATOM 2595 C CA . GLU A 1 338 ? 5.162 -5.803 -15.518 1.00 92.00 338 GLU A CA 1
ATOM 2596 C C . GLU A 1 338 ? 5.024 -5.329 -16.968 1.00 92.00 338 GLU A C 1
ATOM 2598 O O . GLU A 1 338 ? 5.526 -4.276 -17.365 1.00 92.00 338 GLU A O 1
ATOM 2603 N N . THR A 1 339 ? 4.340 -6.147 -17.768 1.00 93.94 339 THR A N 1
ATOM 2604 C CA . THR A 1 339 ? 3.916 -5.795 -19.125 1.00 93.94 339 THR A CA 1
ATOM 2605 C C . THR A 1 339 ? 2.499 -5.251 -19.051 1.00 93.94 339 THR A C 1
ATOM 2607 O O . THR A 1 339 ? 1.624 -5.907 -18.484 1.00 93.94 339 THR A O 1
ATOM 2610 N N . PHE A 1 340 ? 2.262 -4.088 -19.653 1.00 92.88 340 PHE A N 1
ATOM 2611 C CA . PHE A 1 340 ? 0.957 -3.436 -19.634 1.00 92.88 340 PHE A CA 1
ATOM 2612 C C . PHE A 1 340 ? 0.570 -2.880 -21.006 1.00 92.88 340 PHE A C 1
ATOM 2614 O O . PHE A 1 340 ? 1.415 -2.565 -21.845 1.00 92.88 340 PHE A O 1
ATOM 2621 N N . SER A 1 341 ? -0.741 -2.757 -21.202 1.00 93.88 341 SER A N 1
ATOM 2622 C CA . SER A 1 341 ? -1.378 -2.067 -22.321 1.00 93.88 341 SER A CA 1
ATOM 2623 C C . SER A 1 341 ? -2.606 -1.354 -21.761 1.00 93.88 341 SER A C 1
ATOM 2625 O O . SER A 1 341 ? -3.606 -1.982 -21.404 1.00 93.88 341 SER A O 1
ATOM 2627 N N . GLU A 1 342 ? -2.474 -0.047 -21.588 1.00 91.00 342 GLU A N 1
ATOM 2628 C CA . GLU A 1 342 ? -3.443 0.836 -20.951 1.00 91.00 342 GLU A CA 1
ATOM 2629 C C . GLU A 1 342 ? -3.986 1.855 -21.960 1.00 91.00 342 GLU A C 1
ATOM 2631 O O . GLU A 1 342 ? -3.521 1.959 -23.089 1.00 91.00 342 GLU A O 1
ATOM 2636 N N . ASN A 1 343 ? -5.006 2.615 -21.563 1.00 88.69 343 ASN A N 1
ATOM 2637 C CA . ASN A 1 343 ? -5.560 3.723 -22.353 1.00 88.69 343 ASN A CA 1
ATOM 2638 C C . ASN A 1 343 ? -5.187 5.104 -21.791 1.00 88.69 343 ASN A C 1
ATOM 2640 O O . ASN A 1 343 ? -5.786 6.114 -22.160 1.00 88.69 343 ASN A O 1
ATOM 2644 N N . VAL A 1 344 ? -4.308 5.118 -20.791 1.00 89.25 344 VAL A N 1
ATOM 2645 C CA . VAL A 1 344 ? -3.779 6.300 -20.121 1.00 89.25 344 VAL A CA 1
ATOM 2646 C C . VAL A 1 344 ? -2.518 5.887 -19.380 1.00 89.25 344 VAL A C 1
ATOM 2648 O O . VAL A 1 344 ? -2.456 4.793 -18.833 1.00 89.25 344 VAL A O 1
ATOM 2651 N N . ILE A 1 345 ? -1.531 6.772 -19.321 1.00 90.06 345 ILE A N 1
ATOM 2652 C CA . ILE A 1 345 ? -0.287 6.513 -18.599 1.00 90.06 345 ILE A CA 1
ATOM 2653 C C . ILE A 1 345 ? -0.530 6.594 -17.085 1.00 90.06 345 ILE A C 1
ATOM 2655 O O . ILE A 1 345 ? -1.103 7.567 -16.580 1.00 90.06 345 ILE A O 1
ATOM 2659 N N . GLY A 1 346 ? 0.006 5.622 -16.348 1.00 87.81 346 GLY A N 1
ATOM 2660 C CA . GLY A 1 346 ? 0.184 5.725 -14.902 1.00 87.81 346 GLY A CA 1
ATOM 2661 C C . GLY A 1 346 ? -0.679 4.773 -14.087 1.00 87.81 346 GLY A C 1
ATOM 2662 O O . GLY A 1 346 ? -1.075 5.151 -12.976 1.00 87.81 346 GLY A O 1
ATOM 2663 N N . GLY A 1 347 ? -0.994 3.595 -14.623 1.00 87.25 347 GLY A N 1
ATOM 2664 C CA . GLY A 1 347 ? -1.688 2.549 -13.892 1.00 87.25 347 GLY A CA 1
ATOM 2665 C C . GLY A 1 347 ? -3.160 2.878 -13.620 1.00 87.25 347 GLY A C 1
ATOM 2666 O O . GLY A 1 347 ? -3.681 3.940 -14.000 1.00 87.25 347 GLY A O 1
ATOM 2667 N N . PRO A 1 348 ? -3.836 2.055 -12.799 1.00 84.25 348 PRO A N 1
ATOM 2668 C CA . PRO A 1 348 ? -5.191 2.331 -12.304 1.00 84.25 348 PRO A CA 1
ATOM 2669 C C . PRO A 1 348 ? -5.331 3.691 -11.590 1.00 84.25 348 PRO A C 1
ATOM 2671 O O . PRO A 1 348 ? -6.420 4.267 -11.507 1.00 84.25 348 PRO A O 1
ATOM 2674 N N . ALA A 1 349 ? -4.211 4.229 -11.100 1.00 82.69 349 ALA A N 1
ATOM 2675 C CA . ALA A 1 349 ? -4.079 5.535 -10.472 1.00 82.69 349 ALA A CA 1
ATOM 2676 C C . ALA A 1 349 ? -4.190 6.731 -11.428 1.00 82.69 349 ALA A C 1
ATOM 2678 O O . ALA A 1 349 ? -4.492 7.833 -10.960 1.00 82.69 349 ALA A O 1
ATOM 2679 N N . LYS A 1 350 ? -3.893 6.529 -12.719 1.00 87.81 350 LYS A N 1
ATOM 2680 C CA . LYS A 1 350 ? -3.624 7.590 -13.703 1.00 87.81 350 LYS A CA 1
ATOM 2681 C C . LYS A 1 350 ? -2.564 8.582 -13.214 1.00 87.81 350 LYS A C 1
ATOM 2683 O O . LYS A 1 350 ? -2.736 9.797 -13.324 1.00 87.81 350 LYS A O 1
ATOM 2688 N N . ASN A 1 351 ? -1.511 8.064 -12.581 1.00 85.25 351 ASN A N 1
ATOM 2689 C CA . ASN A 1 351 ? -0.458 8.874 -11.981 1.00 85.25 351 ASN A CA 1
ATOM 2690 C C . ASN A 1 351 ? 0.932 8.319 -12.333 1.00 85.25 351 ASN A C 1
ATOM 2692 O O . ASN A 1 351 ? 1.458 7.494 -11.578 1.00 85.25 351 ASN A O 1
ATOM 2696 N N . PRO A 1 352 ? 1.559 8.791 -13.429 1.00 85.25 352 PRO A N 1
ATOM 2697 C CA . PRO A 1 352 ? 2.877 8.313 -13.851 1.00 85.25 352 PRO A CA 1
ATOM 2698 C C . PRO A 1 352 ? 3.949 8.503 -12.778 1.00 85.25 352 PRO A C 1
ATOM 2700 O O . PRO A 1 352 ? 4.863 7.697 -12.673 1.00 85.25 352 PRO A O 1
ATOM 2703 N N . SER A 1 353 ? 3.822 9.520 -11.922 1.00 82.81 353 SER A N 1
ATOM 2704 C CA . SER A 1 353 ? 4.817 9.796 -10.884 1.00 82.81 353 SER A CA 1
ATOM 2705 C C . SER A 1 353 ? 4.868 8.733 -9.783 1.00 82.81 353 SER A C 1
ATOM 2707 O O . SER A 1 353 ? 5.849 8.686 -9.055 1.00 82.81 353 SER A O 1
ATOM 2709 N N . SER A 1 354 ? 3.832 7.901 -9.637 1.00 85.31 354 SER A N 1
ATOM 2710 C CA . SER A 1 354 ? 3.809 6.783 -8.681 1.00 85.31 354 SER A CA 1
ATOM 2711 C C . SER A 1 354 ? 3.817 5.407 -9.348 1.00 85.31 354 SER A C 1
ATOM 2713 O O . SER A 1 354 ? 3.859 4.408 -8.632 1.00 85.31 354 SER A O 1
ATOM 2715 N N . PHE A 1 355 ? 3.742 5.349 -10.677 1.00 90.25 355 PHE A N 1
ATOM 2716 C CA . PHE A 1 355 ? 3.654 4.111 -11.447 1.00 90.25 355 PHE A CA 1
ATOM 2717 C C . PHE A 1 355 ? 5.056 3.612 -11.807 1.00 90.25 355 PHE A C 1
ATOM 2719 O O . PHE A 1 355 ? 5.832 4.345 -12.415 1.00 90.25 355 PHE A O 1
ATOM 2726 N N . ASN A 1 356 ? 5.393 2.390 -11.390 1.00 91.81 356 ASN A N 1
ATOM 2727 C CA . ASN A 1 356 ? 6.752 1.844 -11.419 1.00 91.81 356 ASN A CA 1
ATOM 2728 C C . ASN A 1 356 ? 6.784 0.436 -12.033 1.00 91.81 356 ASN A C 1
ATOM 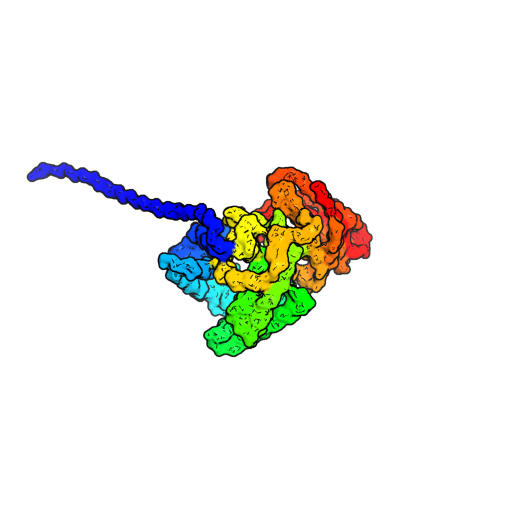2730 O O . ASN A 1 356 ? 6.969 -0.551 -11.313 1.00 91.81 356 ASN A O 1
ATOM 2734 N N . PRO A 1 357 ? 6.605 0.339 -13.360 1.00 91.44 357 PRO A N 1
ATOM 2735 C CA . PRO A 1 357 ? 6.352 -0.937 -14.012 1.00 91.44 357 PRO A CA 1
ATOM 2736 C C . PRO A 1 357 ? 7.553 -1.888 -14.045 1.00 91.44 357 PRO A C 1
ATOM 2738 O O . PRO A 1 357 ? 7.369 -3.095 -13.945 1.00 91.44 357 PRO A O 1
ATOM 2741 N N . PRO A 1 358 ? 8.799 -1.407 -14.144 1.00 93.81 358 PRO A N 1
ATOM 2742 C CA . PRO A 1 358 ? 9.948 -2.192 -13.733 1.00 93.81 358 PRO A CA 1
ATOM 2743 C C . PRO A 1 358 ? 10.650 -1.559 -12.537 1.00 93.81 358 PRO A C 1
ATOM 2745 O O . PRO A 1 358 ? 10.929 -0.362 -12.524 1.00 93.81 358 PRO A O 1
ATOM 2748 N N . VAL A 1 359 ? 11.011 -2.390 -11.565 1.00 92.38 359 VAL A N 1
ATOM 2749 C CA . VAL A 1 359 ? 11.798 -1.991 -10.399 1.00 92.38 359 VAL A CA 1
ATOM 2750 C C . VAL A 1 359 ? 12.941 -2.971 -10.219 1.00 92.38 359 VAL A C 1
ATOM 2752 O O . VAL A 1 359 ? 12.741 -4.181 -10.142 1.00 92.38 359 VAL A O 1
ATOM 2755 N N . VAL A 1 360 ? 14.148 -2.434 -10.115 1.00 90.81 360 VAL A N 1
ATOM 2756 C CA . VAL A 1 360 ? 15.352 -3.184 -9.769 1.00 90.81 360 VAL A CA 1
ATOM 2757 C C . VAL A 1 360 ? 15.818 -2.716 -8.408 1.00 90.81 360 VAL A C 1
ATOM 2759 O O . VAL A 1 360 ? 15.962 -1.513 -8.203 1.00 90.81 360 VAL A O 1
ATOM 2762 N N . GLN A 1 361 ? 16.071 -3.641 -7.488 1.00 89.00 361 GLN A N 1
ATOM 2763 C CA . GLN A 1 361 ? 16.585 -3.332 -6.156 1.00 89.00 361 GLN A CA 1
ATOM 2764 C C . GLN A 1 361 ? 17.787 -4.201 -5.817 1.00 89.00 361 GLN A C 1
ATOM 2766 O O . GLN A 1 361 ? 17.823 -5.377 -6.171 1.00 89.00 361 GLN A O 1
ATOM 2771 N N . TRP A 1 362 ? 18.760 -3.639 -5.103 1.00 87.00 362 TRP A N 1
ATOM 2772 C CA . TRP A 1 362 ? 19.953 -4.368 -4.679 1.00 87.00 362 TRP A CA 1
ATOM 2773 C C . TRP A 1 362 ? 20.433 -3.965 -3.289 1.00 87.00 362 TRP A C 1
ATOM 2775 O O . TRP A 1 362 ? 20.217 -2.839 -2.832 1.00 87.00 362 TRP A O 1
ATOM 2785 N N . SER A 1 363 ? 21.138 -4.884 -2.633 1.00 82.44 363 SER A N 1
ATOM 2786 C CA . SER A 1 363 ? 21.816 -4.620 -1.366 1.00 82.44 363 SER A CA 1
ATOM 2787 C C . SER A 1 363 ? 23.004 -3.679 -1.571 1.00 82.44 363 SER A C 1
ATOM 2789 O O . SER A 1 363 ? 23.861 -3.933 -2.423 1.00 82.44 363 SER A O 1
ATOM 2791 N N . ARG A 1 364 ? 23.117 -2.625 -0.762 1.00 78.94 364 ARG A N 1
ATOM 2792 C CA . ARG A 1 364 ? 24.322 -1.784 -0.694 1.00 78.94 364 ARG A CA 1
ATOM 2793 C C . ARG A 1 364 ? 25.210 -2.192 0.480 1.00 78.94 364 ARG A C 1
ATOM 2795 O O . ARG A 1 364 ? 24.761 -2.814 1.438 1.00 78.94 364 ARG A O 1
ATOM 2802 N N . LYS A 1 365 ? 26.487 -1.797 0.426 1.00 77.38 365 LYS A N 1
ATOM 2803 C CA . LYS A 1 365 ? 27.483 -2.087 1.479 1.00 77.38 365 LYS A CA 1
ATOM 2804 C C . LYS A 1 365 ? 27.119 -1.482 2.841 1.00 77.38 365 LYS A C 1
ATOM 2806 O O . LYS A 1 365 ? 27.547 -2.006 3.861 1.00 77.38 365 LYS A O 1
ATOM 2811 N N . ASP A 1 366 ? 26.337 -0.403 2.859 1.00 74.38 366 ASP A N 1
ATOM 2812 C CA . ASP A 1 366 ? 25.820 0.248 4.071 1.00 74.38 366 ASP A CA 1
ATOM 2813 C C . ASP A 1 366 ? 24.490 -0.358 4.563 1.00 74.38 366 ASP A C 1
ATOM 2815 O O . ASP A 1 366 ? 23.815 0.252 5.391 1.00 74.38 366 ASP A O 1
ATOM 2819 N N . ALA A 1 367 ? 24.103 -1.526 4.035 1.00 74.38 367 ALA A N 1
ATOM 2820 C CA . ALA A 1 367 ? 22.829 -2.207 4.268 1.00 74.38 367 ALA A CA 1
ATOM 2821 C C . ALA A 1 367 ? 21.576 -1.437 3.803 1.00 74.38 367 ALA A C 1
ATOM 2823 O O . ALA A 1 367 ? 20.462 -1.885 4.058 1.00 74.38 367 ALA A O 1
ATOM 2824 N N . SER A 1 368 ? 21.725 -0.312 3.092 1.00 79.19 368 SER A N 1
ATOM 2825 C CA . SER A 1 368 ? 20.588 0.355 2.449 1.00 79.19 368 SER A CA 1
ATOM 2826 C C . SER A 1 368 ? 20.190 -0.323 1.141 1.00 79.19 368 SER A C 1
ATOM 2828 O O . SER A 1 368 ? 20.950 -1.109 0.562 1.00 79.19 368 SER A O 1
ATOM 2830 N N . VAL A 1 369 ? 19.001 0.015 0.643 1.00 85.00 369 VAL A N 1
ATOM 2831 C CA . VAL A 1 369 ? 18.510 -0.526 -0.623 1.00 85.00 369 VAL A CA 1
ATOM 2832 C C . VAL A 1 369 ? 18.826 0.439 -1.759 1.00 85.00 369 VAL A C 1
ATOM 2834 O O . VAL A 1 369 ? 18.391 1.592 -1.783 1.00 85.00 369 VAL A O 1
ATOM 2837 N N . GLY A 1 370 ? 19.597 -0.040 -2.732 1.00 85.06 370 GLY A N 1
ATOM 2838 C CA . GLY A 1 370 ? 19.693 0.613 -4.027 1.00 85.06 370 GLY A CA 1
ATOM 2839 C C . GLY A 1 370 ? 18.494 0.279 -4.888 1.00 85.06 370 GLY A C 1
ATOM 2840 O O . GLY A 1 370 ? 17.977 -0.830 -4.801 1.00 85.06 370 GLY A O 1
ATOM 2841 N N . TRP A 1 371 ? 18.048 1.238 -5.696 1.00 87.56 371 TRP A N 1
ATOM 2842 C CA . TRP A 1 371 ? 16.897 1.051 -6.567 1.00 87.56 371 TRP A CA 1
ATOM 2843 C C . TRP A 1 371 ? 17.044 1.767 -7.911 1.00 87.56 371 TRP A C 1
ATOM 2845 O O . TRP A 1 371 ? 17.710 2.804 -8.013 1.00 87.56 371 TRP A O 1
ATOM 2855 N N . LEU A 1 372 ? 16.402 1.196 -8.927 1.00 90.06 372 LEU A N 1
ATOM 2856 C CA . LEU A 1 372 ? 16.204 1.745 -10.263 1.00 90.06 372 LEU A CA 1
ATOM 2857 C C . LEU A 1 372 ? 14.764 1.462 -10.699 1.00 90.06 372 LEU A C 1
ATOM 2859 O O . LEU A 1 372 ? 14.254 0.372 -10.459 1.00 90.06 372 LEU A O 1
ATOM 2863 N N . THR A 1 373 ? 14.123 2.426 -11.353 1.00 91.94 373 THR A N 1
ATOM 2864 C CA . THR A 1 373 ? 12.791 2.264 -11.957 1.00 91.94 373 THR A CA 1
ATOM 2865 C C . THR A 1 373 ? 12.716 2.996 -13.294 1.00 91.94 373 THR A C 1
ATOM 2867 O O . THR A 1 373 ? 13.468 3.949 -13.519 1.00 91.94 373 THR A O 1
ATOM 2870 N N . LEU A 1 374 ? 11.826 2.565 -14.186 1.00 91.38 374 LEU A N 1
ATOM 2871 C CA . LEU A 1 374 ? 11.483 3.318 -15.395 1.00 91.38 374 LEU A CA 1
ATOM 2872 C C . LEU A 1 374 ? 10.401 4.349 -15.051 1.00 91.38 374 LEU A C 1
ATOM 2874 O O . LEU A 1 374 ? 9.349 3.994 -14.526 1.00 91.38 374 LEU A O 1
ATOM 2878 N N . TYR A 1 375 ? 10.622 5.612 -15.411 1.00 90.12 375 TYR A N 1
ATOM 2879 C CA . TYR A 1 375 ? 9.558 6.609 -15.422 1.00 90.12 375 TYR A CA 1
ATOM 2880 C C . TYR A 1 375 ? 8.626 6.316 -16.603 1.00 90.12 375 TYR A C 1
ATOM 2882 O O . TYR A 1 375 ? 9.049 6.393 -17.757 1.00 90.12 375 TYR A O 1
ATOM 2890 N N . ALA A 1 376 ? 7.376 5.947 -16.325 1.00 88.94 376 ALA A N 1
ATOM 2891 C CA . ALA A 1 376 ? 6.422 5.566 -17.360 1.00 88.94 376 ALA A CA 1
ATOM 2892 C C . ALA A 1 376 ? 6.061 6.758 -18.265 1.00 88.94 376 ALA A C 1
ATOM 2894 O O . ALA A 1 376 ? 5.569 7.787 -17.800 1.00 88.94 376 ALA A O 1
ATOM 2895 N N . GLN A 1 377 ? 6.296 6.602 -19.571 1.00 87.81 377 GLN A N 1
ATOM 2896 C CA . GLN A 1 377 ? 6.055 7.629 -20.597 1.00 87.81 377 GLN A CA 1
ATOM 2897 C C . GLN A 1 377 ? 5.130 7.142 -21.724 1.00 87.81 377 GLN A C 1
ATOM 2899 O O . GLN A 1 377 ? 4.813 7.915 -22.626 1.00 87.81 377 GLN A O 1
ATOM 2904 N N . THR A 1 378 ? 4.707 5.876 -21.687 1.00 91.75 378 THR A N 1
ATOM 2905 C CA . THR A 1 378 ? 3.921 5.224 -22.740 1.00 91.75 378 THR A CA 1
ATOM 2906 C C . THR A 1 378 ? 2.702 4.518 -22.155 1.00 91.75 378 THR A C 1
ATOM 2908 O O . THR A 1 378 ? 2.664 4.195 -20.969 1.00 91.75 378 THR A O 1
ATOM 2911 N N . GLU A 1 379 ? 1.700 4.291 -23.003 1.00 94.56 379 GLU A N 1
ATOM 2912 C CA . GLU A 1 379 ? 0.490 3.522 -22.675 1.00 94.56 379 GLU A CA 1
ATOM 2913 C C . GLU A 1 379 ? 0.684 2.010 -22.887 1.00 94.56 379 GLU A C 1
ATOM 2915 O O . GLU A 1 379 ? -0.121 1.210 -22.424 1.00 94.56 379 GLU A O 1
ATOM 2920 N N . GLU A 1 380 ? 1.770 1.597 -23.547 1.00 95.56 380 GLU A N 1
ATOM 2921 C CA . GLU A 1 380 ? 2.132 0.191 -23.733 1.00 95.56 380 GLU A CA 1
ATOM 2922 C C . GLU A 1 380 ? 3.627 -0.021 -23.456 1.00 95.56 380 GLU A C 1
ATOM 2924 O O . GLU A 1 380 ? 4.480 0.728 -23.951 1.00 95.56 380 GLU A O 1
ATOM 2929 N N . LEU A 1 381 ? 3.939 -1.058 -22.678 1.00 96.06 381 LEU A N 1
ATOM 2930 C CA . LEU A 1 381 ? 5.292 -1.520 -22.372 1.00 96.06 381 LEU A CA 1
ATOM 2931 C C . LEU A 1 381 ? 5.290 -3.045 -22.342 1.00 96.06 381 LEU A C 1
ATOM 2933 O O . LEU A 1 381 ? 4.507 -3.653 -21.612 1.00 96.06 381 LEU A O 1
ATOM 2937 N N . ARG A 1 382 ? 6.230 -3.658 -23.060 1.00 96.56 382 ARG A N 1
ATOM 2938 C CA . ARG A 1 382 ? 6.621 -5.051 -22.829 1.00 96.56 382 ARG A CA 1
ATOM 2939 C C . ARG A 1 382 ? 7.875 -5.054 -21.977 1.00 96.56 382 ARG A C 1
ATOM 2941 O O . ARG A 1 382 ? 8.894 -4.499 -22.379 1.00 96.56 382 ARG A O 1
ATOM 2948 N N . ALA A 1 383 ? 7.791 -5.667 -20.805 1.00 95.50 383 ALA A N 1
ATOM 2949 C CA . ALA A 1 383 ? 8.893 -5.749 -19.861 1.00 95.50 383 ALA A CA 1
ATOM 2950 C C . ALA A 1 383 ? 9.107 -7.199 -19.428 1.00 95.50 383 ALA A C 1
ATOM 2952 O O . ALA A 1 383 ? 8.169 -7.882 -19.012 1.00 95.50 383 ALA A O 1
ATOM 2953 N N . VAL A 1 384 ? 10.352 -7.659 -19.530 1.00 94.88 384 VAL A N 1
ATOM 2954 C CA . VAL A 1 384 ? 10.761 -9.020 -19.186 1.00 94.88 384 VAL A CA 1
ATOM 2955 C C . VAL A 1 384 ? 11.922 -8.947 -18.202 1.00 94.88 384 VAL A C 1
ATOM 2957 O O . VAL A 1 384 ? 12.987 -8.413 -18.516 1.00 94.88 384 VAL A O 1
ATOM 2960 N N . ALA A 1 385 ? 11.704 -9.502 -17.012 1.00 91.88 385 ALA A N 1
ATOM 2961 C CA . ALA A 1 385 ? 12.739 -9.734 -16.016 1.00 91.88 385 ALA A CA 1
ATOM 2962 C C . ALA A 1 385 ? 13.270 -11.168 -16.149 1.00 91.88 385 ALA A C 1
ATOM 2964 O O . ALA A 1 385 ? 12.499 -12.124 -16.241 1.00 91.88 385 ALA A O 1
ATOM 2965 N N . SER A 1 386 ? 14.590 -11.317 -16.152 1.00 89.38 386 SER A N 1
ATOM 2966 C CA . SER A 1 386 ? 15.292 -12.604 -16.122 1.00 89.38 386 SER A CA 1
ATOM 2967 C C . SER A 1 386 ? 16.558 -12.479 -15.270 1.00 89.38 386 SER A C 1
ATOM 2969 O O . SER A 1 386 ? 16.808 -11.417 -14.698 1.00 89.38 386 SER A O 1
ATOM 2971 N N . ASP A 1 387 ? 17.333 -13.557 -15.135 1.00 86.75 387 ASP A N 1
ATOM 2972 C CA . ASP A 1 387 ? 18.511 -13.570 -14.264 1.00 86.75 387 ASP A CA 1
ATOM 2973 C C . ASP A 1 387 ? 19.518 -12.477 -14.662 1.00 86.75 387 ASP A C 1
ATOM 2975 O O . ASP A 1 387 ? 20.074 -12.491 -15.760 1.00 86.75 387 ASP A O 1
ATOM 2979 N N . GLY A 1 388 ? 19.673 -11.474 -13.792 1.00 84.56 388 GLY A N 1
ATOM 2980 C CA . GLY A 1 388 ? 20.521 -10.302 -14.015 1.00 84.56 388 GLY A CA 1
ATOM 2981 C C . GLY A 1 388 ? 20.099 -9.369 -15.159 1.00 84.56 388 GLY A C 1
ATOM 2982 O O . GLY A 1 388 ? 20.823 -8.418 -15.436 1.00 84.56 388 GLY A O 1
ATOM 2983 N N . ILE A 1 389 ? 18.963 -9.587 -15.833 1.00 87.94 389 ILE A N 1
ATOM 2984 C CA . ILE A 1 389 ? 18.597 -8.838 -17.047 1.00 87.94 389 ILE A CA 1
ATOM 2985 C C . ILE A 1 389 ? 17.178 -8.272 -16.952 1.00 87.94 389 ILE A C 1
ATOM 2987 O O . ILE A 1 389 ? 16.217 -8.992 -16.677 1.00 87.94 389 ILE A O 1
ATOM 2991 N N . LEU A 1 390 ? 17.047 -6.983 -17.276 1.00 91.75 390 LEU A N 1
ATOM 2992 C CA . LEU A 1 390 ? 15.776 -6.312 -17.545 1.00 91.75 390 LEU A CA 1
ATOM 2993 C C . LEU A 1 390 ? 15.715 -5.905 -19.021 1.00 91.75 390 LEU A C 1
ATOM 2995 O O . LEU A 1 390 ? 16.488 -5.049 -19.454 1.00 91.75 390 LEU A O 1
ATOM 2999 N N . ALA A 1 391 ? 14.783 -6.483 -19.774 1.00 91.44 391 ALA A N 1
ATOM 3000 C CA . ALA A 1 391 ? 14.530 -6.141 -21.171 1.00 91.44 391 ALA A CA 1
ATOM 3001 C C . ALA A 1 391 ? 13.197 -5.397 -21.306 1.00 91.44 391 ALA A C 1
ATOM 3003 O O . ALA A 1 391 ? 12.176 -5.860 -20.799 1.00 91.44 391 ALA A O 1
ATOM 3004 N N . LEU A 1 392 ? 13.217 -4.251 -21.987 1.00 94.50 392 LEU A N 1
ATOM 3005 C CA . LEU A 1 392 ? 12.070 -3.368 -22.184 1.00 94.50 392 LEU A CA 1
ATOM 3006 C C . LEU A 1 392 ? 11.879 -3.062 -23.670 1.00 94.50 392 LEU A C 1
ATOM 3008 O O . LEU A 1 392 ? 12.850 -2.809 -24.384 1.00 94.50 392 LEU A O 1
ATOM 3012 N N . GLU A 1 393 ? 10.627 -3.009 -24.106 1.00 93.94 393 GLU A N 1
ATOM 3013 C CA . GLU A 1 393 ? 10.221 -2.651 -25.463 1.00 93.94 393 GLU A CA 1
ATOM 3014 C C . GLU A 1 393 ? 8.971 -1.762 -25.410 1.00 93.94 393 GLU A C 1
ATOM 3016 O O . GLU A 1 393 ? 8.054 -2.032 -24.633 1.00 93.94 393 GLU A O 1
ATOM 3021 N N . TYR A 1 394 ? 8.918 -0.717 -26.240 1.00 94.50 394 TYR A N 1
ATOM 3022 C CA . TYR A 1 394 ? 7.716 0.097 -26.448 1.00 94.50 394 TYR A CA 1
ATOM 3023 C C . TYR A 1 394 ? 7.061 -0.280 -27.783 1.00 94.50 394 TYR A C 1
ATOM 3025 O O . TYR A 1 394 ? 7.487 0.235 -28.819 1.00 94.50 394 TYR A O 1
ATOM 3033 N N . PRO A 1 395 ? 6.016 -1.130 -27.802 1.00 94.31 395 PRO A N 1
ATOM 3034 C CA . PRO A 1 395 ? 5.442 -1.634 -29.053 1.00 94.31 395 PRO A CA 1
ATOM 3035 C C . PRO A 1 395 ? 4.845 -0.541 -29.949 1.00 94.31 395 PRO A C 1
ATOM 3037 O O . PRO A 1 395 ? 4.907 -0.652 -31.169 1.00 94.31 395 PRO A O 1
ATOM 3040 N N . GLN A 1 396 ? 4.312 0.529 -29.347 1.00 91.25 396 GLN A N 1
ATOM 3041 C CA . GLN A 1 396 ? 3.793 1.714 -30.054 1.00 91.25 396 GLN A CA 1
ATOM 3042 C C . GLN A 1 396 ? 4.831 2.842 -30.180 1.00 91.25 396 GLN A C 1
ATOM 3044 O O . GLN A 1 396 ? 4.499 3.960 -30.573 1.00 91.25 396 GLN A O 1
ATOM 3049 N N . GLY A 1 397 ? 6.077 2.584 -29.783 1.00 88.31 397 GLY A N 1
ATOM 3050 C CA . GLY A 1 397 ? 7.158 3.553 -29.858 1.00 88.31 397 GLY A CA 1
ATOM 3051 C C . GLY A 1 397 ? 7.690 3.734 -31.283 1.00 88.31 397 GLY A C 1
ATOM 3052 O O . GLY A 1 397 ? 7.459 2.933 -32.183 1.00 88.31 397 GLY A O 1
ATOM 3053 N N . ASN A 1 398 ? 8.449 4.805 -31.475 1.00 87.81 398 ASN A N 1
ATOM 3054 C CA . ASN A 1 398 ? 9.081 5.203 -32.732 1.00 87.81 398 ASN A CA 1
ATOM 3055 C C . ASN A 1 398 ? 10.468 5.829 -32.468 1.00 87.81 398 ASN A C 1
ATOM 3057 O O . ASN A 1 398 ? 10.948 5.850 -31.333 1.00 87.81 398 ASN A O 1
ATOM 3061 N N . GLU A 1 399 ? 11.098 6.402 -33.493 1.00 82.56 399 GLU A N 1
ATOM 3062 C CA . GLU A 1 399 ? 12.417 7.048 -33.394 1.00 82.56 399 GLU A CA 1
ATOM 3063 C C . GLU A 1 399 ? 12.489 8.251 -32.432 1.00 82.56 399 GLU A C 1
ATOM 3065 O O . GLU A 1 399 ? 13.580 8.650 -32.039 1.00 82.56 399 GLU A O 1
ATOM 3070 N N . THR A 1 400 ? 11.357 8.820 -32.001 1.00 85.56 400 THR A N 1
ATOM 3071 C CA . THR A 1 400 ? 11.335 9.898 -30.994 1.00 85.56 400 THR A CA 1
ATOM 3072 C C . THR A 1 400 ? 11.196 9.372 -29.564 1.00 85.56 400 THR A C 1
ATOM 3074 O O . THR A 1 400 ? 11.110 10.153 -28.620 1.00 85.56 400 THR A O 1
ATOM 3077 N N . SER A 1 401 ? 11.120 8.051 -29.383 1.00 87.19 401 SER A N 1
ATOM 3078 C CA . SER A 1 401 ? 10.903 7.437 -28.073 1.00 87.19 401 SER A CA 1
ATOM 3079 C C . SER A 1 401 ? 12.151 7.483 -27.199 1.00 87.19 401 SER A C 1
ATOM 3081 O O . SER A 1 401 ? 13.282 7.354 -27.675 1.00 87.19 401 SER A O 1
ATOM 3083 N N . THR A 1 402 ? 11.932 7.615 -25.890 1.00 88.25 402 THR A N 1
ATOM 3084 C CA . THR A 1 402 ? 13.001 7.646 -24.889 1.00 88.25 402 THR A CA 1
ATOM 3085 C C . THR A 1 402 ? 12.701 6.730 -23.712 1.00 88.25 402 THR A C 1
ATOM 3087 O O . THR A 1 402 ? 11.574 6.709 -23.223 1.00 88.25 402 THR A O 1
ATOM 3090 N N . PHE A 1 403 ? 13.718 6.045 -23.197 1.00 85.94 403 PHE A N 1
ATOM 3091 C CA . PHE A 1 403 ? 13.653 5.332 -21.922 1.00 85.94 403 PHE A CA 1
ATOM 3092 C C . PHE A 1 403 ? 14.287 6.182 -20.827 1.00 85.94 403 PHE A C 1
ATOM 3094 O O . PHE A 1 403 ? 15.480 6.482 -20.893 1.00 85.94 403 PHE A O 1
ATOM 3101 N N . THR A 1 404 ? 13.496 6.563 -19.827 1.00 88.25 404 THR A N 1
ATOM 3102 C CA . THR A 1 404 ? 13.926 7.422 -18.717 1.00 88.25 404 THR A CA 1
ATOM 3103 C C . THR A 1 404 ? 13.961 6.613 -17.429 1.00 88.25 404 THR A C 1
ATOM 3105 O O . THR A 1 404 ? 12.921 6.167 -16.952 1.00 88.25 404 THR A O 1
ATOM 3108 N N . PHE A 1 405 ? 15.146 6.423 -16.854 1.00 86.69 405 PHE A N 1
ATOM 3109 C CA . PHE A 1 405 ? 15.336 5.672 -15.617 1.00 86.69 405 PHE A CA 1
ATOM 3110 C C . PHE A 1 405 ? 15.657 6.592 -14.451 1.00 86.69 405 PHE A C 1
ATOM 3112 O O . PHE A 1 405 ? 16.557 7.430 -14.534 1.00 86.69 405 PHE A O 1
ATOM 3119 N N . LEU A 1 406 ? 14.964 6.372 -13.339 1.00 86.12 406 LEU A N 1
ATOM 3120 C CA . LEU A 1 406 ? 15.241 7.011 -12.062 1.00 86.12 406 LEU A CA 1
ATOM 3121 C C . LEU A 1 406 ? 16.073 6.056 -11.209 1.00 86.12 406 LEU A C 1
ATOM 3123 O O . LEU A 1 406 ? 15.717 4.886 -11.069 1.00 86.12 406 LEU A O 1
ATOM 3127 N N . VAL A 1 407 ? 17.179 6.544 -10.646 1.00 83.75 407 VAL A N 1
ATOM 3128 C CA . VAL A 1 407 ? 18.118 5.732 -9.856 1.00 83.75 407 VAL A CA 1
ATOM 3129 C C . VAL A 1 407 ? 18.425 6.418 -8.533 1.00 83.75 407 VAL A C 1
ATOM 3131 O O . VAL A 1 407 ? 18.976 7.520 -8.517 1.00 83.75 407 VAL A O 1
ATOM 3134 N N . GLY A 1 408 ? 18.109 5.768 -7.414 1.00 77.44 408 GLY A N 1
ATOM 3135 C CA . GLY A 1 408 ? 18.263 6.360 -6.082 1.00 77.44 408 GLY A CA 1
ATOM 3136 C C . GLY A 1 408 ? 19.714 6.622 -5.671 1.00 77.44 408 GLY A C 1
ATOM 3137 O O . GLY A 1 408 ? 20.593 5.791 -5.904 1.00 77.44 408 GLY A O 1
ATOM 3138 N N . GLN A 1 409 ? 19.975 7.736 -4.981 1.00 65.50 409 GLN A N 1
ATOM 3139 C CA . GLN A 1 409 ? 21.285 8.063 -4.394 1.00 65.50 409 GLN A CA 1
ATOM 3140 C C . GLN A 1 409 ? 21.433 7.552 -2.947 1.00 65.50 409 GLN A C 1
ATOM 3142 O O . GLN A 1 409 ? 20.454 7.245 -2.268 1.00 65.50 409 GLN A O 1
ATOM 3147 N N . THR A 1 410 ? 22.669 7.505 -2.439 1.00 54.19 410 THR A N 1
ATOM 3148 C CA . THR A 1 410 ? 22.962 7.519 -0.994 1.00 54.19 410 THR A CA 1
ATOM 3149 C C . THR A 1 410 ? 24.057 8.534 -0.682 1.00 54.19 410 THR A C 1
ATOM 3151 O O . THR A 1 410 ? 25.084 8.587 -1.354 1.00 54.19 410 THR A O 1
ATOM 3154 N N . ARG A 1 411 ? 23.847 9.334 0.374 1.00 48.56 411 ARG A N 1
ATOM 3155 C CA . ARG A 1 411 ? 24.789 10.365 0.846 1.00 48.56 411 ARG A CA 1
ATOM 3156 C C . ARG A 1 411 ? 25.988 9.822 1.644 1.00 48.56 411 ARG A C 1
ATOM 3158 O O . ARG A 1 411 ? 26.903 10.590 1.924 1.00 48.56 411 ARG A O 1
ATOM 3165 N N . ALA A 1 412 ? 26.014 8.542 2.019 1.00 40.97 412 ALA A N 1
ATOM 3166 C CA . ALA A 1 412 ? 27.035 7.981 2.907 1.00 40.97 412 ALA A CA 1
ATOM 3167 C C . ALA A 1 412 ? 27.728 6.750 2.293 1.00 40.97 412 ALA A C 1
ATOM 3169 O O . ALA A 1 412 ? 27.090 5.743 2.033 1.00 40.97 412 ALA A O 1
ATOM 3170 N N . ALA A 1 413 ? 29.046 6.876 2.111 1.00 34.03 413 ALA A N 1
ATOM 3171 C CA . ALA A 1 413 ? 30.070 5.826 2.062 1.00 34.03 413 ALA A CA 1
ATOM 3172 C C . ALA A 1 413 ? 29.984 4.689 1.011 1.00 34.03 413 ALA A C 1
ATOM 3174 O O . ALA A 1 413 ? 29.179 3.774 1.097 1.00 34.03 413 ALA A O 1
ATOM 3175 N N . GLY A 1 414 ? 30.994 4.668 0.128 1.00 36.00 414 GLY A N 1
ATOM 3176 C CA . GLY A 1 414 ? 31.520 3.455 -0.512 1.00 36.00 414 GLY A CA 1
ATOM 3177 C C . GLY A 1 414 ? 30.710 2.930 -1.695 1.00 36.00 414 GLY A C 1
ATOM 3178 O O . GLY A 1 414 ? 29.615 2.408 -1.539 1.00 36.00 414 GLY A O 1
ATOM 3179 N N . ARG A 1 415 ? 31.290 2.999 -2.898 1.00 39.75 415 ARG A N 1
ATOM 3180 C CA . ARG A 1 415 ? 30.728 2.401 -4.117 1.00 39.75 415 ARG A CA 1
ATOM 3181 C C . ARG A 1 415 ? 30.510 0.890 -3.895 1.00 39.75 415 ARG A C 1
ATOM 3183 O O . ARG A 1 415 ? 31.451 0.098 -3.935 1.00 39.75 415 ARG A O 1
ATOM 3190 N N . GLY A 1 416 ? 29.282 0.487 -3.588 1.00 38.34 416 GLY A N 1
ATOM 3191 C CA . GLY A 1 416 ? 28.723 -0.733 -4.155 1.00 38.34 416 GLY A CA 1
ATOM 3192 C C . GLY A 1 416 ? 28.290 -0.342 -5.559 1.00 38.34 416 GLY A C 1
ATOM 3193 O O . GLY A 1 416 ? 27.285 0.351 -5.717 1.00 38.34 416 GLY A O 1
ATOM 3194 N N . THR A 1 417 ? 29.128 -0.622 -6.551 1.00 45.25 417 THR A N 1
ATOM 3195 C CA . THR A 1 417 ? 28.889 -0.183 -7.924 1.00 45.25 417 THR A CA 1
ATOM 3196 C C . THR A 1 417 ? 28.024 -1.238 -8.592 1.00 45.25 417 THR A C 1
ATOM 3198 O O . THR A 1 417 ? 28.525 -2.281 -8.986 1.00 45.25 417 THR A O 1
ATOM 3201 N N . LEU A 1 418 ? 26.720 -0.986 -8.724 1.00 44.25 418 LEU A N 1
ATOM 3202 C CA . LEU A 1 418 ? 25.927 -1.749 -9.683 1.00 44.25 418 LEU A CA 1
ATOM 3203 C C . LEU A 1 418 ? 26.390 -1.318 -11.076 1.00 44.25 418 LEU A C 1
ATOM 3205 O O . LEU A 1 418 ? 26.232 -0.150 -11.449 1.00 44.25 418 LEU A O 1
ATOM 3209 N N . ARG A 1 419 ? 26.992 -2.232 -11.838 1.00 44.91 419 ARG A N 1
ATOM 3210 C CA . ARG A 1 419 ? 27.276 -1.968 -13.249 1.00 44.91 419 ARG A CA 1
ATOM 3211 C C . ARG A 1 419 ? 26.025 -2.302 -14.038 1.00 44.91 419 ARG A C 1
ATOM 3213 O O . ARG A 1 419 ? 25.711 -3.465 -14.239 1.00 44.91 419 ARG A O 1
ATOM 3220 N N . ALA A 1 420 ? 25.317 -1.261 -14.461 1.00 44.81 420 ALA A N 1
ATOM 3221 C CA . ALA A 1 420 ? 24.269 -1.386 -15.459 1.00 44.81 420 ALA A CA 1
ATOM 3222 C C . ALA A 1 420 ? 24.888 -1.160 -16.843 1.00 44.81 420 ALA A C 1
ATOM 3224 O O . ALA A 1 420 ? 25.275 -0.039 -17.192 1.00 44.81 420 ALA A O 1
ATOM 3225 N N . GLY A 1 421 ? 25.021 -2.235 -17.617 1.00 37.69 421 GLY A N 1
ATOM 3226 C CA . GLY A 1 421 ? 25.396 -2.167 -19.026 1.00 37.69 421 GLY A CA 1
ATOM 3227 C C . GLY A 1 421 ? 24.141 -2.101 -19.889 1.00 37.69 421 GLY A C 1
ATOM 3228 O O . GLY A 1 421 ? 23.343 -3.033 -19.863 1.00 37.69 421 GLY A O 1
ATOM 3229 N N . ALA A 1 422 ? 23.959 -1.019 -20.651 1.00 39.69 422 ALA A N 1
ATOM 3230 C CA . ALA A 1 422 ? 22.909 -0.953 -21.663 1.00 39.69 422 ALA A CA 1
ATOM 3231 C C . ALA A 1 422 ? 23.440 -1.549 -22.974 1.00 39.69 422 ALA A C 1
ATOM 3233 O O . ALA A 1 422 ? 24.239 -0.912 -23.663 1.00 39.69 422 ALA A O 1
ATOM 3234 N N . MET A 1 423 ? 22.997 -2.755 -23.338 1.00 35.41 423 MET A N 1
ATOM 3235 C CA . MET A 1 423 ? 23.132 -3.231 -24.716 1.00 35.41 423 MET A CA 1
ATOM 3236 C C . MET A 1 423 ? 21.968 -2.636 -25.498 1.00 35.41 423 MET A C 1
ATOM 3238 O O . MET A 1 423 ? 20.848 -3.136 -25.451 1.00 35.41 423 MET A O 1
ATOM 3242 N N . SER A 1 424 ? 22.210 -1.505 -26.152 1.00 35.59 424 SER A N 1
ATOM 3243 C CA . SER A 1 424 ? 21.182 -0.812 -26.919 1.00 35.59 424 SER A CA 1
ATOM 3244 C C . SER A 1 424 ? 21.665 -0.526 -28.332 1.00 35.59 424 SER A C 1
ATOM 3246 O O . SER A 1 424 ? 22.841 -0.246 -28.562 1.00 35.59 424 SER A O 1
ATOM 3248 N N . ARG A 1 425 ? 20.727 -0.533 -29.277 1.00 37.75 425 ARG A N 1
ATOM 3249 C CA . ARG A 1 425 ? 20.831 0.282 -30.487 1.00 37.75 425 ARG A CA 1
ATOM 3250 C C . ARG A 1 425 ? 20.337 1.690 -30.130 1.00 37.75 425 ARG A C 1
ATOM 3252 O O . ARG A 1 425 ? 19.327 2.087 -30.680 1.00 37.75 425 ARG A O 1
ATOM 3259 N N . ALA A 1 426 ? 20.939 2.381 -29.156 1.00 35.06 426 ALA A N 1
ATOM 3260 C CA . ALA A 1 426 ? 20.515 3.705 -28.672 1.00 35.06 426 ALA A CA 1
ATOM 3261 C C . ALA A 1 426 ? 21.732 4.572 -28.300 1.00 35.06 426 ALA A C 1
ATOM 3263 O O . ALA A 1 426 ? 22.721 4.073 -27.758 1.00 35.06 426 ALA A O 1
ATOM 3264 N N . SER A 1 427 ? 21.689 5.873 -28.602 1.00 35.75 427 SER A N 1
ATOM 3265 C CA . SER A 1 427 ? 22.748 6.816 -28.220 1.00 35.75 427 SER A CA 1
ATOM 3266 C C . SER A 1 427 ? 22.517 7.321 -26.794 1.00 35.75 427 SER A C 1
ATOM 3268 O O . SER A 1 427 ? 21.447 7.834 -26.470 1.00 35.75 427 SER A O 1
ATOM 3270 N N . LYS A 1 428 ? 23.523 7.183 -25.923 1.00 38.25 428 LYS A N 1
ATOM 3271 C CA . LYS A 1 428 ? 23.455 7.607 -24.517 1.00 38.25 428 LYS A CA 1
ATOM 3272 C C . LYS A 1 428 ? 23.660 9.120 -24.394 1.00 38.25 428 LYS A C 1
ATOM 3274 O O . LYS A 1 428 ? 24.761 9.605 -24.637 1.00 38.25 428 LYS A O 1
ATOM 3279 N N . SER A 1 429 ? 22.651 9.846 -23.918 1.00 34.47 429 SER A N 1
ATOM 3280 C CA . SER A 1 429 ? 22.805 11.215 -23.411 1.00 34.47 429 SER A CA 1
ATOM 3281 C C . SER A 1 429 ? 22.694 11.204 -21.887 1.00 34.47 429 SER A C 1
ATOM 3283 O O . SER A 1 429 ? 21.639 10.898 -21.340 1.00 34.47 429 SER A O 1
ATOM 3285 N N . VAL A 1 430 ? 23.777 11.519 -21.174 1.00 32.19 430 VAL A N 1
ATOM 3286 C CA . VAL A 1 430 ? 23.732 11.700 -19.713 1.00 32.19 430 VAL A CA 1
ATOM 3287 C C . VAL A 1 430 ? 23.517 13.178 -19.420 1.00 32.19 430 VAL A C 1
ATOM 3289 O O . VAL A 1 430 ? 24.448 13.969 -19.549 1.00 32.19 430 VAL A O 1
ATOM 3292 N N . SER A 1 431 ? 22.316 13.555 -18.992 1.00 32.88 431 SER A N 1
ATOM 3293 C CA . SER A 1 431 ? 22.074 14.848 -18.351 1.00 32.88 431 SER A CA 1
ATOM 3294 C C . SER A 1 431 ? 21.977 14.632 -16.844 1.00 32.88 431 SER A C 1
ATOM 3296 O O . SER A 1 431 ? 20.935 14.243 -16.327 1.00 32.88 431 SER A O 1
ATOM 3298 N N . GLY A 1 432 ? 23.072 14.854 -16.119 1.00 29.02 432 GLY A N 1
ATOM 3299 C CA . GLY A 1 432 ? 23.028 14.892 -14.659 1.00 29.02 432 GLY A CA 1
ATOM 3300 C C . GLY A 1 432 ? 22.407 16.204 -14.186 1.00 29.02 432 GLY A C 1
ATOM 3301 O O . GLY A 1 432 ? 23.148 17.131 -13.868 1.00 29.02 432 GLY A O 1
ATOM 3302 N N . SER A 1 433 ? 21.075 16.310 -14.139 1.00 29.80 433 SER A N 1
ATOM 3303 C CA . SER A 1 433 ? 20.435 17.362 -13.344 1.00 29.80 433 SER A CA 1
ATOM 3304 C C . SER A 1 433 ? 20.493 16.948 -11.874 1.00 29.80 433 SER A C 1
ATOM 3306 O O . SER A 1 433 ? 20.050 15.869 -11.483 1.00 29.80 433 SER A O 1
ATOM 3308 N N . ARG A 1 434 ? 21.094 17.796 -11.031 1.00 29.86 434 ARG A N 1
ATOM 3309 C CA . ARG A 1 434 ? 20.813 17.763 -9.594 1.00 29.86 434 ARG A CA 1
ATOM 3310 C C . ARG A 1 434 ? 19.432 18.372 -9.412 1.00 29.86 434 ARG A C 1
ATOM 3312 O O . ARG A 1 434 ? 19.334 19.574 -9.184 1.00 29.86 434 ARG A O 1
ATOM 3319 N N . ASP A 1 435 ? 18.386 17.568 -9.506 1.00 31.06 435 ASP A N 1
ATOM 3320 C CA . ASP A 1 435 ? 17.092 18.007 -9.003 1.00 31.06 435 ASP A CA 1
ATOM 3321 C C . ASP A 1 435 ? 17.094 17.831 -7.484 1.00 31.06 435 ASP A C 1
ATOM 3323 O O . ASP A 1 435 ? 16.811 16.771 -6.933 1.00 31.06 435 ASP A O 1
ATOM 3327 N N . ILE A 1 436 ? 17.487 18.903 -6.789 1.00 32.94 436 ILE A N 1
ATOM 3328 C CA . ILE A 1 436 ? 17.057 19.098 -5.407 1.00 32.94 436 ILE A CA 1
ATOM 3329 C C . ILE A 1 436 ? 15.551 19.307 -5.481 1.00 32.94 436 ILE A C 1
ATOM 3331 O O . ILE A 1 436 ? 15.093 20.240 -6.140 1.00 32.94 436 ILE A O 1
ATOM 3335 N N . CYS A 1 437 ? 14.806 18.429 -4.810 1.00 40.03 437 CYS A N 1
ATOM 3336 C CA . CYS A 1 437 ? 13.361 18.493 -4.644 1.00 40.03 437 CYS A CA 1
ATOM 3337 C C . CYS A 1 437 ? 12.931 19.884 -4.161 1.00 40.03 437 CYS A C 1
ATOM 3339 O O . CYS A 1 437 ? 12.831 20.152 -2.963 1.00 40.03 437 CYS A O 1
ATOM 3341 N N . ASN A 1 438 ? 12.646 20.786 -5.093 1.00 26.03 438 ASN A N 1
ATOM 3342 C CA . ASN A 1 438 ? 11.925 21.999 -4.781 1.00 26.03 438 ASN A CA 1
ATOM 3343 C C . ASN A 1 438 ? 10.491 21.566 -4.499 1.00 26.03 438 ASN A C 1
ATOM 3345 O O . ASN A 1 438 ? 9.742 21.235 -5.415 1.00 26.03 438 ASN A O 1
ATOM 3349 N N . LEU A 1 439 ? 10.169 21.487 -3.204 1.00 33.25 439 LEU A N 1
ATOM 3350 C CA . LEU A 1 439 ? 8.839 21.651 -2.620 1.00 33.25 439 LEU A CA 1
ATOM 3351 C C . LEU A 1 439 ? 7.747 21.845 -3.686 1.00 33.25 439 LEU A C 1
ATOM 3353 O O . LEU A 1 439 ? 7.540 22.981 -4.107 1.00 33.25 439 LEU A O 1
ATOM 3357 N N . LEU A 1 440 ? 7.087 20.741 -4.083 1.00 30.91 440 LEU A N 1
ATOM 3358 C CA . LEU A 1 440 ? 5.711 20.621 -4.618 1.00 30.91 440 LEU A CA 1
ATOM 3359 C C . LEU A 1 440 ? 5.496 19.709 -5.847 1.00 30.91 440 LEU A C 1
ATOM 3361 O O . LEU A 1 440 ? 4.331 19.491 -6.164 1.00 30.91 440 LEU A O 1
ATOM 3365 N N . THR A 1 441 ? 6.503 19.149 -6.538 1.00 32.91 441 THR A N 1
ATOM 3366 C CA . THR A 1 441 ? 6.206 18.430 -7.815 1.00 32.91 441 THR A CA 1
ATOM 3367 C C . THR A 1 441 ? 6.976 17.149 -8.162 1.00 32.91 441 THR A C 1
ATOM 3369 O O . THR A 1 441 ? 6.626 16.525 -9.162 1.00 32.91 441 THR A O 1
ATOM 3372 N N . CYS A 1 442 ? 7.923 16.667 -7.353 1.00 35.75 442 CYS A N 1
ATOM 3373 C CA . CYS A 1 442 ? 8.463 15.312 -7.543 1.00 35.75 442 CYS A CA 1
ATOM 3374 C C . CYS A 1 442 ? 7.791 14.319 -6.595 1.00 35.75 442 CYS A C 1
ATOM 3376 O O . CYS A 1 442 ? 7.598 14.618 -5.416 1.00 35.75 442 CYS A O 1
ATOM 3378 N N . CYS A 1 443 ? 7.435 13.140 -7.113 1.00 38.69 443 CYS A N 1
ATOM 3379 C CA . CYS A 1 443 ? 7.096 12.023 -6.248 1.00 38.69 443 CYS A CA 1
ATOM 3380 C C . CYS A 1 443 ? 8.321 11.656 -5.418 1.00 38.69 443 CYS A C 1
ATOM 3382 O O . CYS A 1 443 ? 9.443 11.696 -5.923 1.00 38.69 443 CYS A O 1
ATOM 3384 N N . CYS A 1 444 ? 8.064 11.199 -4.196 1.00 49.31 444 CYS A N 1
ATOM 3385 C CA . CYS A 1 444 ? 8.892 10.178 -3.587 1.00 49.31 444 CYS A CA 1
ATOM 3386 C C . CYS A 1 444 ? 10.157 10.671 -2.852 1.00 49.31 444 CYS A C 1
ATOM 3388 O O . CYS A 1 444 ? 11.158 10.001 -3.030 1.00 49.31 444 CYS A O 1
ATOM 3390 N N . ASP A 1 445 ? 10.137 11.778 -2.073 1.00 52.00 445 ASP A N 1
ATOM 3391 C CA . ASP A 1 445 ? 11.053 12.213 -0.963 1.00 52.00 445 ASP A CA 1
ATOM 3392 C C . ASP A 1 445 ? 12.576 11.880 -1.002 1.00 52.00 445 ASP A C 1
ATOM 3394 O O . ASP A 1 445 ? 13.288 12.032 -0.007 1.00 52.00 445 ASP A O 1
ATOM 3398 N N . PHE A 1 446 ? 13.114 11.433 -2.131 1.00 59.00 446 PHE A N 1
ATOM 3399 C CA . PHE A 1 446 ? 14.419 10.797 -2.267 1.00 59.00 446 PHE A CA 1
ATOM 3400 C C . PHE A 1 446 ? 15.209 11.482 -3.374 1.00 59.00 446 PHE A C 1
ATOM 3402 O O . PHE A 1 446 ? 14.684 11.824 -4.429 1.00 59.00 446 PHE A O 1
ATOM 3409 N N . GLU A 1 447 ? 16.509 11.642 -3.142 1.00 66.88 447 GLU A N 1
ATOM 3410 C CA . GLU A 1 447 ? 17.438 12.102 -4.170 1.00 66.88 447 GLU A CA 1
ATOM 3411 C C . GLU A 1 447 ? 17.676 10.975 -5.182 1.00 66.88 447 GLU A C 1
ATOM 3413 O O . GLU A 1 447 ? 18.032 9.852 -4.806 1.00 66.88 447 GLU A O 1
ATOM 3418 N N . PHE A 1 448 ? 17.521 11.273 -6.470 1.00 75.50 448 PHE A N 1
ATOM 3419 C CA . PHE A 1 448 ? 17.772 10.328 -7.556 1.00 75.50 448 PHE A CA 1
ATOM 3420 C C . PHE A 1 448 ? 18.551 10.978 -8.702 1.00 75.50 448 PHE A C 1
ATOM 3422 O O . PHE A 1 448 ? 18.659 12.197 -8.806 1.00 75.50 448 PHE A O 1
ATOM 3429 N N . TRP A 1 449 ? 19.138 10.140 -9.550 1.00 74.00 449 TRP A N 1
ATOM 3430 C CA . TRP A 1 449 ? 19.650 10.521 -10.861 1.00 74.00 449 TRP A CA 1
ATOM 3431 C C . TRP A 1 449 ? 18.644 10.130 -11.931 1.00 74.00 449 TRP A C 1
ATOM 3433 O O . TRP A 1 449 ? 18.029 9.068 -11.838 1.00 74.00 449 TRP A O 1
ATOM 3443 N N . ASN A 1 450 ? 18.526 10.969 -12.955 1.00 80.69 450 ASN A N 1
ATOM 3444 C CA . ASN A 1 450 ? 17.762 10.663 -14.149 1.00 80.69 450 ASN A CA 1
ATOM 3445 C C . ASN A 1 450 ? 18.712 10.269 -15.292 1.00 80.69 450 ASN A C 1
ATOM 3447 O O . ASN A 1 450 ? 19.655 11.000 -15.604 1.00 80.69 450 ASN A O 1
ATOM 3451 N N . PHE A 1 451 ? 18.465 9.115 -15.910 1.00 77.88 451 PHE A N 1
ATOM 3452 C CA . PHE A 1 451 ? 19.171 8.651 -17.100 1.00 77.88 451 PHE A CA 1
ATOM 3453 C C . PHE A 1 451 ? 18.190 8.440 -18.249 1.00 77.88 451 PHE A C 1
ATOM 3455 O O . PHE A 1 451 ? 17.362 7.533 -18.195 1.00 77.88 451 PHE A O 1
ATOM 3462 N N . THR A 1 452 ? 18.340 9.223 -19.315 1.00 82.50 452 THR A N 1
ATOM 3463 C CA . THR A 1 452 ? 17.498 9.122 -20.511 1.00 82.50 452 THR A CA 1
ATOM 3464 C C . THR A 1 452 ? 18.278 8.537 -21.687 1.00 82.50 452 THR A C 1
ATOM 3466 O O . THR A 1 452 ? 19.367 9.000 -22.026 1.00 82.50 452 THR A O 1
ATOM 3469 N N . TYR A 1 453 ? 17.699 7.524 -22.328 1.00 81.06 453 TYR A N 1
ATOM 3470 C CA . TYR A 1 453 ? 18.221 6.869 -23.526 1.00 81.06 453 TYR A CA 1
ATOM 3471 C C . TYR A 1 453 ? 17.255 7.116 -24.682 1.00 81.06 453 TYR A C 1
ATOM 3473 O O . TYR A 1 453 ? 16.097 6.711 -24.603 1.00 81.06 453 TYR A O 1
ATOM 3481 N N . GLY A 1 454 ? 17.719 7.793 -25.732 1.00 79.88 454 GLY A N 1
ATOM 3482 C CA . GLY A 1 454 ? 16.941 8.048 -26.946 1.00 79.88 454 GLY A CA 1
ATOM 3483 C C . GLY A 1 454 ? 17.308 7.089 -28.071 1.00 79.88 454 GLY A C 1
ATOM 3484 O O . GLY A 1 454 ? 18.432 6.583 -28.129 1.00 79.88 454 GLY A O 1
ATOM 3485 N N . MET A 1 455 ? 16.366 6.858 -28.978 1.00 77.38 455 MET A N 1
ATOM 3486 C CA . MET A 1 455 ? 16.626 6.091 -30.194 1.00 77.38 455 MET A CA 1
ATOM 3487 C C . MET A 1 455 ? 17.682 6.789 -31.081 1.00 77.38 455 MET A C 1
ATOM 3489 O O . MET A 1 455 ? 17.755 8.019 -31.087 1.00 77.38 455 MET A O 1
ATOM 3493 N N . PRO A 1 456 ? 18.521 6.048 -31.831 1.00 72.25 456 PRO A N 1
ATOM 3494 C CA . PRO A 1 456 ? 19.451 6.630 -32.786 1.00 72.25 456 PRO A CA 1
ATOM 3495 C C . PRO A 1 456 ? 18.684 7.316 -33.909 1.00 72.25 456 PRO A C 1
ATOM 3497 O O . PRO A 1 456 ? 17.644 6.819 -34.354 1.00 72.25 456 PRO A O 1
ATOM 3500 N N . GLU A 1 457 ? 19.235 8.417 -34.403 1.00 73.44 457 GLU A N 1
ATOM 3501 C CA . GLU A 1 457 ? 18.674 9.146 -35.536 1.00 73.44 457 GLU A CA 1
ATOM 3502 C C . GLU A 1 457 ? 18.509 8.220 -36.757 1.00 73.44 457 GLU A C 1
ATOM 3504 O O . GLU A 1 457 ? 19.421 7.467 -37.109 1.00 73.44 457 GLU A O 1
ATOM 3509 N N . GLY A 1 458 ? 17.320 8.234 -37.371 1.00 71.44 458 GLY A N 1
ATOM 3510 C CA . GLY A 1 458 ? 16.980 7.402 -38.530 1.00 71.44 458 GLY A CA 1
ATOM 3511 C C . GLY A 1 458 ? 16.703 5.924 -38.223 1.00 71.44 458 GLY A C 1
ATOM 3512 O O . GLY A 1 458 ? 16.682 5.097 -39.140 1.00 71.44 458 GLY A O 1
ATOM 3513 N N . SER A 1 459 ? 16.517 5.545 -36.955 1.00 74.50 459 SER A N 1
ATOM 3514 C CA . SER A 1 459 ? 16.168 4.168 -36.590 1.00 74.50 459 SER A CA 1
ATOM 3515 C C . SER A 1 459 ? 14.672 3.872 -36.793 1.00 74.50 459 SER A C 1
ATOM 3517 O O . SER A 1 459 ? 13.815 4.377 -36.085 1.00 74.50 459 SER A O 1
ATOM 3519 N N . GLY A 1 460 ? 14.341 2.980 -37.734 1.00 72.06 460 GLY A N 1
ATOM 3520 C CA . GLY A 1 460 ? 12.955 2.538 -37.987 1.00 72.06 460 GLY A CA 1
ATOM 3521 C C . GLY A 1 460 ? 12.495 1.315 -37.176 1.00 72.06 460 GLY A C 1
ATOM 3522 O O . GLY A 1 460 ? 11.477 0.712 -37.504 1.00 72.06 460 GLY A O 1
ATOM 3523 N N . GLY A 1 461 ? 13.280 0.877 -36.188 1.00 80.19 461 GLY A N 1
ATOM 3524 C CA . GLY A 1 461 ? 12.974 -0.308 -35.378 1.00 80.19 461 GLY A CA 1
ATOM 3525 C C . GLY A 1 461 ? 12.081 0.009 -34.179 1.00 80.19 461 GLY A C 1
ATOM 3526 O O . GLY A 1 461 ? 12.052 1.144 -33.711 1.00 80.19 461 GLY A O 1
ATOM 3527 N N . ILE A 1 462 ? 11.408 -1.014 -33.642 1.00 86.81 462 ILE A N 1
ATOM 3528 C CA . ILE A 1 462 ? 10.664 -0.899 -32.379 1.00 86.81 462 ILE A CA 1
ATOM 3529 C C . ILE A 1 462 ? 11.646 -0.488 -31.263 1.00 86.81 462 ILE A C 1
ATOM 3531 O O . ILE A 1 462 ? 12.701 -1.127 -31.132 1.00 86.81 462 ILE A O 1
ATOM 3535 N N . PRO A 1 463 ? 11.352 0.565 -30.473 1.00 89.56 463 PRO A N 1
ATOM 3536 C CA . PRO A 1 463 ? 12.226 0.987 -29.388 1.00 89.56 463 PRO A CA 1
ATOM 3537 C C . PRO A 1 463 ? 12.398 -0.101 -28.339 1.00 89.56 463 PRO A C 1
ATOM 3539 O O . PRO A 1 463 ? 11.420 -0.596 -27.780 1.00 89.56 463 PRO A O 1
ATOM 3542 N N . GLN A 1 464 ? 13.653 -0.439 -28.051 1.00 88.25 464 GLN A N 1
ATOM 3543 C CA . GLN A 1 464 ? 14.016 -1.484 -27.099 1.00 88.25 464 GLN A CA 1
ATOM 3544 C C . GLN A 1 464 ? 15.294 -1.130 -26.336 1.00 88.25 464 GLN A C 1
ATOM 3546 O O . GLN A 1 464 ? 16.232 -0.550 -26.895 1.00 88.25 464 GLN A O 1
ATOM 3551 N N . ILE A 1 465 ? 15.355 -1.528 -25.067 1.00 85.06 465 ILE A N 1
ATOM 3552 C CA . ILE A 1 465 ? 16.552 -1.425 -24.233 1.00 85.06 465 ILE A CA 1
ATOM 3553 C C . ILE A 1 465 ? 16.685 -2.656 -23.335 1.00 85.06 465 ILE A C 1
ATOM 3555 O O . ILE A 1 465 ? 15.712 -3.124 -22.751 1.00 85.06 465 ILE A O 1
ATOM 3559 N N . SER A 1 466 ? 17.910 -3.168 -23.207 1.00 85.31 466 SER A N 1
ATOM 3560 C CA . SER A 1 466 ? 18.247 -4.233 -22.264 1.00 85.31 466 SER A CA 1
ATOM 3561 C C . SER A 1 466 ? 19.304 -3.737 -21.286 1.00 85.31 466 SER A C 1
ATOM 3563 O O . SER A 1 466 ? 20.361 -3.255 -21.704 1.00 85.31 466 SER A O 1
ATOM 3565 N N . LEU A 1 467 ? 19.025 -3.879 -19.993 1.00 84.38 467 LEU A N 1
ATOM 3566 C CA . LEU A 1 467 ? 19.950 -3.589 -18.903 1.00 84.38 467 LEU A CA 1
ATOM 3567 C C . LEU A 1 467 ? 20.440 -4.909 -18.306 1.00 84.38 467 LEU A C 1
ATOM 3569 O O . LEU A 1 467 ? 19.623 -5.720 -17.876 1.00 84.38 467 LEU A O 1
ATOM 3573 N N . SER A 1 468 ? 21.757 -5.111 -18.289 1.00 82.25 468 SER A N 1
ATOM 3574 C CA . SER A 1 468 ? 22.402 -6.200 -17.545 1.00 82.25 468 SER A CA 1
ATOM 3575 C C . SER A 1 468 ? 22.938 -5.674 -16.217 1.00 82.25 468 SER A C 1
ATOM 3577 O O . SER A 1 468 ? 23.504 -4.575 -16.184 1.00 82.25 468 SER A O 1
ATOM 3579 N N . PHE A 1 469 ? 22.763 -6.450 -15.152 1.00 81.25 469 PHE A N 1
ATOM 3580 C CA . PHE A 1 469 ? 23.097 -6.112 -13.777 1.00 81.25 469 PHE A CA 1
ATOM 3581 C C . PHE A 1 469 ? 24.057 -7.141 -13.184 1.00 81.25 469 PHE A C 1
ATOM 3583 O O . PHE A 1 469 ? 23.723 -8.314 -13.045 1.00 81.25 469 PHE A O 1
ATOM 3590 N N . GLU A 1 470 ? 25.223 -6.666 -12.755 1.00 74.38 470 GLU A N 1
ATOM 3591 C CA . GLU A 1 470 ? 26.205 -7.456 -12.012 1.00 74.38 470 GLU A CA 1
ATOM 3592 C C . GLU A 1 470 ? 26.465 -6.794 -10.653 1.00 74.38 470 GLU A C 1
ATOM 3594 O O . GLU A 1 470 ? 26.700 -5.581 -10.573 1.00 74.38 470 GLU A O 1
ATOM 3599 N N . LEU A 1 471 ? 26.394 -7.588 -9.581 1.00 67.19 471 LEU A N 1
ATOM 3600 C CA . LEU A 1 471 ? 26.782 -7.159 -8.239 1.00 67.19 471 LEU A CA 1
ATOM 3601 C C . LEU A 1 471 ? 28.290 -7.370 -8.059 1.00 67.19 471 LEU A C 1
ATOM 3603 O O . LEU A 1 471 ? 28.772 -8.487 -8.238 1.00 67.19 471 LEU A O 1
ATOM 3607 N N . GLU A 1 472 ? 29.007 -6.298 -7.708 1.00 55.69 472 GLU A N 1
ATOM 3608 C CA . GLU A 1 472 ? 30.439 -6.325 -7.349 1.00 55.69 472 GLU A CA 1
ATOM 3609 C C . GLU A 1 472 ? 30.709 -6.851 -5.934 1.00 55.69 472 GLU A C 1
ATOM 3611 O O . GLU A 1 472 ? 29.995 -6.425 -4.989 1.00 55.69 472 GLU A O 1
#